Protein 3FY6 (pdb70)

Solvent-accessible surface area: 23192 Å² total

Organism: Vibrio cholerae (NCBI:txid666)

Structure (mmCIF, N/CA/C/O backbone):
data_3FY6
#
_entry.id   3FY6
#
_cell.length_a   50.332
_cell.length_b   97.398
_cell.length_c   115.391
_cell.angle_alpha   90.00
_cell.angle_beta   90.00
_cell.angle_gamma   90.00
#
_symmetry.space_group_name_H-M   'P 21 21 21'
#
loop_
_entity.id
_entity.type
_entity.pdbx_description
1 polymer 'Integron cassette protein'
2 water water
#
loop_
_atom_site.group_PDB
_atom_site.id
_atom_site.type_symbol
_atom_site.label_atom_id
_atom_site.label_alt_id
_atom_site.label_comp_id
_atom_site.label_asym_id
_atom_site.label_entity_id
_atom_site.label_seq_id
_atom_site.pdbx_PDB_ins_code
_atom_site.Cartn_x
_atom_site.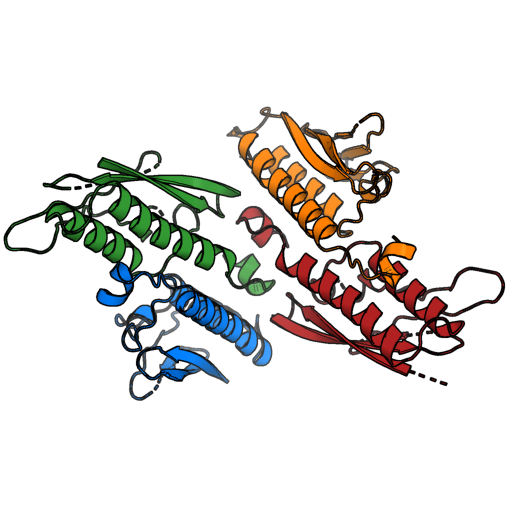Cartn_y
_atom_site.Cartn_z
_atom_site.occupancy
_atom_site.B_iso_or_equiv
_atom_site.auth_seq_id
_atom_site.auth_comp_id
_atom_site.auth_asym_id
_atom_site.auth_atom_id
_atom_site.pdbx_PDB_model_num
ATOM 9 N N . THR A 1 10 ? -7.198 47.697 76.971 1.00 32.16 2 THR A N 1
ATOM 10 C CA . THR A 1 10 ? -7.500 47.012 75.719 1.00 28.78 2 THR A CA 1
ATOM 11 C C . THR A 1 10 ? -6.562 45.857 75.427 1.00 25.59 2 THR A C 1
ATOM 12 O O . THR A 1 10 ? -5.484 45.739 76.012 1.00 31.89 2 THR A O 1
ATOM 16 N N . GLU A 1 11 ? -6.993 44.999 74.516 1.00 22.22 3 GLU A N 1
ATOM 17 C CA . GLU A 1 11 ? -6.281 43.768 74.233 1.00 27.76 3 GLU A CA 1
ATOM 18 C C . GLU A 1 11 ? -6.011 43.695 72.745 1.00 24.71 3 GLU A C 1
ATOM 19 O O . GLU A 1 11 ? -6.895 43.937 71.934 1.00 25.02 3 GLU A O 1
ATOM 25 N N . VAL A 1 12 ? -4.776 43.378 72.389 1.00 21.76 4 VAL A N 1
ATOM 26 C CA . VAL A 1 12 ? -4.409 43.230 70.996 1.00 19.74 4 VAL A CA 1
ATOM 27 C C . VAL A 1 12 ? -3.956 41.786 70.766 1.00 22.57 4 VAL A C 1
ATOM 28 O O . VAL A 1 12 ? -3.093 41.286 71.478 1.00 18.64 4 VAL A O 1
ATOM 32 N N . ASN A 1 13 ? -4.554 41.112 69.791 1.00 14.01 5 ASN A N 1
ATOM 33 C CA . ASN A 1 13 ? -4.131 39.765 69.447 1.00 21.72 5 ASN A CA 1
ATOM 34 C C . ASN A 1 13 ? -3.199 39.813 68.247 1.00 19.69 5 ASN A C 1
ATOM 35 O O . ASN A 1 13 ? -3.573 40.295 67.191 1.00 18.76 5 ASN A O 1
ATOM 40 N N . LEU A 1 14 ? -1.980 39.317 68.420 1.00 15.69 6 LEU A N 1
ATOM 41 C CA . LEU A 1 14 ? -0.980 39.372 67.359 1.00 19.81 6 LEU A CA 1
ATOM 42 C C . LEU A 1 14 ? -0.674 37.966 66.836 1.00 22.30 6 LEU A C 1
ATOM 43 O O . LEU A 1 14 ? -0.658 37.010 67.597 1.00 21.16 6 LEU A O 1
ATOM 48 N N . ASN A 1 15 ? -0.425 37.845 65.537 1.00 17.26 7 ASN A N 1
ATOM 49 C CA . ASN A 1 15 ? -0.242 36.532 64.933 1.00 15.51 7 ASN A CA 1
ATOM 50 C C . ASN A 1 15 ? 1.200 36.319 64.481 1.00 18.96 7 ASN A C 1
ATOM 51 O O . ASN A 1 15 ? 1.640 36.890 63.480 1.00 13.95 7 ASN A O 1
ATOM 56 N N . ILE A 1 16 ? 1.933 35.504 65.228 1.00 12.55 8 ILE A N 1
ATOM 57 C CA . ILE A 1 16 ? 3.358 35.316 64.963 1.00 18.41 8 ILE A CA 1
ATOM 58 C C . ILE A 1 16 ? 3.640 33.926 64.392 1.00 17.93 8 ILE A C 1
ATOM 59 O O . ILE A 1 16 ? 3.370 32.918 65.041 1.00 17.63 8 ILE A O 1
ATOM 64 N N . TYR A 1 17 ? 4.206 33.867 63.192 1.00 15.84 9 TYR A N 1
ATOM 65 C CA . TYR A 1 17 ? 4.451 32.571 62.565 1.00 18.95 9 TYR A CA 1
ATOM 66 C C . TYR A 1 17 ? 5.572 31.807 63.253 1.00 19.70 9 TYR A C 1
ATOM 67 O O . TYR A 1 17 ? 6.662 32.340 63.458 1.00 17.88 9 TYR A O 1
ATOM 76 N N . SER A 1 18 ? 5.298 30.552 63.595 1.00 16.86 10 SER A N 1
ATOM 77 C CA . SER A 1 18 ? 6.256 29.693 64.279 1.00 14.31 10 SER A CA 1
ATOM 78 C C . SER A 1 18 ? 6.585 28.456 63.454 1.00 21.65 10 SER A C 1
ATOM 79 O O . SER A 1 18 ? 5.724 27.605 63.238 1.00 21.84 10 SER A O 1
ATOM 82 N N . PRO A 1 19 ? 7.841 28.337 63.016 1.00 22.68 11 PRO A N 1
ATOM 83 C CA . PRO A 1 19 ? 8.286 27.158 62.267 1.00 19.63 11 PRO A CA 1
ATOM 84 C C . PRO A 1 19 ? 8.210 25.910 63.135 1.00 25.31 11 PRO A C 1
ATOM 85 O O . PRO A 1 19 ? 8.179 24.797 62.620 1.00 22.74 11 PRO A O 1
ATOM 89 N N . ARG A 1 20 ? 8.189 26.099 64.448 1.00 26.10 12 ARG A N 1
ATOM 90 C CA . ARG A 1 20 ? 8.148 24.973 65.364 1.00 27.06 12 ARG A CA 1
ATOM 91 C C . ARG A 1 20 ? 6.762 24.317 65.382 1.00 28.20 12 ARG A C 1
ATOM 92 O O . ARG A 1 20 ? 6.645 23.104 65.561 1.00 26.71 12 ARG A O 1
ATOM 100 N N . TRP A 1 21 ? 5.720 25.117 65.179 1.00 21.03 13 TRP A N 1
ATOM 101 C CA . TRP A 1 21 ? 4.353 24.601 65.171 1.00 22.21 13 TRP A CA 1
ATOM 102 C C . TRP A 1 21 ? 3.677 24.688 63.806 1.00 23.28 13 TRP A C 1
ATOM 103 O O . TRP A 1 21 ? 2.529 24.288 63.663 1.00 20.29 13 TRP A O 1
ATOM 114 N N . GLY A 1 22 ? 4.387 25.192 62.802 1.00 18.90 14 GLY A N 1
ATOM 115 C CA . GLY A 1 22 ? 3.818 25.308 61.469 1.00 14.16 14 GLY A CA 1
ATOM 116 C C . GLY A 1 22 ? 2.532 26.124 61.426 1.00 22.95 14 GLY A C 1
ATOM 117 O O . GLY A 1 22 ? 1.604 25.785 60.690 1.00 21.98 14 GLY A O 1
ATOM 118 N N . ARG A 1 23 ? 2.471 27.202 62.209 1.00 12.89 15 ARG A N 1
ATOM 119 C CA . ARG A 1 23 ? 1.270 28.034 62.275 1.00 13.01 15 ARG A CA 1
ATOM 120 C C . ARG A 1 23 ? 1.571 29.379 62.909 1.00 20.25 15 ARG A C 1
ATOM 121 O O . ARG A 1 23 ? 2.597 29.547 63.572 1.00 15.08 15 ARG A O 1
ATOM 129 N N . HIS A 1 24 ? 0.660 30.331 62.727 1.00 14.32 16 HIS A N 1
ATOM 130 C CA . HIS A 1 24 ? 0.751 31.596 63.448 1.00 18.85 16 HIS A CA 1
ATOM 131 C C . HIS A 1 24 ? 0.283 31.395 64.884 1.00 24.12 16 HIS A C 1
ATOM 132 O O . HIS A 1 24 ? -0.869 31.019 65.125 1.00 22.61 16 HIS A O 1
ATOM 139 N N . GLU A 1 25 ? 1.187 31.619 65.832 1.00 17.17 17 GLU A N 1
ATOM 140 C CA . GLU A 1 25 ? 0.841 31.571 67.248 1.00 15.63 17 GLU A CA 1
ATOM 141 C C . GLU A 1 25 ? 0.261 32.917 67.691 1.00 22.75 17 GLU A C 1
ATOM 142 O O . GLU A 1 25 ? 0.718 33.981 67.259 1.00 19.15 17 GLU A O 1
ATOM 148 N N . THR A 1 26 ? -0.751 32.869 68.548 1.00 18.80 18 THR A N 1
ATOM 149 C CA . THR A 1 26 ? -1.407 34.088 69.001 1.00 19.72 18 THR A CA 1
ATOM 150 C C . THR A 1 26 ? -0.691 34.630 70.230 1.00 19.75 18 THR A C 1
ATOM 151 O O . THR A 1 26 ? -0.608 33.963 71.256 1.00 21.67 18 THR A O 1
ATOM 155 N N . TYR A 1 27 ? -0.135 35.827 70.111 1.00 17.42 19 TYR A N 1
ATOM 156 C CA . TYR A 1 27 ? 0.420 36.508 71.273 1.00 19.31 19 TYR A CA 1
ATOM 157 C C . TYR A 1 27 ? -0.596 37.544 71.711 1.00 21.57 19 TYR A C 1
ATOM 158 O O . TYR A 1 27 ? -0.996 38.397 70.921 1.00 25.08 19 TYR A O 1
ATOM 167 N N . ILE A 1 28 ? -1.035 37.463 72.960 1.00 23.62 20 ILE A N 1
ATOM 168 C CA . ILE A 1 28 ? -2.062 38.382 73.438 1.00 24.11 20 ILE A CA 1
ATOM 169 C C . ILE A 1 28 ? -1.427 39.505 74.244 1.00 23.96 20 ILE A C 1
ATOM 170 O O . ILE A 1 28 ? -0.797 39.271 75.273 1.00 26.08 20 ILE A O 1
ATOM 175 N N . VAL A 1 29 ? -1.571 40.725 73.748 1.00 19.02 21 VAL A N 1
ATOM 176 C CA . VAL A 1 29 ? -1.057 41.892 74.442 1.00 15.29 21 VAL A CA 1
ATOM 177 C C . VAL A 1 29 ? -2.174 42.578 75.217 1.00 25.17 21 VAL A C 1
ATOM 178 O O . VAL A 1 29 ? -3.149 43.040 74.632 1.00 23.55 21 VAL A O 1
ATOM 182 N N . GLU A 1 30 ? -2.037 42.637 76.536 1.00 27.52 22 GLU A N 1
ATOM 183 C CA . GLU A 1 30 ? -3.004 43.351 77.358 1.00 28.31 22 GLU A CA 1
ATOM 184 C C . GLU A 1 30 ? -2.430 44.698 77.777 1.00 25.38 22 GLU A C 1
ATOM 185 O O . GLU A 1 30 ? -1.423 44.755 78.484 1.00 28.54 22 GLU A O 1
ATOM 191 N N . LEU A 1 31 ? -3.071 45.777 77.342 1.00 21.38 23 LEU A N 1
ATOM 192 C CA . LEU A 1 31 ? -2.626 47.122 77.693 1.00 22.98 23 LEU A CA 1
ATOM 193 C C . LEU A 1 31 ? -3.493 47.683 78.805 1.00 25.27 23 LEU A C 1
ATOM 194 O O . LEU A 1 31 ? -4.707 47.750 78.671 1.00 22.84 23 LEU A O 1
ATOM 199 N N . HIS A 1 32 ? -2.859 48.082 79.900 1.00 25.76 24 HIS A N 1
ATOM 200 C CA . HIS A 1 32 ? -3.533 48.777 80.982 1.00 23.69 24 HIS A CA 1
ATOM 201 C C . HIS A 1 32 ? -2.751 50.049 81.238 1.00 24.27 24 HIS A C 1
ATOM 202 O O . HIS A 1 32 ? -1.618 50.196 80.776 1.00 21.92 24 HIS A O 1
ATOM 209 N N . LYS A 1 33 ? -3.352 50.963 81.987 1.00 23.62 25 LYS A N 1
ATOM 210 C CA . LYS A 1 33 ? -2.706 52.216 82.339 1.00 27.98 25 LYS A CA 1
ATOM 211 C C . LYS A 1 33 ? -1.398 51.985 83.105 1.00 26.53 25 LYS A C 1
ATOM 212 O O . LYS A 1 33 ? -0.385 52.613 82.814 1.00 32.22 25 LYS A O 1
ATOM 218 N N . ASP A 1 34 ? -1.422 51.058 84.057 1.00 24.44 26 ASP A N 1
ATOM 219 C CA . ASP A 1 34 ? -0.296 50.846 84.956 1.00 32.93 26 ASP A CA 1
ATOM 220 C C . ASP A 1 34 ? 0.698 49.776 84.509 1.00 28.78 26 ASP A C 1
ATOM 221 O O . ASP A 1 34 ? 1.800 49.714 85.025 1.00 27.96 26 ASP A O 1
ATOM 226 N N . TYR A 1 35 ? 0.317 48.935 83.557 1.00 27.28 27 TYR A N 1
ATOM 227 C CA . TYR A 1 35 ? 1.203 47.858 83.141 1.00 23.84 27 TYR A CA 1
ATOM 228 C C . TYR A 1 35 ? 0.760 47.274 81.812 1.00 23.96 27 TYR A C 1
ATOM 229 O O . TYR A 1 35 ? -0.374 47.474 81.381 1.00 23.32 27 TYR A O 1
ATOM 246 N N . GLU A 1 37 ? 0.885 43.420 79.662 1.00 25.42 29 GLU A N 1
ATOM 247 C CA . GLU A 1 37 ? 1.238 42.007 79.675 1.00 27.46 29 GLU A CA 1
ATOM 248 C C . GLU A 1 37 ? 1.202 41.425 78.276 1.00 25.69 29 GLU A C 1
ATOM 249 O O . GLU A 1 37 ? 0.430 41.866 77.428 1.00 27.28 29 GLU A O 1
ATOM 255 N N . ILE A 1 38 ? 2.067 40.447 78.038 1.00 22.09 30 ILE A N 1
ATOM 256 C CA . ILE A 1 38 ? 2.110 39.742 76.766 1.00 25.08 30 ILE A CA 1
ATOM 257 C C . ILE A 1 38 ? 2.066 38.257 77.068 1.00 27.26 30 ILE A C 1
ATOM 258 O O . ILE A 1 38 ? 2.929 37.730 77.786 1.00 23.64 30 ILE A O 1
ATOM 263 N N . SER A 1 39 ? 1.047 37.592 76.534 1.00 21.30 31 SER A N 1
ATOM 264 C CA . SER A 1 39 ? 0.842 36.171 76.785 1.00 26.74 31 SER A CA 1
ATOM 265 C C . SER A 1 39 ? 0.962 35.346 75.516 1.00 25.88 31 SER A C 1
ATOM 266 O O . SER A 1 39 ? 0.499 35.743 74.449 1.00 22.35 31 SER A O 1
ATOM 277 N N . GLY A 1 41 ? 0.155 31.345 75.029 1.00 34.46 33 GLY A N 1
ATOM 278 C CA . GLY A 1 41 ? -0.269 30.145 75.726 1.00 34.81 33 GLY A CA 1
ATOM 279 C C . GLY A 1 41 ? -0.269 30.358 77.227 1.00 38.20 33 GLY A C 1
ATOM 280 O O . GLY A 1 41 ? -0.937 31.256 77.734 1.00 42.33 33 GLY A O 1
ATOM 281 N N . ALA A 1 42 ? 0.497 29.545 77.943 1.00 41.44 34 ALA A N 1
ATOM 282 C CA . ALA A 1 42 ? 0.505 29.605 79.403 1.00 44.80 34 ALA A CA 1
ATOM 283 C C . ALA A 1 42 ? 1.527 30.598 79.969 1.00 42.81 34 ALA A C 1
ATOM 284 O O . ALA A 1 42 ? 1.607 30.789 81.184 1.00 42.54 34 ALA A O 1
ATOM 286 N N . VAL A 1 43 ? 2.302 31.231 79.093 1.00 30.19 35 VAL A N 1
ATOM 287 C CA . VAL A 1 43 ? 3.391 32.090 79.537 1.00 28.74 35 VAL A CA 1
ATOM 288 C 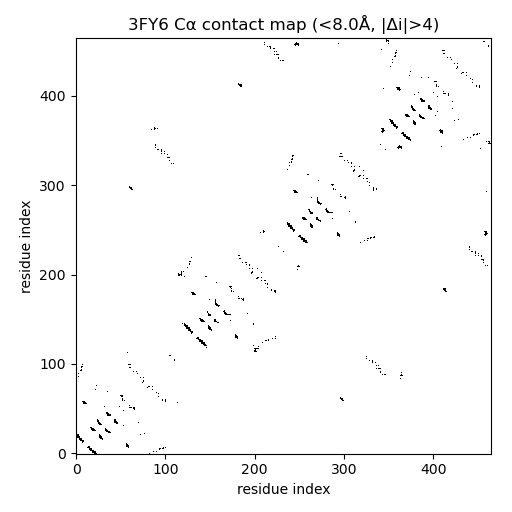C . VAL A 1 43 ? 3.033 33.565 79.437 1.00 29.02 35 VAL A C 1
ATOM 289 O O . VAL A 1 43 ? 2.582 34.027 78.396 1.00 32.01 35 VAL A O 1
ATOM 293 N N . THR A 1 44 ? 3.262 34.301 80.516 1.00 30.01 36 THR A N 1
ATOM 294 C CA . THR A 1 44 ? 2.979 35.728 80.544 1.00 28.49 36 THR A CA 1
ATOM 295 C C . THR A 1 44 ? 4.184 36.511 81.062 1.00 33.13 36 THR A C 1
ATOM 296 O O . THR A 1 44 ? 4.715 36.210 82.131 1.00 26.63 36 THR A O 1
ATOM 300 N N . ILE A 1 45 ? 4.619 37.509 80.297 1.00 26.44 37 ILE A N 1
ATOM 301 C CA . ILE A 1 45 ? 5.602 38.464 80.790 1.00 28.08 37 ILE A CA 1
ATOM 302 C C . ILE A 1 45 ? 4.923 39.812 81.006 1.00 27.96 37 ILE A C 1
ATOM 303 O O . ILE A 1 45 ? 3.860 40.083 80.433 1.00 19.80 37 ILE A O 1
ATOM 308 N N . LYS A 1 46 ? 5.525 40.646 81.847 1.00 20.48 38 LYS A N 1
ATOM 309 C CA . LYS A 1 46 ? 4.869 41.866 82.284 1.00 25.49 38 LYS A CA 1
ATOM 310 C C . LYS A 1 46 ? 5.814 43.047 82.365 1.00 24.44 38 LYS A C 1
ATOM 311 O O . LYS A 1 46 ? 6.936 42.916 82.862 1.00 26.07 38 LYS A O 1
ATOM 317 N N . ALA A 1 47 ? 5.348 44.198 81.885 1.00 18.71 39 ALA A N 1
ATOM 318 C CA . ALA A 1 47 ? 6.050 45.467 82.073 1.00 19.59 39 ALA A CA 1
ATOM 319 C C . ALA A 1 47 ? 5.194 46.375 82.949 1.00 24.19 39 ALA A C 1
ATOM 320 O O . ALA A 1 47 ? 4.021 46.600 82.658 1.00 24.77 39 ALA A O 1
ATOM 322 N N . THR A 1 48 ? 5.778 46.898 84.021 1.00 23.50 40 THR A N 1
ATOM 323 C CA . THR A 1 48 ? 5.036 47.754 84.937 1.00 27.91 40 THR A CA 1
ATOM 324 C C . THR A 1 48 ? 5.484 49.207 84.816 1.00 27.74 40 THR A C 1
ATOM 325 O O . THR A 1 48 ? 6.678 49.501 84.833 1.00 25.77 40 THR A O 1
ATOM 329 N N . TYR A 1 49 ? 4.521 50.112 84.687 1.00 23.35 41 TYR A N 1
ATOM 330 C CA . TYR A 1 49 ? 4.827 51.532 84.585 1.00 27.52 41 TYR A CA 1
ATOM 331 C C . TYR A 1 49 ? 5.275 52.096 85.926 1.00 34.50 41 TYR A C 1
ATOM 332 O O . TYR A 1 49 ? 4.710 51.760 86.965 1.00 28.82 41 TYR A O 1
ATOM 341 N N . SER A 1 50 ? 6.292 52.951 85.903 1.00 43.03 42 SER A N 1
ATOM 342 C CA . SER A 1 50 ? 6.697 53.685 87.101 1.00 53.29 42 SER A CA 1
ATOM 343 C C . SER A 1 50 ? 6.838 55.172 86.783 1.00 56.11 42 SER A C 1
ATOM 344 O O . SER A 1 50 ? 7.336 55.547 85.722 1.00 52.88 42 SER A O 1
ATOM 347 N N . GLU A 1 51 ? 6.392 56.014 87.709 1.00 61.61 43 GLU A N 1
ATOM 348 C CA . GLU A 1 51 ? 6.310 57.451 87.463 1.00 66.08 43 GLU A CA 1
ATOM 349 C C . GLU A 1 51 ? 7.622 58.107 87.048 1.00 61.63 43 GLU A C 1
ATOM 350 O O . GLU A 1 51 ? 7.642 58.965 86.165 1.00 58.65 43 GLU A O 1
ATOM 356 N N . ASN A 1 52 ? 8.718 57.706 87.674 1.00 61.18 44 ASN A N 1
ATOM 357 C CA . ASN A 1 52 ? 9.972 58.413 87.462 1.00 70.46 44 ASN A CA 1
ATOM 358 C C . ASN A 1 52 ? 11.067 57.578 86.817 1.00 69.87 44 ASN A C 1
ATOM 359 O O . ASN A 1 52 ? 12.216 58.011 86.736 1.00 72.57 44 ASN A O 1
ATOM 364 N N . GLN A 1 53 ? 10.712 56.387 86.350 1.00 63.60 45 GLN A N 1
ATOM 365 C CA . GLN A 1 53 ? 11.690 55.519 85.710 1.00 62.71 45 GLN A CA 1
ATOM 366 C C . GLN A 1 53 ? 11.103 54.789 84.513 1.00 48.42 45 GLN A C 1
ATOM 367 O O . GLN A 1 53 ? 9.885 54.719 84.350 1.00 44.74 45 GLN A O 1
ATOM 373 N N . ASP A 1 54 ? 11.982 54.251 83.676 1.00 40.79 46 ASP A N 1
ATOM 374 C CA . ASP A 1 54 ? 11.567 53.385 82.587 1.00 41.60 46 ASP A CA 1
ATOM 375 C C . ASP A 1 54 ? 10.755 52.230 83.152 1.00 39.65 46 ASP A C 1
ATOM 376 O O . ASP A 1 54 ? 10.943 51.842 84.304 1.00 38.37 46 ASP A O 1
ATOM 381 N N . PRO A 1 55 ? 9.847 51.676 82.340 1.00 34.65 47 PRO A N 1
ATOM 382 C CA . PRO A 1 55 ? 9.023 50.551 82.786 1.00 32.79 47 PRO A CA 1
ATOM 383 C C . PRO A 1 55 ? 9.891 49.414 83.307 1.00 32.26 47 PRO A C 1
ATOM 384 O O . PRO A 1 55 ? 10.989 49.197 82.796 1.00 29.81 47 PRO A O 1
ATOM 388 N N . GLU A 1 56 ? 9.404 48.717 84.329 1.00 32.79 48 GLU A N 1
ATOM 389 C CA . GLU A 1 56 ? 10.085 47.542 84.863 1.00 31.71 48 GLU A CA 1
ATOM 390 C C . GLU A 1 56 ? 9.635 46.288 84.109 1.00 24.17 48 GLU A C 1
ATOM 391 O O . GLU A 1 56 ? 8.477 45.886 84.199 1.00 30.24 48 GLU A O 1
ATOM 397 N N . TRP A 1 57 ? 10.543 45.670 83.363 1.00 24.53 49 TRP A N 1
ATOM 398 C CA . TRP A 1 57 ? 10.204 44.468 82.600 1.00 27.48 49 TRP A CA 1
ATOM 399 C C . TRP A 1 57 ? 10.592 43.175 83.304 1.00 26.71 49 TRP A C 1
ATOM 400 O O . TRP A 1 57 ? 11.539 43.148 84.088 1.00 26.01 49 TRP A O 1
ATOM 411 N N . SER A 1 58 ? 9.869 42.102 82.993 1.00 30.77 50 SER A N 1
ATOM 412 C CA . SER A 1 58 ? 10.293 40.748 83.336 1.00 26.33 50 SER A CA 1
ATOM 413 C C . SER A 1 58 ? 11.688 40.520 82.782 1.00 29.09 50 SER A C 1
ATOM 414 O O . SER A 1 58 ? 12.041 41.085 81.748 1.00 32.80 50 SER A O 1
ATOM 417 N N . GLU A 1 59 ? 12.478 39.692 83.456 1.00 25.11 51 GLU A N 1
ATOM 418 C CA . GLU A 1 59 ? 13.810 39.351 82.968 1.00 28.65 51 GLU A CA 1
ATOM 419 C C . GLU A 1 59 ? 13.744 38.353 81.810 1.00 30.11 51 GLU A C 1
ATOM 420 O O . GLU A 1 59 ? 14.635 38.314 80.968 1.00 33.39 51 GLU A O 1
ATOM 426 N N . GLU A 1 60 ? 12.696 37.535 81.786 1.00 27.06 52 GLU A N 1
ATOM 427 C CA . GLU A 1 60 ? 12.390 36.730 80.611 1.00 31.60 52 GLU A CA 1
ATOM 428 C C . GLU A 1 60 ? 11.851 37.690 79.550 1.00 31.67 52 GLU A C 1
ATOM 429 O O . GLU A 1 60 ? 10.782 38.271 79.731 1.00 28.62 52 GLU A O 1
ATOM 435 N N . THR A 1 61 ? 12.594 37.880 78.462 1.00 25.60 53 THR A N 1
ATOM 436 C CA . THR A 1 61 ? 12.216 38.877 77.461 1.00 26.01 53 THR A CA 1
ATOM 437 C C . THR A 1 61 ? 11.240 38.313 76.433 1.00 22.14 53 THR A C 1
ATOM 438 O O . THR A 1 61 ? 11.059 37.097 76.328 1.00 22.44 53 THR A O 1
ATOM 442 N N . LEU A 1 62 ? 10.627 39.210 75.669 1.00 17.90 54 LEU A N 1
ATOM 443 C CA . LEU A 1 62 ? 9.781 38.830 74.548 1.00 20.06 54 LEU A CA 1
ATOM 444 C C . LEU A 1 62 ? 10.561 37.948 73.590 1.00 18.72 54 LEU A C 1
ATOM 445 O O . LEU A 1 62 ? 10.046 36.976 73.043 1.00 22.95 54 LEU A O 1
ATOM 450 N N . GLN A 1 63 ? 11.824 38.301 73.394 1.00 21.13 55 GLN A N 1
ATOM 451 C CA . GLN A 1 63 ? 12.701 37.542 72.528 1.00 26.83 55 GLN A CA 1
ATOM 452 C C . GLN A 1 63 ? 12.841 36.102 73.034 1.00 27.24 55 GLN A C 1
ATOM 453 O O . GLN A 1 63 ? 12.768 35.152 72.251 1.00 26.08 55 GLN A O 1
ATOM 459 N N . ASP A 1 64 ? 13.026 35.943 74.343 1.00 22.17 56 ASP A N 1
ATOM 460 C CA . ASP A 1 64 ? 13.146 34.618 74.950 1.00 25.14 56 ASP A CA 1
ATOM 461 C C . ASP A 1 64 ? 11.937 33.735 74.656 1.00 24.02 56 ASP A C 1
ATOM 462 O O . ASP A 1 64 ? 12.090 32.588 74.244 1.00 27.23 56 ASP A O 1
ATOM 467 N N . ILE A 1 65 ? 10.733 34.255 74.880 1.00 21.93 57 ILE A N 1
ATOM 468 C CA . ILE A 1 65 ? 9.539 33.426 74.682 1.00 31.80 57 ILE A CA 1
ATOM 469 C C . ILE A 1 65 ? 9.321 33.113 73.204 1.00 28.99 57 ILE A C 1
ATOM 470 O O . ILE A 1 65 ? 8.903 32.014 72.852 1.00 31.61 57 ILE A O 1
ATOM 483 N N . ASN A 1 67 ? 11.806 32.778 71.074 1.00 14.15 59 ASN A N 1
ATOM 484 C CA . ASN A 1 67 ? 12.847 31.813 70.732 1.00 17.77 59 ASN A CA 1
ATOM 485 C C . ASN A 1 67 ? 12.292 30.415 70.953 1.00 23.23 59 ASN A C 1
ATOM 486 O O . ASN A 1 67 ? 12.641 29.477 70.256 1.00 22.83 59 ASN A O 1
ATOM 491 N N . ASN A 1 68 ? 11.414 30.293 71.938 1.00 31.65 60 ASN A N 1
ATOM 492 C CA . ASN A 1 68 ? 10.785 29.015 72.227 1.00 38.70 60 ASN A CA 1
ATOM 493 C C . ASN A 1 68 ? 9.871 28.542 71.098 1.00 36.39 60 ASN A C 1
ATOM 494 O O . ASN A 1 68 ? 9.632 27.346 70.949 1.00 31.00 60 ASN A O 1
ATOM 499 N N . ASP A 1 69 ? 9.366 29.482 70.305 1.00 25.53 61 ASP A N 1
ATOM 500 C CA . ASP A 1 69 ? 8.603 29.129 69.115 1.00 23.25 61 ASP A CA 1
ATOM 501 C C . ASP A 1 69 ? 9.511 29.020 67.881 1.00 25.40 61 ASP A C 1
ATOM 502 O O . ASP A 1 69 ? 9.027 28.978 66.749 1.00 25.73 61 ASP A O 1
ATOM 507 N N . SER A 1 70 ? 10.821 28.962 68.107 1.00 21.27 62 SER A N 1
ATOM 508 C CA . SER A 1 70 ? 11.797 29.020 67.012 1.00 21.27 62 SER A CA 1
ATOM 509 C C . SER A 1 70 ? 11.674 30.300 66.186 1.00 20.94 62 SER A C 1
ATOM 510 O O . SER A 1 70 ? 11.841 30.283 64.966 1.00 20.28 62 SER A O 1
ATOM 513 N N . VAL A 1 71 ? 11.369 31.403 66.859 1.00 24.19 63 VAL A N 1
ATOM 514 C CA . VAL A 1 71 ? 11.279 32.708 66.217 1.00 25.82 63 VAL A CA 1
ATOM 515 C C . VAL A 1 71 ? 12.405 33.592 66.769 1.00 22.82 63 VAL A C 1
ATOM 516 O O . VAL A 1 71 ? 12.610 33.649 67.980 1.00 17.06 63 VAL A O 1
ATOM 520 N N . TYR A 1 72 ? 13.131 34.261 65.876 1.00 16.30 64 TYR A N 1
ATOM 521 C CA . TYR A 1 72 ? 14.282 35.083 66.249 1.00 14.41 64 TYR A CA 1
ATOM 522 C C . TYR A 1 72 ? 14.045 36.510 65.790 1.00 17.82 64 TYR A C 1
ATOM 523 O O . TYR A 1 72 ? 14.456 36.898 64.699 1.00 28.24 64 TYR A O 1
ATOM 532 N N . PRO A 1 73 ? 13.363 37.297 66.633 1.00 18.76 65 PRO A N 1
ATOM 533 C CA . PRO A 1 73 ? 12.918 38.648 66.299 1.00 20.61 65 PRO A CA 1
ATOM 534 C C . PRO A 1 73 ? 14.066 39.618 66.489 1.00 20.97 65 PRO A C 1
ATOM 535 O O . PRO A 1 73 ? 14.998 39.312 67.226 1.00 15.60 65 PRO A O 1
ATOM 539 N N . PRO A 1 74 ? 14.008 40.780 65.836 1.00 26.54 66 PRO A N 1
ATOM 540 C CA . PRO A 1 74 ? 15.040 41.787 66.103 1.00 19.74 66 PRO A CA 1
ATOM 541 C C . PRO A 1 74 ? 15.075 42.085 67.604 1.00 18.54 66 PRO A C 1
ATOM 542 O O . PRO A 1 74 ? 14.044 42.008 68.276 1.00 21.70 66 PRO A O 1
ATOM 546 N N . GLU A 1 75 ? 16.250 42.395 68.135 1.00 23.66 67 GLU A N 1
ATOM 547 C CA . GLU A 1 75 ? 16.399 42.581 69.576 1.00 26.81 67 GLU A CA 1
ATOM 548 C C . GLU A 1 75 ? 15.577 43.769 70.107 1.00 29.38 67 GLU A C 1
ATOM 549 O O . GLU A 1 75 ? 15.152 43.768 71.258 1.00 28.51 67 GLU A O 1
ATOM 555 N N . ILE A 1 76 ? 15.345 44.769 69.260 1.00 23.17 68 ILE A N 1
ATOM 556 C CA . ILE A 1 76 ? 14.576 45.951 69.652 1.00 19.39 68 ILE A CA 1
ATOM 557 C C . ILE A 1 76 ? 13.052 45.725 69.737 1.00 17.26 68 ILE A C 1
ATOM 558 O O . ILE A 1 76 ? 12.307 46.624 70.131 1.00 17.21 68 ILE A O 1
ATOM 563 N N . THR A 1 77 ? 12.593 44.537 69.369 1.00 19.68 69 THR A N 1
ATOM 564 C CA . THR A 1 77 ? 11.153 44.252 69.331 1.00 16.90 69 THR A CA 1
ATOM 565 C C . THR A 1 77 ? 10.413 44.594 70.640 1.00 20.17 69 THR A C 1
ATOM 566 O O . THR A 1 77 ? 9.352 45.206 70.623 1.00 22.22 69 THR A O 1
ATOM 570 N N . GLN A 1 78 ? 10.973 44.196 71.772 1.00 19.77 70 GLN A N 1
ATOM 571 C CA . GLN A 1 78 ? 10.317 44.407 73.047 1.00 20.52 70 GLN A CA 1
ATOM 572 C C . GLN A 1 78 ? 10.176 45.895 73.316 1.00 18.03 70 GLN A C 1
ATOM 573 O O . GLN A 1 78 ? 9.160 46.354 73.833 1.00 14.96 70 GLN A O 1
ATOM 579 N N . ASN A 1 79 ? 11.213 46.636 72.947 1.00 15.52 71 ASN A N 1
ATOM 580 C CA . ASN A 1 79 ? 11.253 48.071 73.125 1.00 15.54 71 ASN A CA 1
ATOM 581 C C . ASN A 1 79 ? 10.167 48.733 72.269 1.00 13.34 71 ASN A C 1
ATOM 582 O O . ASN A 1 79 ? 9.514 49.682 72.707 1.00 17.54 71 ASN A O 1
ATOM 587 N N . LEU A 1 80 ? 9.952 48.216 71.065 1.00 13.45 72 LEU A N 1
ATOM 588 C CA . LEU A 1 80 ? 8.834 48.693 70.233 1.00 15.05 72 LEU A CA 1
ATOM 589 C C . LEU A 1 80 ? 7.487 48.487 70.922 1.00 18.81 72 LEU A C 1
ATOM 590 O O . LEU A 1 80 ? 6.654 49.392 70.941 1.00 18.11 72 LEU A O 1
ATOM 595 N N . PHE A 1 81 ? 7.259 47.302 71.488 1.00 15.28 73 PHE A N 1
ATOM 596 C CA . PHE A 1 81 ? 6.014 47.083 72.227 1.00 19.08 73 PHE A CA 1
ATOM 597 C C . PHE A 1 81 ? 5.878 48.121 73.333 1.00 20.16 73 PHE A C 1
ATOM 598 O O . PHE A 1 81 ? 4.804 48.686 73.541 1.00 19.05 73 PHE A O 1
ATOM 606 N N . GLN A 1 82 ? 6.969 48.348 74.059 1.00 16.15 74 GLN A N 1
ATOM 607 C CA . GLN A 1 82 ? 6.958 49.317 75.146 1.00 13.77 74 GLN A CA 1
ATOM 608 C C . GLN A 1 82 ? 6.541 50.689 74.627 1.00 18.00 74 GLN A C 1
ATOM 609 O O . GLN A 1 82 ? 5.756 51.390 75.260 1.00 17.80 74 GLN A O 1
ATOM 615 N N . HIS A 1 83 ? 7.066 51.063 73.468 1.00 12.71 75 HIS A N 1
ATOM 616 C CA . HIS A 1 83 ? 6.801 52.385 72.923 1.00 20.50 75 HIS A CA 1
ATOM 617 C C . HIS A 1 83 ? 5.327 52.540 72.592 1.00 19.09 75 HIS A C 1
ATOM 618 O O . HIS A 1 83 ? 4.703 53.509 72.992 1.00 16.43 75 HIS A O 1
ATOM 625 N N . ALA A 1 84 ? 4.773 51.584 71.859 1.00 15.80 76 ALA A N 1
ATOM 626 C CA . ALA A 1 84 ? 3.364 51.649 71.509 1.00 18.50 76 ALA A CA 1
ATOM 627 C C . ALA A 1 84 ? 2.499 51.768 72.765 1.00 19.06 76 ALA A C 1
ATOM 628 O O . ALA A 1 84 ? 1.542 52.556 72.811 1.00 13.76 76 ALA A O 1
ATOM 630 N N . TRP A 1 85 ? 2.854 50.997 73.788 1.00 17.90 77 TRP A N 1
ATOM 631 C CA . TRP A 1 85 ? 2.100 50.993 75.034 1.00 17.95 77 TRP A CA 1
ATOM 632 C C . TRP A 1 85 ? 2.168 52.355 75.713 1.00 26.32 77 TRP A C 1
ATOM 633 O O . TRP A 1 85 ? 1.137 52.906 76.110 1.00 21.72 77 TRP A O 1
ATOM 644 N N . LEU A 1 86 ? 3.377 52.903 75.833 1.00 20.70 78 LEU A N 1
ATOM 645 C CA . LEU A 1 86 ? 3.552 54.190 76.497 1.00 22.89 78 LEU A CA 1
ATOM 646 C C . LEU A 1 86 ? 2.812 55.301 75.750 1.00 22.67 78 LEU A C 1
ATOM 647 O O . LEU A 1 86 ? 2.210 56.177 76.364 1.00 24.54 78 LEU A O 1
ATOM 652 N N . GLU A 1 87 ? 2.845 55.257 74.425 1.00 18.21 79 GLU A N 1
ATOM 653 C CA . GLU A 1 87 ? 2.115 56.252 73.647 1.00 26.17 79 GLU A CA 1
ATOM 654 C C . GLU A 1 87 ? 0.595 56.103 73.803 1.00 26.84 79 GLU A C 1
ATOM 655 O O . GLU A 1 87 ? -0.123 57.088 73.932 1.00 27.89 79 GLU A O 1
ATOM 661 N N . TRP A 1 88 ? 0.117 54.866 73.824 1.00 16.70 80 TRP A N 1
ATOM 662 C CA . TRP A 1 88 ? -1.302 54.593 74.017 1.00 21.83 80 TRP A CA 1
ATOM 663 C C . TRP A 1 88 ? -1.724 55.027 75.409 1.00 25.77 80 TRP A C 1
ATOM 664 O O . TRP A 1 88 ? -2.821 55.548 75.616 1.00 23.42 80 TRP A O 1
ATOM 675 N N . ARG A 1 89 ? -0.830 54.802 76.359 1.00 22.52 81 ARG A N 1
ATOM 676 C CA . ARG A 1 89 ? -1.092 55.081 77.756 1.00 32.17 81 ARG A CA 1
ATOM 677 C C . ARG A 1 89 ? -1.487 56.540 77.980 1.00 35.96 81 ARG A C 1
ATOM 678 O O . ARG A 1 89 ? -2.444 56.832 78.703 1.00 28.57 81 ARG A O 1
ATOM 686 N N . LYS A 1 90 ? -0.741 57.456 77.367 1.00 37.21 82 LYS A N 1
ATOM 687 C CA . LYS A 1 90 ? -1.041 58.874 77.505 1.00 40.27 82 LYS A CA 1
ATOM 688 C C . LYS A 1 90 ? -1.995 59.383 76.428 1.00 36.88 82 LYS A C 1
ATOM 689 O O . LYS A 1 90 ? -2.151 60.589 76.246 1.00 36.66 82 LYS A O 1
ATOM 695 N N . GLY A 1 91 ? -2.641 58.462 75.721 1.00 29.66 83 GLY A N 1
ATOM 696 C CA . GLY A 1 91 ? -3.667 58.836 74.762 1.00 26.82 83 GLY A CA 1
ATOM 697 C C . GLY A 1 91 ? -3.152 59.414 73.454 1.00 30.61 83 GLY A C 1
ATOM 698 O O . GLY A 1 91 ? -3.897 60.074 72.728 1.00 32.96 83 GLY A O 1
ATOM 699 N N . ALA A 1 92 ? -1.881 59.172 73.143 1.00 28.72 84 ALA A N 1
ATOM 700 C CA . ALA A 1 92 ? -1.338 59.561 71.844 1.00 26.60 84 ALA A CA 1
ATOM 701 C C . ALA A 1 92 ? -1.826 58.598 70.752 1.00 25.07 84 ALA A C 1
ATOM 702 O O . ALA A 1 92 ? -1.800 58.922 69.567 1.00 27.03 84 ALA A O 1
ATOM 704 N N . LEU A 1 93 ? -2.281 57.419 71.163 1.00 20.41 85 LEU A N 1
ATOM 705 C CA . LEU A 1 93 ? -2.862 56.445 70.235 1.00 24.52 85 LEU A CA 1
ATOM 706 C C . LEU A 1 93 ? -4.175 55.947 70.803 1.00 18.65 85 LEU A C 1
ATOM 707 O O . LEU A 1 93 ? -4.265 55.646 71.986 1.00 28.16 85 LEU A O 1
ATOM 712 N N . ASP A 1 94 ? -5.192 55.825 69.968 1.00 20.98 86 ASP A N 1
ATOM 713 C CA . ASP A 1 94 ? -6.426 55.212 70.446 1.00 29.99 86 ASP A CA 1
ATOM 714 C C . ASP A 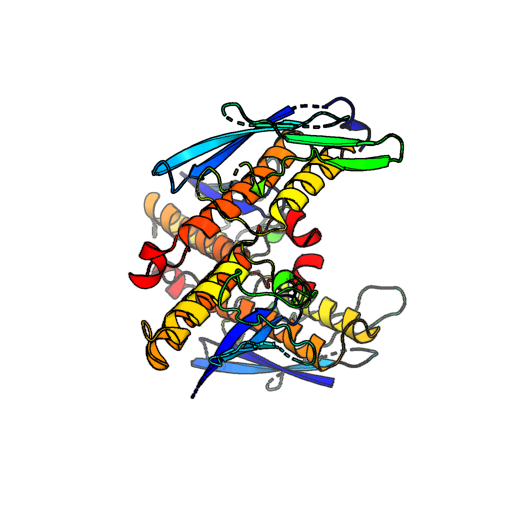1 94 ? -6.317 53.698 70.306 1.00 26.64 86 ASP A C 1
ATOM 715 O O . ASP A 1 94 ? -5.277 53.180 69.898 1.00 29.46 86 ASP A O 1
ATOM 720 N N . ASN A 1 95 ? -7.383 52.991 70.653 1.00 21.47 87 ASN A N 1
ATOM 721 C CA . ASN A 1 95 ? -7.377 51.534 70.611 1.00 24.52 87 ASN A CA 1
ATOM 722 C C . ASN A 1 95 ? -7.103 50.959 69.232 1.00 21.15 87 ASN A C 1
ATOM 723 O O . ASN A 1 95 ? -6.405 49.964 69.100 1.00 19.70 87 ASN A O 1
ATOM 728 N N . ASP A 1 96 ? -7.654 51.576 68.198 1.00 16.28 88 ASP A N 1
ATOM 729 C CA . ASP A 1 96 ? -7.468 51.021 66.866 1.00 28.72 88 ASP A CA 1
ATOM 730 C C . ASP A 1 96 ? -6.053 51.291 66.377 1.00 21.58 88 ASP A C 1
ATOM 731 O O . ASP A 1 96 ? -5.442 50.445 65.720 1.00 21.55 88 ASP A O 1
ATOM 736 N N . GLU A 1 97 ? -5.535 52.467 66.723 1.00 18.92 89 GLU A N 1
ATOM 737 C CA . GLU A 1 97 ? -4.178 52.847 66.365 1.00 15.37 89 GLU A CA 1
ATOM 738 C C . GLU A 1 97 ? -3.138 51.958 67.050 1.00 14.55 89 GLU A C 1
ATOM 739 O O . GLU A 1 97 ? -2.190 51.517 66.416 1.00 18.01 89 GLU A O 1
ATOM 745 N N . VAL A 1 98 ? -3.302 51.691 68.339 1.00 13.56 90 VAL A N 1
ATOM 746 C CA . VAL A 1 98 ? -2.308 50.873 69.012 1.00 18.82 90 VAL A CA 1
ATOM 747 C C . VAL A 1 98 ? -2.342 49.458 68.430 1.00 22.21 90 VAL A C 1
ATOM 748 O O . VAL A 1 98 ? -1.318 48.805 68.312 1.00 14.68 90 VAL A O 1
ATOM 752 N N . THR A 1 99 ? -3.529 49.015 68.028 1.00 18.28 91 THR A N 1
ATOM 753 C CA . THR A 1 99 ? -3.685 47.720 67.391 1.00 22.54 91 THR A CA 1
ATOM 754 C C . THR A 1 99 ? -2.902 47.614 66.094 1.00 22.12 91 THR A C 1
ATOM 755 O O . THR A 1 99 ? -2.131 46.670 65.916 1.00 22.20 91 THR A O 1
ATOM 759 N N . ARG A 1 100 ? -3.104 48.573 65.192 1.00 17.27 92 ARG A N 1
ATOM 760 C CA . ARG A 1 100 ? -2.396 48.561 63.910 1.00 21.39 92 ARG A CA 1
ATOM 761 C C . ARG A 1 100 ? -0.886 48.711 64.068 1.00 15.89 92 ARG A C 1
ATOM 762 O O . ARG A 1 100 ? -0.117 47.982 63.434 1.00 20.73 92 ARG A O 1
ATOM 770 N N . GLU A 1 101 ? -0.453 49.644 64.912 1.00 14.40 93 GLU A N 1
ATOM 771 C CA . GLU A 1 101 ? 0.978 49.835 65.109 1.00 13.02 93 GLU A CA 1
ATOM 772 C C . GLU A 1 101 ? 1.654 48.530 65.615 1.00 16.76 93 GLU A C 1
ATOM 773 O O . GLU A 1 101 ? 2.739 48.165 65.158 1.00 12.58 93 GLU A O 1
ATOM 779 N N . LEU A 1 102 ? 1.006 47.821 66.537 1.00 16.57 94 LEU A N 1
ATOM 780 C CA . LEU A 1 102 ? 1.552 46.562 67.043 1.00 15.51 94 LEU A CA 1
ATOM 781 C C . LEU A 1 102 ? 1.487 45.472 65.981 1.00 22.18 94 LEU A C 1
ATOM 782 O O . LEU A 1 102 ? 2.371 44.618 65.899 1.00 18.89 94 LEU A O 1
ATOM 787 N N . GLU A 1 103 ? 0.435 45.496 65.168 1.00 15.06 95 GLU A N 1
ATOM 788 C CA . GLU A 1 103 ? 0.345 44.554 64.060 1.00 18.10 95 GLU A CA 1
ATOM 789 C C . GLU A 1 103 ? 1.467 44.753 63.047 1.00 22.91 95 GLU A C 1
ATOM 790 O O . GLU A 1 103 ? 1.902 43.791 62.413 1.00 16.15 95 GLU A O 1
ATOM 796 N N . LEU A 1 104 ? 1.940 45.991 62.889 1.00 16.74 96 LEU A N 1
ATOM 797 C CA . LEU A 1 104 ? 3.053 46.219 61.979 1.00 16.06 96 LEU A CA 1
ATOM 798 C C . LEU A 1 104 ? 4.342 45.625 62.575 1.00 16.01 96 LEU A C 1
ATOM 799 O O . LEU A 1 104 ? 5.244 45.200 61.841 1.00 16.31 96 LEU A O 1
ATOM 804 N N . VAL A 1 105 ? 4.437 45.592 63.900 1.00 11.04 97 VAL A N 1
ATOM 805 C CA . VAL A 1 105 ? 5.604 44.967 64.509 1.00 15.23 97 VAL A CA 1
ATOM 806 C C . VAL A 1 105 ? 5.553 43.447 64.306 1.00 21.13 97 VAL A C 1
ATOM 807 O O . VAL A 1 105 ? 6.562 42.818 63.979 1.00 16.69 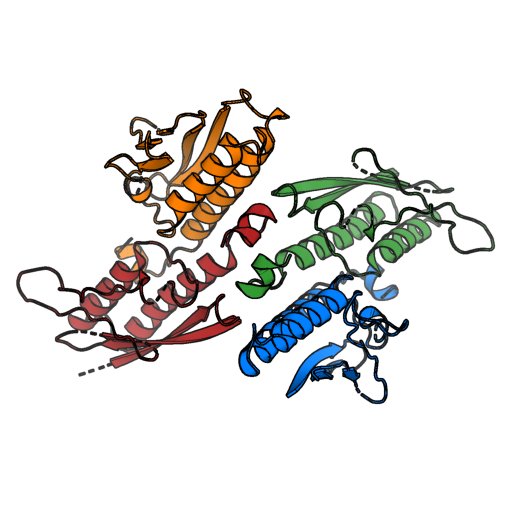97 VAL A O 1
ATOM 811 N N . ALA A 1 106 ? 4.370 42.859 64.483 1.00 16.90 98 ALA A N 1
ATOM 812 C CA . ALA A 1 106 ? 4.211 41.424 64.256 1.00 15.40 98 ALA A CA 1
ATOM 813 C C . ALA A 1 106 ? 4.542 41.092 62.813 1.00 17.15 98 ALA A C 1
ATOM 814 O O . ALA A 1 106 ? 5.220 40.103 62.534 1.00 14.88 98 ALA A O 1
ATOM 816 N N . GLN A 1 107 ? 4.066 41.933 61.898 1.00 14.11 99 GLN A N 1
ATOM 817 C CA . GLN A 1 107 ? 4.321 41.752 60.477 1.00 16.49 99 GLN A CA 1
ATOM 818 C C . GLN A 1 107 ? 5.821 41.757 60.177 1.00 20.33 99 GLN A C 1
ATOM 819 O O . GLN A 1 107 ? 6.311 40.962 59.361 1.00 14.12 99 GLN A O 1
ATOM 825 N N . TRP A 1 108 ? 6.545 42.659 60.836 1.00 13.53 100 TRP A N 1
ATOM 826 C CA . TRP A 1 108 ? 7.995 42.730 60.698 1.00 12.23 100 TRP A CA 1
ATOM 827 C C . TRP A 1 108 ? 8.650 41.428 61.180 1.00 14.48 100 TRP A C 1
ATOM 828 O O . TRP A 1 108 ? 9.490 40.838 60.496 1.00 13.77 100 TRP A O 1
ATOM 839 N N . VAL A 1 109 ? 8.273 40.992 62.373 1.00 14.76 101 VAL A N 1
ATOM 840 C CA . VAL A 1 109 ? 8.785 39.739 62.899 1.00 12.58 101 VAL A CA 1
ATOM 841 C C . VAL A 1 109 ? 8.528 38.610 61.896 1.00 15.53 101 VAL A C 1
ATOM 842 O O . VAL A 1 109 ? 9.419 37.804 61.630 1.00 15.74 101 VAL A O 1
ATOM 846 N N . ASN A 1 110 ? 7.328 38.556 61.322 1.00 11.84 102 ASN A N 1
ATOM 847 C CA . ASN A 1 110 ? 7.040 37.494 60.363 1.00 17.48 102 ASN A CA 1
ATOM 848 C C . ASN A 1 110 ? 7.959 37.570 59.138 1.00 15.95 102 ASN A C 1
ATOM 849 O O . ASN A 1 110 ? 8.425 36.553 58.637 1.00 15.83 102 ASN A O 1
ATOM 854 N N . LYS A 1 111 ? 8.254 38.778 58.674 1.00 16.43 103 LYS A N 1
ATOM 855 C CA . LYS A 1 111 ? 9.157 38.929 57.536 1.00 16.67 103 LYS A CA 1
ATOM 856 C C . LYS A 1 111 ? 10.581 38.451 57.865 1.00 13.43 103 LYS A C 1
ATOM 857 O O . LYS A 1 111 ? 11.261 37.866 57.027 1.00 19.44 103 LYS A O 1
ATOM 863 N N . VAL A 1 112 ? 11.020 38.725 59.085 1.00 14.04 104 VAL A N 1
ATOM 864 C CA . VAL A 1 112 ? 12.329 38.296 59.560 1.00 15.28 104 VAL A CA 1
ATOM 865 C C . VAL A 1 112 ? 12.426 36.770 59.520 1.00 20.48 104 VAL A C 1
ATOM 866 O O . VAL A 1 112 ? 13.375 36.203 58.973 1.00 17.09 104 VAL A O 1
ATOM 870 N N . THR A 1 113 ? 11.417 36.115 60.086 1.00 17.24 105 THR A N 1
ATOM 871 C CA . THR A 1 113 ? 11.349 34.660 60.125 1.00 12.62 105 THR A CA 1
ATOM 872 C C . THR A 1 113 ? 11.396 34.080 58.715 1.00 16.93 105 THR A C 1
ATOM 873 O O . THR A 1 113 ? 12.169 33.165 58.428 1.00 23.37 105 THR A O 1
ATOM 877 N N . GLU A 1 114 ? 10.570 34.638 57.836 1.00 20.53 106 GLU A N 1
ATOM 878 C CA . GLU A 1 114 ? 10.486 34.202 56.449 1.00 25.46 106 GLU A CA 1
ATOM 879 C C . GLU A 1 114 ? 11.833 34.350 55.730 1.00 23.38 106 GLU A C 1
ATOM 880 O O . GLU A 1 114 ? 12.181 33.536 54.876 1.00 18.46 106 GLU A O 1
ATOM 886 N N . ALA A 1 115 ? 12.591 35.380 56.088 1.00 18.03 107 ALA A N 1
ATOM 887 C CA . ALA A 1 115 ? 13.860 35.656 55.425 1.00 19.75 107 ALA A CA 1
ATOM 888 C C . ALA A 1 115 ? 15.068 34.990 56.091 1.00 20.01 107 ALA A C 1
ATOM 889 O O . ALA A 1 115 ? 16.192 35.178 55.657 1.00 16.14 107 ALA A O 1
ATOM 891 N N . LYS A 1 116 ? 14.844 34.231 57.154 1.00 23.53 108 LYS A N 1
ATOM 892 C CA . LYS A 1 116 ? 15.945 33.577 57.856 1.00 17.26 108 LYS A CA 1
ATOM 893 C C . LYS A 1 116 ? 16.810 32.746 56.897 1.00 21.19 108 LYS A C 1
ATOM 894 O O . LYS A 1 116 ? 16.289 32.070 56.026 1.00 19.37 108 LYS A O 1
ATOM 900 N N . PRO A 1 117 ? 18.147 32.794 57.060 1.00 16.25 109 PRO A N 1
ATOM 901 C CA . PRO A 1 117 ? 19.035 32.016 56.188 1.00 18.06 109 PRO A CA 1
ATOM 902 C C . PRO A 1 117 ? 18.603 30.547 56.101 1.00 20.68 109 PRO A C 1
ATOM 903 O O . PRO A 1 117 ? 18.354 29.910 57.124 1.00 21.03 109 PRO A O 1
ATOM 907 N N . ASN A 1 118 ? 18.533 30.019 54.888 1.00 17.48 110 ASN A N 1
ATOM 908 C CA . ASN A 1 118 ? 18.003 28.678 54.675 1.00 21.67 110 ASN A CA 1
ATOM 909 C C . ASN A 1 118 ? 18.975 27.740 53.959 1.00 25.06 110 ASN A C 1
ATOM 910 O O . ASN A 1 118 ? 18.559 26.744 53.373 1.00 21.68 110 ASN A O 1
ATOM 915 N N . SER A 1 119 ? 20.266 28.065 53.995 1.00 25.77 111 SER A N 1
ATOM 916 C CA . SER A 1 119 ? 21.281 27.137 53.503 1.00 21.50 111 SER A CA 1
ATOM 917 C C . SER A 1 119 ? 21.255 25.923 54.415 1.00 16.89 111 SER A C 1
ATOM 918 O O . SER A 1 119 ? 20.837 26.023 55.576 1.00 19.18 111 SER A O 1
ATOM 921 N N . ASP A 1 120 ? 21.686 24.780 53.893 1.00 25.87 112 ASP A N 1
ATOM 922 C CA . ASP A 1 120 ? 21.744 23.550 54.678 1.00 27.70 112 ASP A CA 1
ATOM 923 C C . ASP A 1 120 ? 22.590 23.741 55.927 1.00 23.64 112 ASP A C 1
ATOM 924 O O . ASP A 1 120 ? 22.287 23.205 56.985 1.00 26.49 112 ASP A O 1
ATOM 929 N N . PHE A 1 121 ? 23.651 24.521 55.806 1.00 21.57 113 PHE A N 1
ATOM 930 C CA . PHE A 1 121 ? 24.456 24.833 56.972 1.00 21.00 113 PHE A CA 1
ATOM 931 C C . PHE A 1 121 ? 23.620 25.499 58.061 1.00 15.45 113 PHE A C 1
ATOM 932 O O . PHE A 1 121 ? 23.592 25.039 59.202 1.00 18.50 113 PHE A O 1
ATOM 940 N N . TRP A 1 122 ? 22.935 26.585 57.721 1.00 15.50 114 TRP A N 1
ATOM 941 C CA . TRP A 1 122 ? 22.173 27.305 58.746 1.00 17.33 114 TRP A CA 1
ATOM 942 C C . TRP A 1 122 ? 20.965 26.515 59.294 1.00 21.98 114 TRP A C 1
ATOM 943 O O . TRP A 1 122 ? 20.656 26.590 60.488 1.00 18.01 114 TRP A O 1
ATOM 954 N N . ARG A 1 123 ? 20.315 25.731 58.435 1.00 18.48 115 ARG A N 1
ATOM 955 C CA . ARG A 1 123 ? 19.142 24.955 58.846 1.00 19.59 115 ARG A CA 1
ATOM 956 C C . ARG A 1 123 ? 19.495 23.940 59.931 1.00 24.23 115 ARG A C 1
ATOM 957 O O . ARG A 1 123 ? 18.687 23.639 60.806 1.00 29.71 115 ARG A O 1
ATOM 965 N N . LYS A 1 124 ? 20.705 23.406 59.860 1.00 24.28 116 LYS A N 1
ATOM 966 C CA . LYS A 1 124 ? 21.180 22.447 60.845 1.00 36.44 116 LYS A CA 1
ATOM 967 C C . LYS A 1 124 ? 21.326 23.113 62.206 1.00 33.75 116 LYS A C 1
ATOM 968 O O . LYS A 1 124 ? 21.261 22.461 63.247 1.00 33.65 116 LYS A O 1
ATOM 974 N N . TYR A 1 125 ? 21.514 24.424 62.195 1.00 28.63 117 TYR A N 1
ATOM 975 C CA . TYR A 1 125 ? 21.795 25.139 63.423 1.00 23.87 117 TYR A CA 1
ATOM 976 C C . TYR A 1 125 ? 20.543 25.723 64.073 1.00 23.50 117 TYR A C 1
ATOM 977 O O . TYR A 1 125 ? 20.366 25.647 65.287 1.00 26.15 117 TYR A O 1
ATOM 986 N N . PHE A 1 126 ? 19.680 26.321 63.267 1.00 21.84 118 PHE A N 1
ATOM 987 C CA . PHE A 1 126 ? 18.526 27.014 63.816 1.00 31.73 118 PHE A CA 1
ATOM 988 C C . PHE A 1 126 ? 17.502 27.285 62.729 1.00 42.35 118 PHE A C 1
ATOM 989 O O . PHE A 1 126 ? 16.396 27.750 63.010 1.00 39.84 118 PHE A O 1
ATOM 998 N N . ARG B 1 1 ? 26.913 71.954 67.197 1.00 72.10 -7 ARG B N 1
ATOM 999 C CA . ARG B 1 1 ? 26.642 72.212 65.787 1.00 75.12 -7 ARG B CA 1
ATOM 1000 C C . ARG B 1 1 ? 27.578 73.269 65.215 1.00 75.63 -7 ARG B C 1
ATOM 1001 O O . ARG B 1 1 ? 28.068 73.130 64.095 1.00 77.05 -7 ARG B O 1
ATOM 1009 N N . GLU B 1 2 ? 27.811 74.331 65.984 1.00 72.12 -6 GLU B N 1
ATOM 1010 C CA . GLU B 1 2 ? 28.642 75.444 65.529 1.00 67.99 -6 GLU B CA 1
ATOM 1011 C C . GLU B 1 2 ? 30.031 74.978 65.099 1.00 65.93 -6 GLU B C 1
ATOM 1012 O O . GLU B 1 2 ? 30.776 75.727 64.468 1.00 63.93 -6 GLU B O 1
ATOM 1018 N N . ASN B 1 3 ? 30.371 73.741 65.449 1.00 65.26 -5 ASN B N 1
ATOM 1019 C CA . ASN B 1 3 ? 31.642 73.144 65.057 1.00 67.25 -5 ASN B CA 1
ATOM 1020 C C . ASN B 1 3 ? 31.661 72.785 63.573 1.00 66.99 -5 ASN B C 1
ATOM 1021 O O . ASN B 1 3 ? 32.721 72.536 62.997 1.00 59.05 -5 ASN B O 1
ATOM 1026 N N . LEU B 1 4 ? 30.476 72.759 62.966 1.00 69.70 -4 LEU B N 1
ATOM 1027 C CA . LEU B 1 4 ? 30.338 72.477 61.540 1.00 67.83 -4 LEU B CA 1
ATOM 1028 C C . LEU B 1 4 ? 30.061 73.748 60.740 1.00 66.49 -4 LEU B C 1
ATOM 1029 O O . LEU B 1 4 ? 29.804 73.692 59.535 1.00 68.50 -4 LEU B O 1
ATOM 1034 N N . TYR B 1 5 ? 30.102 74.894 61.409 1.00 60.94 -3 TYR B N 1
ATOM 1035 C CA . TYR B 1 5 ? 29.896 76.157 60.715 1.00 57.35 -3 TYR B CA 1
ATOM 1036 C C . TYR B 1 5 ? 31.029 76.416 59.740 1.00 51.66 -3 TYR B C 1
ATOM 1037 O O . TYR B 1 5 ? 32.140 75.918 59.918 1.00 51.21 -3 TYR B O 1
ATOM 1046 N N . PHE B 1 6 ? 30.726 77.178 58.696 1.00 52.74 -2 PHE B N 1
ATOM 1047 C CA . PHE B 1 6 ? 31.720 77.584 57.714 1.00 48.56 -2 PHE B CA 1
ATOM 1048 C C . PHE B 1 6 ? 32.346 76.389 57.005 1.00 49.34 -2 PHE B C 1
ATOM 1049 O O . PHE B 1 6 ? 33.368 76.526 56.330 1.00 54.77 -2 PHE B O 1
ATOM 1057 N N . GLN B 1 7 ? 31.727 75.220 57.172 1.00 49.04 -1 GLN B N 1
ATOM 1058 C CA . GLN B 1 7 ? 31.977 74.083 56.296 1.00 56.87 -1 GLN B CA 1
ATOM 1059 C C . GLN B 1 7 ? 31.268 74.409 54.988 1.00 62.79 -1 GLN B C 1
ATOM 1060 O O . GLN B 1 7 ? 31.324 73.648 54.019 1.00 55.04 -1 GLN B O 1
ATOM 1066 N N . GLY B 1 8 ? 30.632 75.580 54.983 1.00 74.45 0 GLY B N 1
ATOM 1067 C CA . GLY B 1 8 ? 29.572 75.933 54.055 1.00 80.26 0 GLY B CA 1
ATOM 1068 C C . GLY B 1 8 ? 29.856 76.278 52.606 1.00 78.96 0 GLY B C 1
ATOM 1069 O O . GLY B 1 8 ? 29.514 77.374 52.144 1.00 84.93 0 GLY B O 1
ATOM 1078 N N . THR B 1 10 ? 29.587 73.165 49.655 1.00 35.06 2 THR B N 1
ATOM 1079 C CA . THR B 1 10 ? 29.746 71.804 49.190 1.00 34.28 2 THR B CA 1
ATOM 1080 C C . THR B 1 10 ? 28.880 71.541 47.970 1.00 32.91 2 THR B C 1
ATOM 1081 O O . THR B 1 10 ? 27.800 72.110 47.811 1.00 34.03 2 THR B O 1
ATOM 1085 N N . GLU B 1 11 ? 29.373 70.668 47.108 1.00 26.26 3 GLU B N 1
ATOM 1086 C CA . GLU B 1 11 ? 28.716 70.365 45.855 1.00 30.56 3 GLU B CA 1
ATOM 1087 C C . GLU B 1 11 ? 28.345 68.896 45.892 1.00 31.13 3 GLU B C 1
ATOM 1088 O O . GLU B 1 11 ? 29.154 68.056 46.296 1.00 33.24 3 GLU B O 1
ATOM 1094 N N . VAL B 1 12 ? 27.115 68.588 45.497 1.00 24.54 4 VAL B N 1
ATOM 1095 C CA . VAL B 1 12 ? 26.633 67.214 45.501 1.00 24.60 4 VAL B CA 1
ATOM 1096 C C . VAL B 1 12 ? 26.092 66.817 44.129 1.00 23.84 4 VAL B C 1
ATOM 1097 O O . VAL B 1 12 ? 25.167 67.441 43.617 1.00 25.55 4 VAL B O 1
ATOM 1101 N N . ASN B 1 13 ? 26.679 65.785 43.534 1.00 19.37 5 ASN B N 1
ATOM 1102 C CA . ASN B 1 13 ? 26.243 65.319 42.222 1.00 22.20 5 ASN B CA 1
ATOM 1103 C C . ASN B 1 13 ? 25.266 64.165 42.352 1.00 22.87 5 ASN B C 1
ATOM 1104 O O . ASN B 1 13 ? 25.591 63.126 42.909 1.00 23.51 5 ASN B O 1
ATOM 1109 N N . LEU B 1 14 ? 24.058 64.358 41.844 1.00 25.51 6 LEU B N 1
ATOM 1110 C CA . LEU B 1 14 ? 23.047 63.325 41.923 1.00 24.32 6 LEU B CA 1
ATOM 1111 C C . LEU B 1 14 ? 22.784 62.758 40.533 1.00 23.59 6 LEU B C 1
ATOM 1112 O O . LEU B 1 14 ? 22.794 63.483 39.547 1.00 25.79 6 LEU B O 1
ATOM 1117 N N . ASN B 1 15 ? 22.569 61.454 40.459 1.00 21.81 7 ASN B N 1
ATOM 1118 C CA . ASN B 1 15 ? 22.342 60.794 39.184 1.00 20.11 7 ASN B CA 1
ATOM 1119 C C . ASN B 1 15 ? 20.890 60.369 39.042 1.00 16.78 7 ASN B C 1
ATOM 1120 O O . ASN B 1 15 ? 20.425 59.418 39.680 1.00 20.50 7 ASN B O 1
ATOM 1125 N N . ILE B 1 16 ? 20.176 61.106 38.202 1.00 13.82 8 ILE B N 1
ATOM 1126 C CA . ILE B 1 16 ? 18.750 60.936 38.054 1.00 17.15 8 ILE B CA 1
ATOM 1127 C C . ILE B 1 16 ? 18.499 60.299 36.705 1.00 19.44 8 ILE B C 1
ATOM 1128 O O . ILE B 1 16 ? 18.832 60.872 35.662 1.00 17.24 8 ILE B O 1
ATOM 1133 N N . TYR B 1 17 ? 17.916 59.109 36.715 1.00 15.58 9 TYR B N 1
ATOM 1134 C CA . TYR B 1 17 ? 17.605 58.461 35.450 1.00 18.66 9 TYR B CA 1
ATOM 1135 C C . TYR B 1 17 ? 16.519 59.228 34.713 1.00 19.45 9 TYR B C 1
ATOM 1136 O O . TYR B 1 17 ? 15.436 59.455 35.249 1.00 18.60 9 TYR B O 1
ATOM 1145 N N . SER B 1 18 ? 16.812 59.634 33.484 1.00 22.28 10 SER B N 1
ATOM 1146 C CA . SER B 1 18 ? 15.835 60.342 32.664 1.00 19.63 10 SER B CA 1
ATOM 1147 C C . SER B 1 18 ? 15.254 59.416 31.597 1.00 24.38 10 SER B C 1
ATOM 1148 O O . SER B 1 18 ? 15.959 59.025 30.665 1.00 23.76 10 SER B O 1
ATOM 1151 N N . PRO B 1 19 ? 13.967 59.056 31.732 1.00 17.92 11 PRO B N 1
ATOM 1152 C CA . PRO B 1 19 ? 13.319 58.180 30.751 1.00 22.70 11 PRO B CA 1
ATOM 1153 C C . PRO B 1 19 ? 13.271 58.827 29.382 1.00 27.73 11 PRO B C 1
ATOM 1154 O O . PRO B 1 19 ? 13.178 58.141 28.358 1.00 30.72 11 PRO B O 1
ATOM 1158 N N . ARG B 1 20 ? 13.330 60.152 29.361 1.00 25.28 12 ARG B N 1
ATOM 1159 C CA . ARG B 1 20 ? 13.318 60.865 28.096 1.00 27.41 12 ARG B CA 1
ATOM 1160 C C . ARG B 1 20 ? 14.575 60.546 27.279 1.00 27.61 12 ARG B C 1
ATOM 1161 O O . ARG B 1 20 ? 14.489 60.276 26.079 1.00 28.42 12 ARG B O 1
ATOM 1169 N N . TRP B 1 21 ? 15.736 60.573 27.933 1.00 19.29 13 TRP B N 1
ATOM 1170 C CA . TRP B 1 21 ? 17.007 60.349 27.238 1.00 22.68 13 TRP B CA 1
ATOM 1171 C C . TRP B 1 21 ? 17.526 58.922 27.394 1.00 26.69 13 TRP B C 1
ATOM 1172 O O . TRP B 1 21 ? 18.501 58.542 26.754 1.00 28.08 13 TRP B O 1
ATOM 1183 N N . GLY B 1 22 ? 16.864 58.133 28.234 1.00 21.43 14 GLY B N 1
ATOM 1184 C CA . GLY B 1 22 ? 17.254 56.749 28.444 1.00 25.28 14 GLY B CA 1
ATOM 1185 C C . GLY B 1 22 ? 18.601 56.612 29.122 1.00 27.03 14 GLY B C 1
ATOM 1186 O O . GLY B 1 22 ? 19.338 55.663 28.874 1.00 22.22 14 GLY B O 1
ATOM 1187 N N . ARG B 1 23 ? 18.925 57.575 29.977 1.00 19.88 15 ARG B N 1
ATOM 1188 C CA . ARG B 1 23 ? 20.208 57.593 30.656 1.00 22.84 15 ARG B CA 1
ATOM 1189 C C . ARG B 1 23 ? 20.120 58.437 31.919 1.00 22.43 15 ARG B C 1
ATOM 1190 O O . ARG B 1 23 ? 19.219 59.270 32.064 1.00 22.41 15 ARG B O 1
ATOM 1198 N N . HIS B 1 24 ? 21.071 58.231 32.820 1.00 20.71 16 HIS B N 1
ATOM 1199 C CA . HIS B 1 24 ? 21.166 59.034 34.032 1.00 20.94 16 HIS B CA 1
ATOM 1200 C C . HIS B 1 24 ? 21.640 60.440 33.686 1.00 26.64 16 HIS B C 1
ATOM 1201 O O . HIS B 1 24 ? 22.575 60.612 32.909 1.00 25.78 16 HIS B O 1
ATOM 1208 N N . GLU B 1 25 ? 20.980 61.444 34.251 1.00 26.95 17 GLU B N 1
ATOM 1209 C CA . GLU B 1 25 ? 21.411 62.822 34.080 1.00 26.10 17 GLU B CA 1
ATOM 1210 C C . GLU B 1 25 ? 21.930 63.327 35.414 1.00 21.81 17 GLU B C 1
ATOM 1211 O O . GLU B 1 25 ? 21.396 62.991 36.467 1.00 23.29 17 GLU B O 1
ATOM 1217 N N . THR B 1 26 ? 22.984 64.124 35.360 1.00 16.36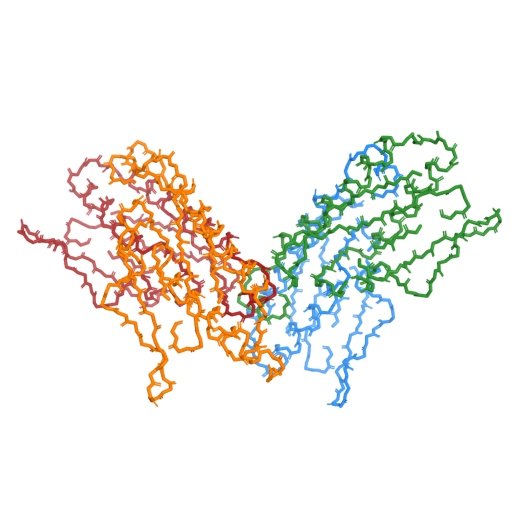 18 THR B N 1
ATOM 1218 C CA . THR B 1 26 ? 23.608 64.651 36.561 1.00 21.10 18 THR B CA 1
ATOM 1219 C C . THR B 1 26 ? 22.935 65.929 37.028 1.00 19.43 18 THR B C 1
ATOM 1220 O O . THR B 1 26 ? 22.910 66.925 36.313 1.00 28.27 18 THR B O 1
ATOM 1224 N N . TYR B 1 27 ? 22.366 65.887 38.226 1.00 23.61 19 TYR B N 1
ATOM 1225 C CA . TYR B 1 27 ? 21.810 67.080 38.848 1.00 22.73 19 TYR B CA 1
ATOM 1226 C C . TYR B 1 27 ? 22.809 67.559 39.876 1.00 29.18 19 TYR B C 1
ATOM 1227 O O . TYR B 1 27 ? 23.152 66.833 40.810 1.00 24.43 19 TYR B O 1
ATOM 1236 N N . ILE B 1 28 ? 23.272 68.785 39.705 1.00 24.48 20 ILE B N 1
ATOM 1237 C CA . ILE B 1 28 ? 24.255 69.344 40.612 1.00 23.58 20 ILE B CA 1
ATOM 1238 C C . ILE B 1 28 ? 23.568 70.182 41.685 1.00 23.47 20 ILE B C 1
ATOM 1239 O O . ILE B 1 28 ? 22.834 71.127 41.388 1.00 23.47 20 ILE B O 1
ATOM 1244 N N . VAL B 1 29 ? 23.786 69.800 42.934 1.00 17.73 21 VAL B N 1
ATOM 1245 C CA . VAL B 1 29 ? 23.282 70.548 44.075 1.00 21.89 21 VAL B CA 1
ATOM 1246 C C . VAL B 1 29 ? 24.414 71.362 44.709 1.00 25.92 21 VAL B C 1
ATOM 1247 O O . VAL B 1 29 ? 25.338 70.796 45.296 1.00 25.19 21 VAL B O 1
ATOM 1251 N N . GLU B 1 30 ? 24.359 72.683 44.587 1.00 20.91 22 GLU B N 1
ATOM 1252 C CA . GLU B 1 30 ? 25.358 73.514 45.249 1.00 22.35 22 GLU B CA 1
ATOM 1253 C C . GLU B 1 30 ? 24.789 74.008 46.566 1.00 27.51 22 GLU B C 1
ATOM 1254 O O . GLU B 1 30 ? 23.760 74.684 46.593 1.00 24.86 22 GLU B O 1
ATOM 1260 N N . LEU B 1 31 ? 25.451 73.643 47.655 1.00 22.13 23 LEU B N 1
ATOM 1261 C CA . LEU B 1 31 ? 25.001 74.003 48.988 1.00 20.46 23 LEU B CA 1
ATOM 1262 C C . LEU B 1 31 ? 25.861 75.128 49.538 1.00 25.31 23 LEU B C 1
ATOM 1263 O O . LEU B 1 31 ? 27.079 74.994 49.625 1.00 18.07 23 LEU B O 1
ATOM 1268 N N . HIS B 1 32 ? 25.220 76.239 49.894 1.00 20.84 24 HIS B N 1
ATOM 1269 C CA . HIS B 1 32 ? 25.890 77.323 50.596 1.00 22.34 24 HIS B CA 1
ATOM 1270 C C . HIS B 1 32 ? 25.045 77.606 51.810 1.00 24.80 24 HIS B C 1
ATOM 1271 O O . HIS B 1 32 ? 23.895 77.199 51.859 1.00 23.85 24 HIS B O 1
ATOM 1278 N N . LYS B 1 33 ? 25.596 78.308 52.788 1.00 25.27 25 LYS B N 1
ATOM 1279 C CA . LYS B 1 33 ? 24.819 78.659 53.965 1.00 24.81 25 LYS B CA 1
ATOM 1280 C C . LYS B 1 33 ? 23.659 79.575 53.585 1.00 26.70 25 LYS B C 1
ATOM 1281 O O . LYS B 1 33 ? 22.565 79.463 54.132 1.00 30.08 25 LYS B O 1
ATOM 1287 N N . ASP B 1 34 ? 23.896 80.474 52.637 1.00 19.98 26 ASP B N 1
ATOM 1288 C CA . ASP B 1 34 ? 22.878 81.449 52.258 1.00 22.14 26 ASP B CA 1
ATOM 1289 C C . ASP B 1 34 ? 21.871 80.879 51.279 1.00 24.45 26 ASP B C 1
ATOM 1290 O O . ASP B 1 34 ? 20.766 81.404 51.154 1.00 28.47 26 ASP B O 1
ATOM 1295 N N . TYR B 1 35 ? 22.247 79.816 50.576 1.00 21.36 27 TYR B N 1
ATOM 1296 C CA . TYR B 1 35 ? 21.384 79.301 49.518 1.00 20.17 27 TYR B CA 1
ATOM 1297 C C . TYR B 1 35 ? 21.794 77.932 49.005 1.00 23.64 27 TYR B C 1
ATOM 1298 O O . TYR B 1 35 ? 22.907 77.464 49.240 1.00 20.06 27 TYR B O 1
ATOM 1315 N N . GLU B 1 37 ? 21.580 75.878 45.218 1.00 14.59 29 GLU B N 1
ATOM 1316 C CA . GLU B 1 37 ? 21.235 75.929 43.807 1.00 18.26 29 GLU B CA 1
ATOM 1317 C C . GLU B 1 37 ? 21.194 74.502 43.286 1.00 22.69 29 GLU B C 1
ATOM 1318 O O . GLU B 1 37 ? 22.029 73.681 43.651 1.00 24.49 29 GLU B O 1
ATOM 1324 N N . ILE B 1 38 ? 20.216 74.206 42.442 1.00 25.37 30 ILE B N 1
ATOM 1325 C CA . ILE B 1 38 ? 20.113 72.882 41.835 1.00 24.48 30 ILE B CA 1
ATOM 1326 C C . ILE B 1 38 ? 20.112 73.063 40.332 1.00 25.15 30 ILE B C 1
ATOM 1327 O O . ILE B 1 38 ? 19.317 73.838 39.803 1.00 27.67 30 ILE B O 1
ATOM 1332 N N . SER B 1 39 ? 21.025 72.368 39.654 1.00 21.81 31 SER B N 1
ATOM 1333 C CA . SER B 1 39 ? 21.251 72.574 38.232 1.00 29.57 31 SER B CA 1
ATOM 1334 C C . SER B 1 39 ? 21.266 71.275 37.445 1.00 26.74 31 SER B C 1
ATOM 1335 O O . SER B 1 39 ? 21.935 70.309 37.815 1.00 27.87 31 SER B O 1
ATOM 1346 N N . GLY B 1 41 ? 22.180 70.482 33.600 1.00 37.90 33 GLY B N 1
ATOM 1347 C CA . GLY B 1 41 ? 22.675 71.117 32.400 1.00 43.95 33 GLY B CA 1
ATOM 1348 C C . GLY B 1 41 ? 22.670 72.624 32.565 1.00 51.69 33 GLY B C 1
ATOM 1349 O O . GLY B 1 41 ? 23.493 73.177 33.294 1.00 58.63 33 GLY B O 1
ATOM 1350 N N . ALA B 1 42 ? 21.727 73.292 31.910 1.00 52.16 34 ALA B N 1
ATOM 1351 C CA . ALA B 1 42 ? 21.749 74.748 31.851 1.00 57.38 34 ALA B CA 1
ATOM 1352 C C . ALA B 1 42 ? 20.688 75.431 32.711 1.00 60.09 34 ALA B C 1
ATOM 1353 O O . ALA B 1 42 ? 20.774 76.630 32.969 1.00 64.77 34 ALA B O 1
ATOM 1355 N N . VAL B 1 43 ? 19.687 74.681 33.153 1.00 55.45 35 VAL B N 1
ATOM 1356 C CA . VAL B 1 43 ? 18.656 75.266 33.999 1.00 53.90 35 VAL B CA 1
ATOM 1357 C C . VAL B 1 43 ? 19.083 75.226 35.464 1.00 47.47 35 VAL B C 1
ATOM 1358 O O . VAL B 1 43 ? 19.687 74.250 35.920 1.00 46.46 35 VAL B O 1
ATOM 1362 N N . THR B 1 44 ? 18.778 76.293 36.193 1.00 36.10 36 THR B N 1
ATOM 1363 C CA . THR B 1 44 ? 19.158 76.394 37.596 1.00 36.31 36 THR B CA 1
ATOM 1364 C C . THR B 1 44 ? 18.018 76.954 38.429 1.00 35.92 36 THR B C 1
ATOM 1365 O O . THR B 1 44 ? 17.421 77.972 38.076 1.00 36.69 36 THR B O 1
ATOM 1369 N N . ILE B 1 45 ? 17.721 76.293 39.540 1.00 23.31 37 ILE B N 1
ATOM 1370 C CA . ILE B 1 45 ? 16.752 76.823 40.481 1.00 26.60 37 ILE B CA 1
ATOM 1371 C C . ILE B 1 45 ? 17.471 77.047 41.798 1.00 27.18 37 ILE B C 1
ATOM 1372 O O . ILE B 1 45 ? 18.536 76.476 42.032 1.00 24.04 37 ILE B O 1
ATOM 1377 N N . LYS B 1 46 ? 16.888 77.867 42.660 1.00 23.63 38 LYS B N 1
ATOM 1378 C CA . LYS B 1 46 ? 17.582 78.292 43.863 1.00 21.06 38 LYS B CA 1
ATOM 1379 C C . LYS B 1 46 ? 16.633 78.454 45.026 1.00 19.20 38 LYS B C 1
ATOM 1380 O O . LYS B 1 46 ? 15.530 78.979 44.874 1.00 16.83 38 LYS B O 1
ATOM 1386 N N . ALA B 1 47 ? 17.065 77.986 46.191 1.00 17.43 39 ALA B N 1
ATOM 1387 C CA . ALA B 1 47 ? 16.387 78.300 47.436 1.00 19.20 39 ALA B CA 1
ATOM 1388 C C . ALA B 1 47 ? 17.318 79.210 48.217 1.00 25.39 39 ALA B C 1
ATOM 1389 O O . ALA B 1 47 ? 18.528 78.976 48.253 1.00 27.65 39 ALA B O 1
ATOM 1391 N N . THR B 1 48 ? 16.769 80.252 48.830 1.00 23.05 40 THR B N 1
ATOM 1392 C CA . THR B 1 48 ? 17.575 81.134 49.665 1.00 24.41 40 THR B CA 1
ATOM 1393 C C . THR B 1 48 ? 16.957 81.254 51.041 1.00 29.35 40 THR B C 1
ATOM 1394 O O . THR B 1 48 ? 15.737 81.162 51.190 1.00 33.10 40 THR B O 1
ATOM 1398 N N . TYR B 1 49 ? 17.797 81.465 52.048 1.00 27.12 41 TYR B N 1
ATOM 1399 C CA . TYR B 1 49 ? 17.291 81.706 53.384 1.00 26.13 41 TYR B CA 1
ATOM 1400 C C . TYR B 1 49 ? 17.068 83.207 53.529 1.00 24.47 41 TYR B C 1
ATOM 1401 O O . TYR B 1 49 ? 18.019 83.996 53.561 1.00 24.59 41 TYR B O 1
ATOM 1410 N N . SER B 1 50 ? 15.800 83.599 53.573 1.00 18.76 42 SER B N 1
ATOM 1411 C CA . SER B 1 50 ? 15.435 85.006 53.521 1.00 23.17 42 SER B CA 1
ATOM 1412 C C . SER B 1 50 ? 15.843 85.735 54.793 1.00 20.32 42 SER B C 1
ATOM 1413 O O . SER B 1 50 ? 16.141 85.106 55.810 1.00 18.82 42 SER B O 1
ATOM 1416 N N . GLU B 1 51 ? 15.827 87.064 54.733 1.00 17.29 43 GLU B N 1
ATOM 1417 C CA . GLU B 1 51 ? 16.114 87.891 55.895 1.00 17.65 43 GLU B CA 1
ATOM 1418 C C . GLU B 1 51 ? 15.086 87.624 56.985 1.00 25.03 43 GLU B C 1
ATOM 1419 O O . GLU B 1 51 ? 15.364 87.814 58.165 1.00 25.69 43 GLU B O 1
ATOM 1425 N N . ASN B 1 52 ? 13.893 87.184 56.596 1.00 29.76 44 ASN B N 1
ATOM 1426 C CA . ASN B 1 52 ? 12.860 86.882 57.587 1.00 32.29 44 ASN B CA 1
ATOM 1427 C C . ASN B 1 52 ? 13.028 85.469 58.138 1.00 28.60 44 ASN B C 1
ATOM 1428 O O . ASN B 1 52 ? 12.178 84.958 58.865 1.00 28.12 44 ASN B O 1
ATOM 1433 N N . GLN B 1 53 ? 14.142 84.845 57.776 1.00 23.65 45 GLN B N 1
ATOM 1434 C CA . GLN B 1 53 ? 14.499 83.523 58.279 1.00 25.38 45 GLN B CA 1
ATOM 1435 C C . GLN B 1 53 ? 13.497 82.468 57.817 1.00 30.49 45 GLN B C 1
ATOM 1436 O O . GLN B 1 53 ? 13.145 81.552 58.553 1.00 29.93 45 GLN B O 1
ATOM 1442 N N . ASP B 1 54 ? 13.071 82.632 56.568 1.00 35.63 46 ASP B N 1
ATOM 1443 C CA . ASP B 1 54 ? 12.230 81.695 55.837 1.00 36.39 46 ASP B CA 1
ATOM 1444 C C . ASP B 1 54 ? 12.981 81.182 54.617 1.00 31.81 46 ASP B C 1
ATOM 1445 O O . ASP B 1 54 ? 13.661 81.948 53.940 1.00 30.48 46 ASP B O 1
ATOM 1450 N N . PRO B 1 55 ? 12.840 79.890 54.303 1.00 32.30 47 PRO B N 1
ATOM 1451 C CA . PRO B 1 55 ? 13.355 79.450 53.006 1.00 28.31 47 PRO B CA 1
ATOM 1452 C C . PRO B 1 55 ? 12.486 80.059 51.911 1.00 25.43 47 PRO B C 1
ATOM 1453 O O . PRO B 1 55 ? 11.283 80.169 52.111 1.00 27.23 47 PRO B O 1
ATOM 1457 N N . GLU B 1 56 ? 13.074 80.450 50.788 1.00 22.26 48 GLU B N 1
ATOM 1458 C CA . GLU B 1 56 ? 12.310 81.044 49.698 1.00 30.73 48 GLU B CA 1
ATOM 1459 C C . GLU B 1 56 ? 12.856 80.522 48.381 1.00 35.03 48 GLU B C 1
ATOM 1460 O O . GLU B 1 56 ? 14.057 80.619 48.133 1.00 37.44 48 GLU B O 1
ATOM 1466 N N . TRP B 1 57 ? 11.988 79.982 47.530 1.00 28.89 49 TRP B N 1
ATOM 1467 C CA . TRP B 1 57 ? 12.441 79.374 46.279 1.00 26.42 49 TRP B CA 1
ATOM 1468 C C . TRP B 1 57 ? 12.235 80.248 45.056 1.00 27.71 49 TRP B C 1
ATOM 1469 O O . TRP B 1 57 ? 11.365 81.100 45.042 1.00 23.68 49 TRP B O 1
ATOM 1480 N N . SER B 1 58 ? 13.027 79.998 44.020 1.00 26.93 50 SER B N 1
ATOM 1481 C CA . SER B 1 58 ? 12.828 80.625 42.723 1.00 29.54 50 SER B CA 1
ATOM 1482 C C . SER B 1 58 ? 11.477 80.230 42.142 1.00 33.74 50 SER B C 1
ATOM 1483 O O . SER B 1 58 ? 10.813 79.321 42.641 1.00 30.35 50 SER B O 1
ATOM 1486 N N . GLU B 1 59 ? 11.076 80.926 41.085 1.00 35.94 51 GLU B N 1
ATOM 1487 C CA . GLU B 1 59 ? 9.805 80.674 40.428 1.00 37.99 51 GLU B CA 1
ATOM 1488 C C . GLU B 1 59 ? 9.836 79.286 39.799 1.00 35.43 51 GLU B C 1
ATOM 1489 O O . GLU B 1 59 ? 8.876 78.523 39.895 1.00 34.36 51 GLU B O 1
ATOM 1495 N N . GLU B 1 60 ? 10.956 78.970 39.158 1.00 26.94 52 GLU B N 1
ATOM 1496 C CA . GLU B 1 60 ? 11.178 77.659 38.574 1.00 31.56 52 GLU B CA 1
ATOM 1497 C C . GLU B 1 60 ? 11.383 76.634 39.694 1.00 29.92 52 GLU B C 1
ATOM 1498 O O . GLU B 1 60 ? 12.119 76.885 40.647 1.00 27.52 52 GLU B O 1
ATOM 1504 N N . THR B 1 61 ? 10.725 75.486 39.584 1.00 26.77 53 THR B N 1
ATOM 1505 C CA . THR B 1 61 ? 10.744 74.491 40.659 1.00 24.76 53 THR B CA 1
ATOM 1506 C C . THR B 1 61 ? 11.499 73.242 40.220 1.00 25.52 53 THR B C 1
ATOM 1507 O O . THR B 1 61 ? 11.834 73.099 39.046 1.00 23.53 53 THR B O 1
ATOM 1511 N N . LEU B 1 62 ? 11.759 72.336 41.162 1.00 20.82 54 LEU B N 1
ATOM 1512 C CA . LEU B 1 62 ? 12.426 71.087 40.835 1.00 25.07 54 LEU B CA 1
ATOM 1513 C C . LEU B 1 62 ? 11.584 70.266 39.852 1.00 25.03 54 LEU B C 1
ATOM 1514 O O . LEU B 1 62 ? 12.110 69.718 38.888 1.00 24.01 54 LEU B O 1
ATOM 1519 N N . GLN B 1 63 ? 10.276 70.201 40.095 1.00 20.32 55 GLN B N 1
ATOM 1520 C CA . GLN B 1 63 ? 9.350 69.533 39.180 1.00 25.71 55 GLN B CA 1
ATOM 1521 C C . GLN B 1 63 ? 9.560 69.997 37.757 1.00 27.68 55 GLN B C 1
ATOM 1522 O O . GLN B 1 63 ? 9.689 69.183 36.849 1.00 30.53 55 GLN B O 1
ATOM 1528 N N . ASP B 1 64 ? 9.574 71.314 37.567 1.00 29.07 56 ASP B N 1
ATOM 1529 C CA . ASP B 1 64 ? 9.817 71.895 36.258 1.00 24.97 56 ASP B CA 1
ATOM 1530 C C . ASP B 1 64 ? 11.053 71.285 35.596 1.00 30.48 56 ASP B C 1
ATOM 1531 O O . ASP B 1 64 ? 10.984 70.824 34.462 1.00 33.83 56 ASP B O 1
ATOM 1536 N N . ILE B 1 65 ? 12.181 71.278 36.303 1.00 26.71 57 ILE B N 1
ATOM 1537 C CA . ILE B 1 65 ? 13.403 70.704 35.743 1.00 28.80 57 ILE B CA 1
ATOM 1538 C C . ILE B 1 65 ? 13.195 69.231 35.410 1.00 28.43 57 ILE B C 1
ATOM 1539 O O . ILE B 1 65 ? 13.488 68.777 34.303 1.00 31.78 57 ILE B O 1
ATOM 1552 N N . ASN B 1 67 ? 10.348 67.301 35.171 1.00 20.84 59 ASN B N 1
ATOM 1553 C CA . ASN B 1 67 ? 9.335 67.005 34.170 1.00 27.00 59 ASN B CA 1
ATOM 1554 C C . ASN B 1 67 ? 9.942 67.098 32.773 1.00 29.55 59 ASN B C 1
ATOM 1555 O O . ASN B 1 67 ? 9.541 66.387 31.853 1.00 29.75 59 ASN B O 1
ATOM 1560 N N . ASN B 1 68 ? 10.928 67.969 32.623 1.00 29.20 60 ASN B N 1
ATOM 1561 C CA . ASN B 1 68 ? 11.608 68.108 31.345 1.00 37.01 60 ASN B CA 1
ATOM 1562 C C . ASN B 1 68 ? 12.471 66.893 30.973 1.00 41.31 60 ASN B C 1
ATOM 1563 O O . ASN B 1 68 ? 12.868 66.739 29.819 1.00 47.99 60 ASN B O 1
ATOM 1568 N N . ASP B 1 69 ? 12.769 66.044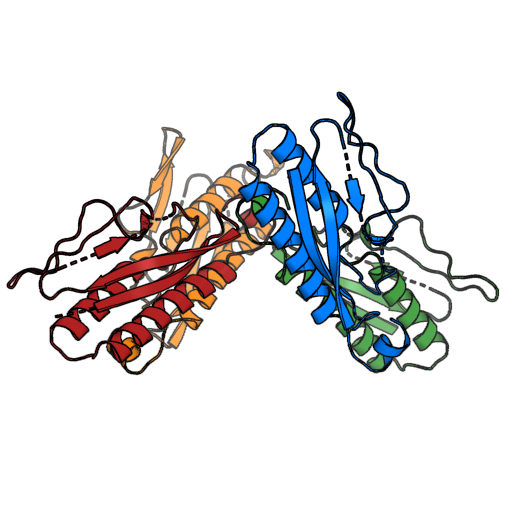 31.955 1.00 34.26 61 ASP B N 1
ATOM 1569 C CA . ASP B 1 69 ? 13.484 64.787 31.716 1.00 25.59 61 ASP B CA 1
ATOM 1570 C C . ASP B 1 69 ? 12.506 63.615 31.696 1.00 27.57 61 ASP B C 1
ATOM 1571 O O . ASP B 1 69 ? 12.914 62.452 31.676 1.00 26.52 61 ASP B O 1
ATOM 1576 N N . SER B 1 70 ? 11.213 63.927 31.715 1.00 23.61 62 SER B N 1
ATOM 1577 C CA . SER B 1 70 ? 10.174 62.906 31.856 1.00 25.22 62 SER B CA 1
ATOM 1578 C C . SER B 1 70 ? 10.301 62.166 33.179 1.00 22.78 62 SER B C 1
ATOM 1579 O O . SER B 1 70 ? 10.010 60.977 33.263 1.00 21.70 62 SER B O 1
ATOM 1582 N N . VAL B 1 71 ? 10.758 62.881 34.202 1.00 22.79 63 VAL B N 1
ATOM 1583 C CA . VAL B 1 71 ? 10.791 62.355 35.556 1.00 18.08 63 VAL B CA 1
ATOM 1584 C C . VAL B 1 71 ? 9.667 63.007 36.358 1.00 20.53 63 VAL B C 1
ATOM 1585 O O . VAL B 1 71 ? 9.537 64.240 36.396 1.00 20.60 63 VAL B O 1
ATOM 1589 N N . TYR B 1 72 ? 8.848 62.176 36.989 1.00 18.61 64 TYR B N 1
ATOM 1590 C CA . TYR B 1 72 ? 7.728 62.671 37.783 1.00 22.01 64 TYR B CA 1
ATOM 1591 C C . TYR B 1 72 ? 7.837 62.167 39.219 1.00 25.54 64 TYR B C 1
ATOM 1592 O O . TYR B 1 72 ? 7.194 61.195 39.591 1.00 39.38 64 TYR B O 1
ATOM 1601 N N . PRO B 1 73 ? 8.660 62.835 40.036 1.00 20.95 65 PRO B N 1
ATOM 1602 C CA . PRO B 1 73 ? 8.838 62.400 41.420 1.00 22.71 65 PRO B CA 1
ATOM 1603 C C . PRO B 1 73 ? 7.693 62.904 42.278 1.00 17.52 65 PRO B C 1
ATOM 1604 O O . PRO B 1 73 ? 6.958 63.796 41.853 1.00 22.08 65 PRO B O 1
ATOM 1608 N N . PRO B 1 74 ? 7.551 62.353 43.485 1.00 24.48 66 PRO B N 1
ATOM 1609 C CA . PRO B 1 74 ? 6.534 62.860 44.408 1.00 25.07 66 PRO B CA 1
ATOM 1610 C C . PRO B 1 74 ? 6.677 64.372 44.564 1.00 26.78 66 PRO B C 1
ATOM 1611 O O . PRO B 1 74 ? 7.779 64.935 44.477 1.00 18.11 66 PRO B O 1
ATOM 1615 N N . GLU B 1 75 ? 5.546 65.020 44.789 1.00 20.75 67 GLU B N 1
ATOM 1616 C CA . GLU B 1 75 ? 5.478 66.461 44.947 1.00 27.33 67 GLU B CA 1
ATOM 1617 C C . GLU B 1 75 ? 6.355 66.982 46.098 1.00 28.84 67 GLU B C 1
ATOM 1618 O O . GLU B 1 75 ? 6.815 68.119 46.063 1.00 21.33 67 GLU B O 1
ATOM 1624 N N . ILE B 1 76 ? 6.591 66.150 47.109 1.00 24.59 68 ILE B N 1
ATOM 1625 C CA . ILE B 1 76 ? 7.366 66.579 48.274 1.00 23.51 68 ILE B CA 1
ATOM 1626 C C . ILE B 1 76 ? 8.878 66.533 48.046 1.00 19.43 68 ILE B C 1
ATOM 1627 O O . ILE B 1 76 ? 9.656 66.876 48.935 1.00 18.10 68 ILE B O 1
ATOM 1632 N N . THR B 1 77 ? 9.293 66.111 46.858 1.00 17.52 69 THR B N 1
ATOM 1633 C CA . THR B 1 77 ? 10.716 65.919 46.587 1.00 14.93 69 THR B CA 1
ATOM 1634 C C . THR B 1 77 ? 11.535 67.202 46.817 1.00 14.34 69 THR B C 1
ATOM 1635 O O . THR B 1 77 ? 12.578 67.172 47.464 1.00 16.52 69 THR B O 1
ATOM 1639 N N . GLN B 1 78 ? 11.060 68.325 46.294 1.00 15.98 70 GLN B N 1
ATOM 1640 C CA . GLN B 1 78 ? 11.769 69.587 46.486 1.00 17.50 70 GLN B CA 1
ATOM 1641 C C . GLN B 1 78 ? 11.850 69.921 47.974 1.00 18.05 70 GLN B C 1
ATOM 1642 O O . GLN B 1 78 ? 12.839 70.462 48.454 1.00 16.59 70 GLN B O 1
ATOM 1648 N N . ASN B 1 79 ? 10.809 69.566 48.712 1.00 14.95 71 ASN B N 1
ATOM 1649 C CA . ASN B 1 79 ? 10.787 69.831 50.142 1.00 17.57 71 ASN B CA 1
ATOM 1650 C C . ASN B 1 79 ? 11.862 69.016 50.875 1.00 20.22 71 ASN B C 1
ATOM 1651 O O . ASN B 1 79 ? 12.470 69.493 51.831 1.00 16.39 71 ASN B O 1
ATOM 1656 N N . LEU B 1 80 ? 12.107 67.795 50.404 1.00 16.84 72 LEU B N 1
ATOM 1657 C CA . LEU B 1 80 ? 13.174 66.967 50.956 1.00 14.50 72 LEU B CA 1
ATOM 1658 C C . LEU B 1 80 ? 14.529 67.613 50.713 1.00 15.04 72 LEU B C 1
ATOM 1659 O O . LEU B 1 80 ? 15.395 67.618 51.589 1.00 18.10 72 LEU B O 1
ATOM 1664 N N . PHE B 1 81 ? 14.727 68.131 49.505 1.00 11.53 73 PHE B N 1
ATOM 1665 C CA . PHE B 1 81 ? 15.976 68.820 49.199 1.00 16.19 73 PHE B CA 1
ATOM 1666 C C . PHE B 1 81 ? 16.161 69.980 50.172 1.00 18.80 73 PHE B C 1
ATOM 1667 O O . PHE B 1 81 ? 17.264 70.226 50.688 1.00 19.04 73 PHE B O 1
ATOM 1675 N N . GLN B 1 82 ? 15.071 70.691 50.421 1.00 16.35 74 GLN B N 1
ATOM 1676 C CA . GLN B 1 82 ? 15.112 71.818 51.332 1.00 15.99 74 GLN B CA 1
ATOM 1677 C C . GLN B 1 82 ? 15.543 71.365 52.721 1.00 16.98 74 GLN B C 1
ATOM 1678 O O . GLN B 1 82 ? 16.446 71.945 53.319 1.00 17.10 74 GLN B O 1
ATOM 1684 N N . HIS B 1 83 ? 14.896 70.323 53.236 1.00 15.34 75 HIS B N 1
ATOM 1685 C CA . HIS B 1 83 ? 15.185 69.849 54.585 1.00 16.04 75 HIS B CA 1
ATOM 1686 C C . HIS B 1 83 ? 16.653 69.439 54.736 1.00 18.93 75 HIS B C 1
ATOM 1687 O O . HIS B 1 83 ? 17.315 69.832 55.692 1.00 19.09 75 HIS B O 1
ATOM 1694 N N . ALA B 1 84 ? 17.170 68.674 53.782 1.00 14.78 76 ALA B N 1
ATOM 1695 C CA . ALA B 1 84 ? 18.594 68.340 53.789 1.00 15.32 76 ALA B CA 1
ATOM 1696 C C . ALA B 1 84 ? 19.459 69.605 53.884 1.00 18.69 76 ALA B C 1
ATOM 1697 O O . ALA B 1 84 ? 20.373 69.678 54.691 1.00 16.55 76 ALA B O 1
ATOM 1699 N N . TRP B 1 85 ? 19.158 70.601 53.057 1.00 17.95 77 TRP B N 1
ATOM 1700 C CA . TRP B 1 85 ? 19.935 71.844 53.042 1.00 17.25 77 TRP B CA 1
ATOM 1701 C C . TRP B 1 85 ? 19.846 72.587 54.376 1.00 16.00 77 TRP B C 1
ATOM 1702 O O . TRP B 1 85 ? 20.866 73.007 54.939 1.00 15.60 77 TRP B O 1
ATOM 1713 N N . LEU B 1 86 ? 18.625 72.729 54.884 1.00 15.72 78 LEU B N 1
ATOM 1714 C CA . LEU B 1 86 ? 18.383 73.398 56.159 1.00 17.75 78 LEU B CA 1
ATOM 1715 C C . LEU B 1 86 ? 19.105 72.726 57.320 1.00 24.91 78 LEU B C 1
ATOM 1716 O O . LEU B 1 86 ? 19.597 73.395 58.225 1.00 24.14 78 LEU B O 1
ATOM 1721 N N . GLU B 1 87 ? 19.170 71.401 57.304 1.00 14.98 79 GLU B N 1
ATOM 1722 C CA . GLU B 1 87 ? 19.840 70.701 58.390 1.00 13.79 79 GLU B CA 1
ATOM 1723 C C . GLU B 1 87 ? 21.363 70.818 58.262 1.00 22.17 79 GLU B C 1
ATOM 1724 O O . GLU B 1 87 ? 22.070 71.000 59.254 1.00 23.58 79 GLU B O 1
ATOM 1730 N N . TRP B 1 88 ? 21.857 70.741 57.033 1.00 17.98 80 TRP B N 1
ATOM 1731 C CA . TRP B 1 88 ? 23.282 70.908 56.777 1.00 22.23 80 TRP B CA 1
ATOM 1732 C C . TRP B 1 88 ? 23.761 72.314 57.140 1.00 24.01 80 TRP B C 1
ATOM 1733 O O . TRP B 1 88 ? 24.779 72.470 57.815 1.00 28.97 80 TRP B O 1
ATOM 1744 N N . ARG B 1 89 ? 23.030 73.334 56.699 1.00 24.43 81 ARG B N 1
ATOM 1745 C CA . ARG B 1 89 ? 23.453 74.721 56.934 1.00 26.91 81 ARG B CA 1
ATOM 1746 C C . ARG B 1 89 ? 23.572 75.080 58.411 1.00 34.20 81 ARG B C 1
ATOM 1747 O O . ARG B 1 89 ? 24.356 75.949 58.772 1.00 31.82 81 ARG B O 1
ATOM 1755 N N . LYS B 1 90 ? 22.816 74.406 59.270 1.00 39.48 82 LYS B N 1
ATOM 1756 C CA . LYS B 1 90 ? 22.876 74.727 60.692 1.00 38.27 82 LYS B CA 1
ATOM 1757 C C . LYS B 1 90 ? 23.770 73.776 61.475 1.00 32.25 82 LYS B C 1
ATOM 1758 O O . LYS B 1 90 ? 23.747 73.756 62.700 1.00 35.18 82 LYS B O 1
ATOM 1764 N N . GLY B 1 91 ? 24.565 72.996 60.757 1.00 30.30 83 GLY B N 1
ATOM 1765 C CA . GLY B 1 91 ? 25.555 72.138 61.384 1.00 36.24 83 GLY B CA 1
ATOM 1766 C C . GLY B 1 91 ? 25.068 70.766 61.825 1.00 42.08 83 GLY B C 1
ATOM 1767 O O . GLY B 1 91 ? 25.828 70.007 62.423 1.00 47.92 83 GLY B O 1
ATOM 1768 N N . ALA B 1 92 ? 23.812 70.436 61.533 1.00 33.98 84 ALA B N 1
ATOM 1769 C CA . ALA B 1 92 ? 23.278 69.125 61.895 1.00 30.95 84 ALA B CA 1
ATOM 1770 C C . ALA B 1 92 ? 23.802 68.004 60.991 1.00 32.67 84 ALA B C 1
ATOM 1771 O O . ALA B 1 92 ? 23.763 66.831 61.359 1.00 38.84 84 ALA B O 1
ATOM 1773 N N . LEU B 1 93 ? 24.294 68.368 59.811 1.00 28.19 85 LEU B N 1
ATOM 1774 C CA . LEU B 1 93 ? 24.888 67.397 58.892 1.00 26.29 85 LEU B CA 1
ATOM 1775 C C . LEU B 1 93 ? 26.211 67.928 58.377 1.00 23.61 85 LEU B C 1
ATOM 1776 O O . LEU B 1 93 ? 26.319 69.102 58.038 1.00 27.83 85 LEU B O 1
ATOM 1781 N N . ASP B 1 94 ? 27.224 67.075 58.298 1.00 24.93 86 ASP B N 1
ATOM 1782 C CA . ASP B 1 94 ? 28.463 67.497 57.657 1.00 25.75 86 ASP B CA 1
ATOM 1783 C C . ASP B 1 94 ? 28.377 67.250 56.154 1.00 27.03 86 ASP B C 1
ATOM 1784 O O . ASP B 1 94 ? 27.358 66.766 55.651 1.00 22.31 86 ASP B O 1
ATOM 1789 N N . ASN B 1 95 ? 29.442 67.587 55.438 1.00 20.50 87 ASN B N 1
ATOM 1790 C CA . ASN B 1 95 ? 29.415 67.506 53.985 1.00 28.49 87 ASN B CA 1
ATOM 1791 C C . ASN B 1 95 ? 29.134 66.099 53.465 1.00 29.62 87 ASN B C 1
ATOM 1792 O O . ASN B 1 95 ? 28.358 65.918 52.522 1.00 28.62 87 ASN B O 1
ATOM 1797 N N . ASP B 1 96 ? 29.750 65.100 54.088 1.00 27.63 88 ASP B N 1
ATOM 1798 C CA . ASP B 1 96 ? 29.577 63.726 53.637 1.00 30.82 88 ASP B CA 1
ATOM 1799 C C . ASP B 1 96 ? 28.177 63.206 53.951 1.00 23.82 88 ASP B C 1
ATOM 1800 O O . ASP B 1 96 ? 27.603 62.443 53.177 1.00 29.49 88 ASP B O 1
ATOM 1805 N N . GLU B 1 97 ? 27.623 63.618 55.086 1.00 21.85 89 GLU B N 1
ATOM 1806 C CA . GLU B 1 97 ? 26.290 63.153 55.477 1.00 24.52 89 GLU B CA 1
ATOM 1807 C C . GLU B 1 97 ? 25.198 63.726 54.571 1.00 21.04 89 GLU B C 1
ATOM 1808 O O . GLU B 1 97 ? 24.307 63.000 54.130 1.00 22.01 89 GLU B O 1
ATOM 1814 N N . VAL B 1 98 ? 25.274 65.021 54.277 1.00 23.82 90 VAL B N 1
ATOM 1815 C CA . VAL B 1 98 ? 24.263 65.625 53.423 1.00 27.63 90 VAL B CA 1
ATOM 1816 C C . VAL B 1 98 ? 24.313 64.955 52.050 1.00 22.47 90 VAL B C 1
ATOM 1817 O O . VAL B 1 98 ? 23.283 64.751 51.411 1.00 21.88 90 VAL B O 1
ATOM 1821 N N . THR B 1 99 ? 25.512 64.575 51.623 1.00 18.77 91 THR B N 1
ATOM 1822 C CA . THR B 1 99 ? 25.686 63.868 50.357 1.00 13.45 91 THR B CA 1
ATOM 1823 C C . THR B 1 99 ? 24.942 62.543 50.390 1.00 18.71 91 THR B C 1
ATOM 1824 O O . THR B 1 99 ? 24.161 62.234 49.494 1.00 19.49 91 THR B O 1
ATOM 1828 N N . ARG B 1 100 ? 25.183 61.761 51.436 1.00 17.95 92 ARG B N 1
ATOM 1829 C CA . ARG B 1 100 ? 24.506 60.485 51.578 1.00 22.98 92 ARG B CA 1
ATOM 1830 C C . ARG B 1 100 ? 22.990 60.665 51.657 1.00 19.55 92 ARG B C 1
ATOM 1831 O O . ARG B 1 100 ? 22.249 59.928 51.021 1.00 19.68 92 ARG B O 1
ATOM 1839 N N . GLU B 1 101 ? 22.527 61.638 52.438 1.00 15.36 93 GLU B N 1
ATOM 1840 C CA . GLU B 1 101 ? 21.086 61.797 52.609 1.00 13.39 93 GLU B CA 1
ATOM 1841 C C . GLU B 1 101 ? 20.424 62.216 51.301 1.00 13.02 93 GLU B C 1
ATOM 1842 O O . GLU B 1 101 ? 19.362 61.698 50.946 1.00 16.53 93 GLU B O 1
ATOM 1848 N N . LEU B 1 102 ? 21.070 63.124 50.573 1.00 15.39 94 LEU B N 1
ATOM 1849 C CA . LEU B 1 102 ? 20.565 63.566 49.277 1.00 17.33 94 LEU B CA 1
ATOM 1850 C C . LEU B 1 102 ? 20.581 62.431 48.257 1.00 18.99 94 LEU B C 1
ATOM 1851 O O . LEU B 1 102 ? 19.656 62.305 47.448 1.00 19.33 94 LEU B O 1
ATOM 1856 N N . GLU B 1 103 ? 21.619 61.599 48.297 1.00 20.81 95 GLU B N 1
ATOM 1857 C CA . GLU B 1 103 ? 21.678 60.433 47.409 1.00 15.83 95 GLU B CA 1
ATOM 1858 C C . GLU B 1 103 ? 20.509 59.473 47.648 1.00 16.23 95 GLU B C 1
ATOM 1859 O O . GLU B 1 103 ? 20.004 58.842 46.713 1.00 18.95 95 GLU B O 1
ATOM 1865 N N . LEU B 1 104 ? 20.063 59.368 48.892 1.00 17.10 96 LEU B N 1
ATOM 1866 C CA . LEU B 1 104 ? 18.896 58.536 49.181 1.00 13.47 96 LEU B CA 1
ATOM 1867 C C . LEU B 1 104 ? 17.651 59.102 48.494 1.00 16.00 96 LEU B C 1
ATOM 1868 O O . LEU B 1 104 ? 16.800 58.356 48.019 1.00 15.84 96 LEU B O 1
ATOM 1873 N N . VAL B 1 105 ? 17.546 60.427 48.423 1.00 14.60 97 VAL B N 1
ATOM 1874 C CA . VAL B 1 105 ? 16.414 61.026 47.719 1.00 17.92 97 VAL B CA 1
ATOM 1875 C C . VAL B 1 105 ? 16.491 60.715 46.227 1.00 18.98 97 VAL B C 1
ATOM 1876 O O . VAL B 1 105 ? 15.498 60.322 45.621 1.00 16.94 97 VAL B O 1
ATOM 1880 N N . ALA B 1 106 ? 17.676 60.858 45.639 1.00 20.59 98 ALA B N 1
ATOM 1881 C CA . ALA B 1 106 ? 17.825 60.542 44.226 1.00 18.22 98 ALA B CA 1
ATOM 1882 C C . ALA B 1 106 ? 17.465 59.081 43.984 1.00 16.42 98 ALA B C 1
ATOM 1883 O O . ALA B 1 106 ? 16.800 58.751 43.005 1.00 20.15 98 ALA B O 1
ATOM 1885 N N . GLN B 1 107 ? 17.916 58.203 44.876 1.00 13.50 99 GLN B N 1
ATOM 1886 C CA . GLN B 1 107 ? 17.593 56.786 44.753 1.00 13.08 99 GLN B CA 1
ATOM 1887 C C . GLN B 1 107 ? 16.072 56.591 44.770 1.00 12.35 99 GLN B C 1
ATOM 1888 O O . GLN B 1 107 ? 15.527 55.837 43.973 1.00 14.81 99 GLN B O 1
ATOM 1894 N N . TRP B 1 108 ? 15.391 57.307 45.657 1.00 14.31 100 TRP B N 1
ATOM 1895 C CA . TRP B 1 108 ? 13.937 57.236 45.719 1.00 16.13 100 TRP B CA 1
ATOM 1896 C C . TRP B 1 108 ? 13.325 57.643 44.388 1.00 14.60 100 TRP B C 1
ATOM 1897 O O . TRP B 1 108 ? 12.506 56.921 43.817 1.00 14.67 100 TRP B O 1
ATOM 1908 N N . VAL B 1 109 ? 13.739 58.799 43.884 1.00 15.63 101 VAL B N 1
ATOM 1909 C CA . VAL B 1 109 ? 13.196 59.298 42.632 1.00 14.60 101 VAL B CA 1
ATOM 1910 C C . VAL B 1 109 ? 13.396 58.270 41.515 1.00 15.63 101 VAL B C 1
ATOM 1911 O O . VAL B 1 109 ? 12.516 58.096 40.665 1.00 15.72 101 VAL B O 1
ATOM 1915 N N . ASN B 1 110 ? 14.550 57.597 41.515 1.00 13.90 102 ASN B N 1
ATOM 1916 C CA . ASN B 1 110 ? 14.850 56.589 40.483 1.00 14.56 102 ASN B CA 1
ATOM 1917 C C . ASN B 1 110 ? 13.990 55.327 40.598 1.00 13.74 102 ASN B C 1
ATOM 1918 O O . ASN B 1 110 ? 13.573 54.742 39.587 1.00 17.51 102 ASN B O 1
ATOM 1923 N N . LYS B 1 111 ? 13.741 54.891 41.825 1.00 14.76 103 LYS B N 1
ATOM 1924 C CA . LYS B 1 111 ? 12.806 53.784 42.039 1.00 25.27 103 LYS B CA 1
ATOM 1925 C C . LYS B 1 111 ? 11.401 54.170 41.567 1.00 19.92 103 LYS B C 1
ATOM 1926 O O . LYS B 1 111 ? 10.706 53.377 40.925 1.00 19.14 103 LYS B O 1
ATOM 1932 N N . VAL B 1 112 ? 10.987 55.392 41.887 1.00 16.17 104 VAL B N 1
ATOM 1933 C CA . VAL B 1 112 ? 9.685 55.881 41.455 1.00 15.88 104 VAL B CA 1
ATOM 1934 C C . VAL B 1 112 ? 9.563 55.769 39.944 1.00 20.06 104 VAL B C 1
ATOM 1935 O O . VAL B 1 112 ? 8.586 55.248 39.417 1.00 23.72 104 VAL B O 1
ATOM 1939 N N . THR B 1 113 ? 10.579 56.262 39.255 1.00 18.33 105 THR B N 1
ATOM 1940 C CA . THR B 1 113 ? 10.604 56.243 37.808 1.00 18.57 105 THR B CA 1
ATOM 1941 C C . THR B 1 113 ? 10.578 54.810 37.271 1.00 20.63 105 THR B C 1
ATOM 1942 O O . THR B 1 113 ? 9.810 54.479 36.372 1.00 22.37 105 THR B O 1
ATOM 1946 N N . GLU B 1 114 ? 11.418 53.962 37.849 1.00 13.52 106 GLU B N 1
ATOM 1947 C CA . GLU B 1 114 ? 11.523 52.569 37.453 1.00 18.60 106 GLU B CA 1
ATOM 1948 C C . GLU B 1 114 ? 10.164 51.876 37.565 1.00 24.45 106 GLU B C 1
ATOM 1949 O O . GLU B 1 114 ? 9.856 50.945 36.819 1.00 24.60 106 GLU B O 1
ATOM 1955 N N . ALA B 1 115 ? 9.343 52.336 38.500 1.00 21.62 107 ALA B N 1
ATOM 1956 C CA . ALA B 1 115 ? 8.108 51.640 38.794 1.00 23.75 107 ALA B CA 1
ATOM 1957 C C . ALA B 1 115 ? 6.919 52.194 38.005 1.00 20.87 107 ALA B C 1
ATOM 1958 O O . ALA B 1 115 ? 5.797 51.742 38.191 1.00 24.58 107 ALA B O 1
ATOM 1960 N N . LYS B 1 116 ? 7.168 53.165 37.127 1.00 24.78 108 LYS B N 1
ATOM 1961 C CA . LYS B 1 116 ? 6.097 53.750 36.318 1.00 31.77 108 LYS B CA 1
ATOM 1962 C C . LYS B 1 116 ? 5.250 52.678 35.650 1.00 34.15 108 LYS B C 1
ATOM 1963 O O . LYS B 1 116 ? 5.784 51.724 35.082 1.00 28.36 108 LYS B O 1
ATOM 1969 N N . PRO B 1 117 ? 3.921 52.841 35.699 1.00 33.73 109 PRO B N 1
ATOM 1970 C CA . PRO B 1 117 ? 3.052 51.894 34.995 1.00 30.91 109 PRO B CA 1
ATOM 1971 C C . PRO B 1 117 ? 3.450 51.819 33.519 1.00 35.15 109 PRO B C 1
ATOM 1972 O O . PRO B 1 117 ? 3.673 52.848 32.866 1.00 26.13 109 PRO B O 1
ATOM 1976 N N . ASN B 1 118 ? 3.564 50.605 33.000 1.00 41.59 110 ASN B N 1
ATOM 1977 C CA . ASN B 1 118 ? 3.997 50.434 31.619 1.00 50.06 110 ASN B CA 1
ATOM 1978 C C . ASN B 1 118 ? 3.108 49.500 30.806 1.00 47.55 110 ASN B C 1
ATOM 1979 O O . ASN B 1 118 ? 3.592 48.781 29.936 1.00 45.33 110 ASN B O 1
ATOM 1984 N N . SER B 1 119 ? 1.810 49.507 31.088 1.00 39.30 111 SER B N 1
ATOM 1985 C CA . SER B 1 119 ? 0.874 48.803 30.227 1.00 37.87 111 SER B CA 1
ATOM 1986 C C . SER B 1 119 ? 0.849 49.527 28.890 1.00 34.99 111 SER B C 1
ATOM 1987 O O . SER B 1 119 ? 1.249 50.693 28.806 1.00 34.26 111 SER B O 1
ATOM 1990 N N . ASP B 1 120 ? 0.390 48.842 27.845 1.00 30.44 112 ASP B N 1
ATOM 1991 C CA . ASP B 1 120 ? 0.276 49.470 26.536 1.00 38.80 112 ASP B CA 1
ATOM 1992 C C . ASP B 1 120 ? -0.462 50.796 26.680 1.00 40.77 112 ASP B C 1
ATOM 1993 O O . ASP B 1 120 ? -0.070 51.807 26.097 1.00 41.47 112 ASP B O 1
ATOM 1998 N N . PHE B 1 121 ? -1.529 50.787 27.474 1.00 39.63 113 PHE B N 1
ATOM 1999 C CA . PHE B 1 121 ? -2.310 51.994 27.692 1.00 32.28 113 PHE B CA 1
ATOM 2000 C C . PHE B 1 121 ? -1.454 53.111 28.271 1.00 29.40 113 PHE B C 1
ATOM 2001 O O . PHE B 1 121 ? -1.411 54.212 27.730 1.00 35.25 113 PHE B O 1
ATOM 2009 N N . TRP B 1 122 ? -0.768 52.842 29.371 1.00 25.07 114 TRP B N 1
ATOM 2010 C CA . TRP B 1 122 ? -0.028 53.917 30.022 1.00 33.67 114 TRP B CA 1
ATOM 2011 C C . TRP B 1 122 ? 1.181 54.366 29.196 1.00 40.29 114 TRP B C 1
ATOM 2012 O O . TRP B 1 122 ? 1.505 55.556 29.159 1.00 43.48 114 TRP B O 1
ATOM 2023 N N . ARG B 1 123 ? 1.822 53.423 28.509 1.00 34.33 115 ARG B N 1
ATOM 2024 C CA . ARG B 1 123 ? 2.936 53.756 27.628 1.00 40.14 115 ARG B CA 1
ATOM 2025 C C . ARG B 1 123 ? 2.534 54.760 26.545 1.00 46.49 115 ARG B C 1
ATOM 2026 O O . ARG B 1 123 ? 3.333 55.609 26.150 1.00 46.52 115 ARG B O 1
ATOM 2034 N N . LYS B 1 124 ? 1.295 54.672 26.071 1.00 46.72 116 LYS B N 1
ATOM 2035 C CA . LYS B 1 124 ? 0.806 55.643 25.100 1.00 45.93 116 LYS B CA 1
ATOM 2036 C C . LYS B 1 124 ? 0.725 57.041 25.710 1.00 47.16 116 LYS B C 1
ATOM 2037 O O . LYS B 1 124 ? 0.810 58.037 24.996 1.00 48.14 116 LYS B O 1
ATOM 2043 N N . TYR B 1 125 ? 0.560 57.115 27.029 1.00 44.26 117 TYR B N 1
ATOM 2044 C CA . TYR B 1 125 ? 0.321 58.401 27.682 1.00 43.02 117 TYR B CA 1
ATOM 2045 C C . TYR B 1 125 ? 1.575 59.084 28.210 1.00 41.57 117 TYR B C 1
ATOM 2046 O O . TYR B 1 125 ? 1.727 60.297 28.074 1.00 40.47 117 TYR B O 1
ATOM 2055 N N . PHE B 1 126 ? 2.452 58.314 28.844 1.00 43.49 118 PHE B N 1
ATOM 2056 C CA . PHE B 1 126 ? 3.600 58.902 29.522 1.00 52.85 118 PHE B CA 1
ATOM 2057 C C . PHE B 1 126 ? 4.631 57.846 29.889 1.00 57.19 118 PHE B C 1
ATOM 2058 O O . PHE B 1 126 ? 5.684 58.162 30.441 1.00 54.84 118 PHE B O 1
ATOM 2075 N N . THR C 1 10 ? 41.760 34.027 57.971 1.00 28.21 2 THR C N 1
ATOM 2076 C CA . THR C 1 10 ? 40.947 34.356 56.823 1.00 30.45 2 THR C CA 1
ATOM 2077 C C . THR C 1 10 ? 40.040 35.524 57.183 1.00 27.14 2 THR C C 1
ATOM 2078 O O . THR C 1 10 ? 39.473 35.588 58.274 1.00 27.19 2 THR C O 1
ATOM 2082 N N . GLU C 1 11 ? 39.926 36.462 56.258 1.00 25.31 3 GLU C N 1
ATOM 2083 C CA . GLU C 1 11 ? 39.176 37.676 56.499 1.00 29.30 3 GLU C CA 1
ATOM 2084 C C . GLU C 1 11 ? 37.901 37.650 55.676 1.00 29.58 3 GLU C C 1
ATOM 2085 O O . GLU C 1 11 ? 37.920 37.295 54.494 1.00 28.94 3 GLU C O 1
ATOM 2091 N N . VAL C 1 12 ? 36.792 38.004 56.313 1.00 21.63 4 VAL C N 1
ATOM 2092 C CA . VAL C 1 12 ? 35.506 38.063 55.646 1.00 15.97 4 VAL C CA 1
ATOM 2093 C C . VAL C 1 12 ? 34.956 39.483 55.763 1.00 22.31 4 VAL C C 1
ATOM 2094 O O . VAL C 1 12 ? 34.757 39.981 56.868 1.00 28.09 4 VAL C O 1
ATOM 2098 N N . ASN C 1 13 ? 34.731 40.138 54.629 1.00 22.94 5 ASN C N 1
ATOM 2099 C CA . ASN C 1 13 ? 34.167 41.489 54.627 1.00 24.40 5 ASN C CA 1
ATOM 2100 C C . ASN C 1 13 ? 32.663 41.504 54.369 1.00 24.72 5 ASN C C 1
ATOM 2101 O O . ASN C 1 13 ? 32.207 41.101 53.307 1.00 26.77 5 ASN C O 1
ATOM 2106 N N . LEU C 1 14 ? 31.904 41.972 55.355 1.00 22.29 6 LEU C N 1
ATOM 2107 C CA . LEU C 1 14 ? 30.439 41.950 55.296 1.00 24.98 6 LEU C CA 1
ATOM 2108 C C . LEU C 1 14 ? 29.873 43.350 55.115 1.00 24.91 6 LEU C C 1
ATOM 2109 O O . LEU C 1 14 ? 30.242 44.272 55.844 1.00 28.35 6 LEU C O 1
ATOM 2114 N N . ASN C 1 15 ? 28.969 43.504 54.156 1.00 19.09 7 ASN C N 1
ATOM 2115 C CA . ASN C 1 15 ? 28.326 44.792 53.937 1.00 22.68 7 ASN C CA 1
ATOM 2116 C C . ASN C 1 15 ? 27.003 44.909 54.676 1.00 22.39 7 ASN C C 1
ATOM 2117 O O . ASN C 1 15 ? 26.035 44.235 54.344 1.00 18.43 7 ASN C O 1
ATOM 2122 N N . ILE C 1 16 ? 26.975 45.766 55.688 1.00 19.42 8 ILE C N 1
ATOM 2123 C CA . ILE C 1 16 ? 25.780 45.948 56.487 1.00 18.29 8 ILE C CA 1
ATOM 2124 C C . ILE C 1 16 ? 25.243 47.353 56.239 1.00 23.91 8 ILE C C 1
ATOM 2125 O O . ILE C 1 16 ? 25.961 48.346 56.419 1.00 18.98 8 ILE C O 1
ATOM 2130 N N . TYR C 1 17 ? 23.994 47.441 55.801 1.00 20.39 9 TYR C N 1
ATOM 2131 C CA . TYR C 1 17 ? 23.392 48.755 55.588 1.00 19.95 9 TYR C CA 1
ATOM 2132 C C . TYR C 1 17 ? 23.104 49.431 56.919 1.00 15.31 9 TYR C C 1
ATOM 2133 O O . TYR C 1 17 ? 22.418 48.872 57.783 1.00 15.21 9 TYR C O 1
ATOM 2142 N N . SER C 1 18 ? 23.618 50.645 57.079 1.00 14.07 10 SER C N 1
ATOM 2143 C CA . SER C 1 18 ? 23.401 51.396 58.308 1.00 15.57 10 SER C CA 1
ATOM 2144 C C . SER C 1 18 ? 22.427 52.550 58.120 1.00 16.54 10 SER C C 1
ATOM 2145 O O . SER C 1 18 ? 22.758 53.537 57.469 1.00 18.63 10 SER C O 1
ATOM 2148 N N . PRO C 1 19 ? 21.230 52.452 58.717 1.00 19.07 11 PRO C N 1
ATOM 2149 C CA . PRO C 1 19 ? 20.295 53.578 58.585 1.00 14.40 11 PRO C CA 1
ATOM 2150 C C . PRO C 1 19 ? 20.858 54.860 59.199 1.00 13.47 11 PRO C C 1
ATOM 2151 O O . PRO C 1 19 ? 20.428 55.952 58.848 1.00 15.01 11 PRO C O 1
ATOM 2155 N N . ARG C 1 20 ? 21.812 54.736 60.110 1.00 17.78 12 ARG C N 1
ATOM 2156 C CA . ARG C 1 20 ? 22.379 55.926 60.726 1.00 24.93 12 ARG C CA 1
ATOM 2157 C C . ARG C 1 20 ? 23.178 56.754 59.723 1.00 26.39 12 ARG C C 1
ATOM 2158 O O . ARG C 1 20 ? 23.086 57.978 59.704 1.00 28.32 12 ARG C O 1
ATOM 2166 N N . TRP C 1 21 ? 23.947 56.080 58.879 1.00 25.52 13 TRP C N 1
ATOM 2167 C CA . TRP C 1 21 ? 24.833 56.769 57.946 1.00 26.54 13 TRP C CA 1
ATOM 2168 C C . TRP C 1 21 ? 24.267 56.801 56.527 1.00 29.31 13 TRP C C 1
ATOM 2169 O O . TRP C 1 21 ? 24.825 57.443 55.637 1.00 31.40 13 TRP C O 1
ATOM 2180 N N . GLY C 1 22 ? 23.150 56.114 56.326 1.00 24.30 14 GLY C N 1
ATOM 2181 C CA . GLY C 1 22 ? 22.525 56.052 55.019 1.00 26.57 14 GLY C CA 1
ATOM 2182 C C . GLY C 1 22 ? 23.374 55.366 53.968 1.00 30.39 14 GLY C C 1
ATOM 2183 O O . GLY C 1 22 ? 23.247 55.658 52.781 1.00 35.03 14 GLY C O 1
ATOM 2184 N N . ARG C 1 23 ? 24.235 54.448 54.397 1.00 27.02 15 ARG C N 1
ATOM 2185 C CA . ARG C 1 23 ? 25.068 53.689 53.467 1.00 31.13 15 ARG C CA 1
ATOM 2186 C C . ARG C 1 23 ? 25.434 52.323 54.031 1.00 29.34 15 ARG C C 1
ATOM 2187 O O . ARG C 1 23 ? 25.211 52.045 55.208 1.00 25.23 15 ARG C O 1
ATOM 2195 N N . HIS C 1 24 ? 26.007 51.474 53.186 1.00 25.96 16 HIS C N 1
ATOM 2196 C CA . HIS C 1 24 ? 26.550 50.208 53.647 1.00 29.47 16 HIS C CA 1
ATOM 2197 C C . HIS C 1 24 ? 27.876 50.416 54.357 1.00 35.04 16 HIS C C 1
ATOM 2198 O O . HIS C 1 24 ? 28.739 51.145 53.880 1.00 35.77 16 HIS C O 1
ATOM 2205 N N . GLU C 1 25 ? 28.022 49.777 55.512 1.00 28.36 17 GLU C N 1
ATOM 2206 C CA . GLU C 1 25 ? 29.268 49.813 56.251 1.00 21.98 17 GLU C CA 1
ATOM 2207 C C . GLU C 1 25 ? 29.893 48.424 56.202 1.00 28.04 17 GLU C C 1
ATOM 2208 O O . GLU C 1 25 ? 29.184 47.410 56.143 1.00 19.24 17 GLU C O 1
ATOM 2214 N N . THR C 1 26 ? 31.220 48.380 56.228 1.00 22.48 18 THR C N 1
ATOM 2215 C CA . THR C 1 26 ? 31.937 47.118 56.191 1.00 23.23 18 THR C CA 1
ATOM 2216 C C . THR C 1 26 ? 32.220 46.599 57.591 1.00 22.08 18 THR C C 1
ATOM 2217 O O . THR C 1 26 ? 32.943 47.226 58.354 1.00 28.89 18 THR C O 1
ATOM 2221 N N . TYR C 1 27 ? 31.631 45.461 57.931 1.00 19.34 19 TYR C N 1
ATOM 2222 C CA . TYR C 1 27 ? 32.009 44.746 59.143 1.00 22.77 19 TYR C CA 1
ATOM 2223 C C . TYR C 1 27 ? 33.046 43.707 58.767 1.00 20.80 19 TYR C C 1
ATOM 2224 O O . TYR C 1 27 ? 32.809 42.868 57.900 1.00 27.18 19 TYR C O 1
ATOM 2233 N N . ILE C 1 28 ? 34.205 43.782 59.406 1.00 23.38 20 ILE C N 1
ATOM 2234 C CA . ILE C 1 28 ? 35.312 42.892 59.075 1.00 23.75 20 ILE C CA 1
ATOM 2235 C C . ILE C 1 28 ? 35.426 41.776 60.100 1.00 24.27 20 ILE C C 1
ATOM 2236 O O . ILE C 1 28 ? 35.579 42.033 61.296 1.00 25.96 20 ILE C O 1
ATOM 2241 N N . VAL C 1 29 ? 35.331 40.537 59.625 1.00 21.96 21 VAL C N 1
ATOM 2242 C CA . VAL C 1 29 ? 35.462 39.373 60.490 1.00 18.04 21 VAL C CA 1
ATOM 2243 C C . VAL C 1 29 ? 36.831 38.745 60.265 1.00 22.56 21 VAL C C 1
ATOM 2244 O O . VAL C 1 29 ? 37.152 38.336 59.148 1.00 22.07 21 VAL C O 1
ATOM 2248 N N . GLU C 1 30 ? 37.644 38.686 61.317 1.00 20.11 22 GLU C N 1
ATOM 2249 C CA . GLU C 1 30 ? 38.930 37.991 61.244 1.00 26.03 22 GLU C CA 1
ATOM 2250 C C . GLU C 1 30 ? 38.842 36.626 61.916 1.00 24.58 22 GLU C C 1
ATOM 2251 O O . GLU C 1 30 ? 38.640 36.536 63.127 1.00 25.70 22 GLU C O 1
ATOM 2257 N N . LEU C 1 31 ? 39.005 35.569 61.127 1.00 22.41 23 LEU C N 1
ATOM 2258 C CA . LEU C 1 31 ? 38.915 34.206 61.638 1.00 24.51 23 LEU C CA 1
ATOM 2259 C C . LEU C 1 31 ? 40.296 33.597 61.887 1.00 26.69 23 LEU C C 1
ATOM 2260 O O . LEU C 1 31 ? 41.158 33.615 61.009 1.00 22.47 23 LEU C O 1
ATOM 2265 N N . HIS C 1 32 ? 40.491 33.069 63.092 1.00 23.65 24 HIS C N 1
ATOM 2266 C CA . HIS C 1 32 ? 41.715 32.368 63.459 1.00 23.26 24 HIS C CA 1
ATOM 2267 C C . HIS C 1 32 ? 41.320 31.107 64.194 1.00 23.34 24 HIS C C 1
ATOM 2268 O O . HIS C 1 32 ? 40.205 30.995 64.697 1.00 20.37 24 HIS C O 1
ATOM 2275 N N . LYS C 1 33 ? 42.242 30.164 64.280 1.00 24.56 25 LYS C N 1
ATOM 2276 C CA . LYS C 1 33 ? 41.971 28.939 65.007 1.00 30.47 25 LYS C CA 1
ATOM 2277 C C . LYS C 1 33 ? 41.688 29.293 66.456 1.00 24.77 25 LYS C C 1
ATOM 2278 O O . LYS C 1 33 ? 40.789 28.735 67.069 1.00 27.09 25 LYS C O 1
ATOM 2284 N N . ASP C 1 34 ? 42.451 30.240 66.995 1.00 19.99 26 ASP C N 1
ATOM 2285 C CA . ASP C 1 34 ? 42.400 30.533 68.423 1.00 22.83 26 ASP C CA 1
ATOM 2286 C C . ASP C 1 34 ? 41.346 31.579 68.794 1.00 27.86 26 ASP C C 1
ATOM 2287 O O . ASP C 1 34 ? 40.889 31.624 69.930 1.00 28.06 26 ASP C O 1
ATOM 2292 N N . TYR C 1 35 ? 40.964 32.426 67.849 1.00 24.01 27 TYR C N 1
ATOM 2293 C CA . TYR C 1 35 ? 40.027 33.495 68.168 1.00 24.57 27 TYR C CA 1
ATOM 2294 C C . TYR C 1 35 ? 39.400 34.084 66.917 1.00 24.83 27 TYR C C 1
ATOM 2295 O O . TYR C 1 35 ? 39.903 33.901 65.811 1.00 19.19 27 TYR C O 1
ATOM 2312 N N . GLU C 1 37 ? 37.721 37.917 65.595 1.00 15.46 29 GLU C N 1
ATOM 2313 C CA . GLU C 1 37 ? 37.484 39.324 65.871 1.00 22.36 29 GLU C CA 1
ATOM 2314 C C . GLU C 1 37 ? 36.497 39.897 64.869 1.00 25.50 29 GLU C C 1
ATOM 2315 O O . GLU C 1 37 ? 36.511 39.550 63.686 1.00 25.02 29 GLU C O 1
ATOM 2321 N N . ILE C 1 38 ? 35.630 40.773 65.354 1.00 19.79 30 ILE C N 1
ATOM 2322 C CA . ILE C 1 38 ? 34.703 41.473 64.481 1.00 25.63 30 ILE C CA 1
ATOM 2323 C C . ILE C 1 38 ? 34.875 42.960 64.728 1.00 25.03 30 ILE C C 1
ATOM 2324 O O . ILE C 1 38 ? 34.762 43.418 65.860 1.00 27.85 30 ILE C O 1
ATOM 2329 N N . SER C 1 39 ? 35.183 43.704 63.673 1.00 28.36 31 SER C N 1
ATOM 2330 C CA . SER C 1 39 ? 35.379 45.142 63.787 1.00 27.23 31 SER C CA 1
ATOM 2331 C C . SER C 1 39 ? 34.466 45.885 62.834 1.00 27.04 31 SER C C 1
ATOM 2332 O O . SER C 1 39 ? 34.214 45.453 61.718 1.00 31.86 31 SER C O 1
ATOM 2343 N N . GLY C 1 41 ? 34.636 50.036 62.056 1.00 41.71 33 GLY C N 1
ATOM 2344 C CA . GLY C 1 41 ? 35.340 51.229 62.490 1.00 46.37 33 GLY C CA 1
ATOM 2345 C C . GLY C 1 41 ? 36.357 50.909 63.574 1.00 49.14 33 GLY C C 1
ATOM 2346 O O . GLY C 1 41 ? 37.012 49.868 63.534 1.00 47.32 33 GLY C O 1
ATOM 2347 N N . ALA C 1 42 ? 36.473 51.792 64.558 1.00 54.06 34 ALA C N 1
ATOM 2348 C CA . ALA C 1 42 ? 37.529 51.677 65.559 1.00 61.40 34 ALA C CA 1
ATOM 2349 C C . ALA C 1 42 ? 37.222 50.651 66.644 1.00 59.95 34 ALA C C 1
ATOM 2350 O O . ALA C 1 42 ? 38.082 50.336 67.465 1.00 68.72 34 ALA C O 1
ATOM 2352 N N . VAL C 1 43 ? 36.002 50.130 66.654 1.00 46.72 35 VAL C N 1
ATOM 2353 C CA . VAL C 1 43 ? 35.629 49.150 67.665 1.00 48.13 35 VAL C CA 1
ATOM 2354 C C . VAL C 1 43 ? 35.848 47.721 67.177 1.00 44.99 35 VAL C C 1
ATOM 2355 O O . VAL C 1 43 ? 35.613 47.402 66.012 1.00 47.62 35 VAL C O 1
ATOM 2359 N N . THR C 1 44 ? 36.296 46.869 68.089 1.00 40.92 36 THR C N 1
ATOM 2360 C CA . THR C 1 44 ? 36.611 45.487 67.785 1.00 32.29 36 THR C CA 1
ATOM 2361 C C . THR C 1 44 ? 36.139 44.631 68.943 1.00 36.45 36 THR C C 1
ATOM 2362 O O . THR C 1 44 ? 36.500 44.880 70.089 1.00 39.54 36 THR C O 1
ATOM 2366 N N . ILE C 1 45 ? 35.327 43.625 68.652 1.00 34.70 37 ILE C N 1
ATOM 2367 C CA . ILE C 1 45 ? 34.951 42.651 69.667 1.00 30.61 37 ILE C CA 1
ATOM 2368 C C . ILE C 1 45 ? 35.635 41.326 69.359 1.00 28.52 37 ILE C C 1
ATOM 2369 O O . ILE C 1 45 ? 36.042 41.080 68.227 1.00 24.21 37 ILE C O 1
ATOM 2374 N N . LYS C 1 46 ? 35.772 40.473 70.364 1.00 27.95 38 LYS C N 1
ATOM 2375 C CA . LYS C 1 46 ? 36.562 39.265 70.185 1.00 26.93 38 LYS C CA 1
ATOM 2376 C C . LYS C 1 46 ? 35.975 38.060 70.898 1.00 31.13 38 LYS C C 1
ATOM 2377 O O . LYS C 1 46 ? 35.482 38.170 72.022 1.00 29.86 38 LYS C O 1
ATOM 2383 N N . ALA C 1 47 ? 36.030 36.908 70.235 1.00 21.77 39 ALA C N 1
ATOM 2384 C CA . ALA C 1 47 ? 35.778 35.639 70.904 1.00 28.83 39 ALA C CA 1
ATOM 2385 C C . ALA C 1 47 ? 37.046 34.775 70.870 1.00 32.68 39 ALA C C 1
ATOM 2386 O O . ALA C 1 47 ? 37.664 34.601 69.816 1.00 30.71 39 ALA C O 1
ATOM 2388 N N . THR C 1 48 ? 37.431 34.239 72.022 1.00 30.74 40 THR C N 1
ATOM 2389 C CA . THR C 1 48 ? 38.584 33.350 72.087 1.00 33.93 40 THR C CA 1
ATOM 2390 C C . THR C 1 48 ? 38.183 31.922 72.465 1.00 34.83 40 THR C C 1
ATOM 2391 O O . THR C 1 48 ? 37.427 31.700 73.410 1.00 32.03 40 THR C O 1
ATOM 2395 N N . TYR C 1 49 ? 38.693 30.962 71.705 1.00 29.56 41 TYR C N 1
ATOM 2396 C CA . TYR C 1 49 ? 38.347 29.564 71.883 1.00 31.46 41 TYR C CA 1
ATOM 2397 C C . TYR C 1 49 ? 38.988 28.983 73.134 1.00 40.26 41 TYR C C 1
ATOM 2398 O O . TYR C 1 49 ? 40.012 29.477 73.604 1.00 35.76 41 TYR C O 1
ATOM 2407 N N . SER C 1 50 ? 38.377 27.929 73.667 1.00 50.95 42 SER C N 1
ATOM 2408 C CA . SER C 1 50 ? 38.958 27.164 74.768 1.00 57.42 42 SER C CA 1
ATOM 2409 C C . SER C 1 50 ? 38.463 25.723 74.731 1.00 56.81 42 SER C C 1
ATOM 2410 O O . SER C 1 50 ? 37.271 25.477 74.569 1.00 46.85 42 SER C O 1
ATOM 2413 N N . GLU C 1 51 ? 39.390 24.780 74.887 1.00 67.70 43 GLU C N 1
ATOM 2414 C CA . GLU C 1 51 ? 39.080 23.353 74.893 1.00 74.86 43 GLU C CA 1
ATOM 2415 C C . GLU C 1 51 ? 37.748 23.006 75.552 1.00 72.11 43 GLU C C 1
ATOM 2416 O O . GLU C 1 51 ? 36.845 22.469 74.909 1.00 69.17 43 GLU C O 1
ATOM 2422 N N . ASN C 1 52 ? 37.637 23.306 76.842 1.00 73.04 44 ASN C N 1
ATOM 2423 C CA . ASN C 1 52 ? 36.538 22.786 77.648 1.00 77.42 44 ASN C CA 1
ATOM 2424 C C . ASN C 1 52 ? 35.516 23.816 78.092 1.00 75.35 44 ASN C C 1
ATOM 2425 O O . ASN C 1 52 ? 34.876 23.650 79.128 1.00 81.84 44 ASN C O 1
ATOM 2430 N N . GLN C 1 53 ? 35.357 24.878 77.315 1.00 65.17 45 GLN C N 1
ATOM 2431 C CA . GLN C 1 53 ? 34.351 25.882 77.628 1.00 59.79 45 GLN C CA 1
ATOM 2432 C C . GLN C 1 53 ? 33.859 26.525 76.346 1.00 50.84 45 GLN C C 1
ATOM 2433 O O . GLN C 1 53 ? 34.529 26.461 75.319 1.00 47.25 45 GLN C O 1
ATOM 2439 N N . ASP C 1 54 ? 32.687 27.145 76.406 1.00 50.34 46 ASP C N 1
ATOM 2440 C CA . ASP C 1 54 ? 32.225 27.974 75.303 1.00 48.59 46 ASP C CA 1
ATOM 2441 C C . ASP C 1 54 ? 33.215 29.111 75.093 1.00 42.48 46 ASP C C 1
ATOM 2442 O O . ASP C 1 54 ? 34.016 29.410 75.980 1.00 39.56 46 ASP C O 1
ATOM 2447 N N . PRO C 1 55 ? 33.172 29.749 73.914 1.00 36.98 47 PRO C N 1
ATOM 2448 C CA . PRO C 1 55 ? 34.131 30.830 73.662 1.00 30.72 47 PRO C CA 1
ATOM 2449 C C . PRO C 1 55 ? 33.978 31.988 74.643 1.00 27.12 47 PRO C C 1
ATOM 2450 O O . PRO C 1 55 ? 32.868 32.300 75.067 1.00 27.06 47 PRO C O 1
ATOM 2454 N N . GLU C 1 56 ? 35.092 32.619 74.994 1.00 30.82 48 GLU C N 1
ATOM 2455 C CA . GLU C 1 56 ? 35.063 33.788 75.864 1.00 39.39 48 GLU C CA 1
ATOM 2456 C C . GLU C 1 56 ? 34.962 35.047 75.023 1.00 36.33 48 GLU C C 1
ATOM 2457 O O . GLU C 1 56 ? 35.863 35.351 74.232 1.00 33.24 48 GLU C O 1
ATOM 2463 N N . TRP C 1 57 ? 33.869 35.782 75.190 1.00 29.62 49 TRP C N 1
ATOM 2464 C CA . TRP C 1 57 ? 33.680 37.015 74.444 1.00 31.73 49 TRP C CA 1
ATOM 2465 C C . TRP C 1 57 ? 34.143 38.247 75.210 1.00 32.67 49 TRP C C 1
ATOM 2466 O O . TRP C 1 57 ? 34.048 38.305 76.434 1.00 31.87 49 TRP C O 1
ATOM 2477 N N . SER C 1 58 ? 34.650 39.231 74.477 1.00 25.73 50 SER C N 1
ATOM 2478 C CA . SER C 1 58 ? 34.907 40.536 75.053 1.00 26.17 50 SER C CA 1
ATOM 2479 C C . SER C 1 58 ? 33.602 41.069 75.641 1.00 32.57 50 SER C C 1
ATOM 2480 O O . SER C 1 58 ? 32.519 40.592 75.305 1.00 31.41 50 SER C O 1
ATOM 2483 N N . GLU C 1 59 ? 33.711 42.052 76.522 1.00 36.63 51 GLU C N 1
ATOM 2484 C CA . GLU C 1 59 ? 32.546 42.642 77.167 1.00 40.01 51 GLU C CA 1
ATOM 2485 C C . GLU C 1 59 ? 31.606 43.297 76.155 1.00 37.16 51 GLU C C 1
ATOM 2486 O O . GLU C 1 59 ? 30.389 43.164 76.248 1.00 27.80 51 GLU C O 1
ATOM 2492 N N . GLU C 1 60 ? 32.181 44.006 75.193 1.00 36.79 52 GLU C N 1
ATOM 2493 C CA . GLU C 1 60 ? 31.409 44.640 74.134 1.00 36.37 52 GLU C CA 1
ATOM 2494 C C . GLU C 1 60 ? 30.784 43.566 73.238 1.00 34.68 52 GLU C C 1
ATOM 2495 O O . GLU C 1 60 ? 31.434 42.575 72.901 1.00 28.93 52 GLU C O 1
ATOM 2501 N N . THR C 1 61 ? 29.527 43.756 72.851 1.00 27.16 53 THR C N 1
ATOM 2502 C CA . THR C 1 61 ? 28.829 42.748 72.051 1.00 29.16 53 THR C CA 1
ATOM 2503 C C . THR C 1 61 ? 28.632 43.198 70.604 1.00 23.55 53 THR C C 1
ATOM 2504 O O . THR C 1 61 ? 28.799 44.373 70.289 1.00 25.49 53 THR C O 1
ATOM 2508 N N . LEU C 1 62 ? 28.253 42.266 69.732 1.00 20.29 54 LEU C N 1
ATOM 2509 C CA . LEU C 1 62 ? 27.879 42.620 68.364 1.00 23.38 54 LEU C CA 1
ATOM 2510 C C . LEU C 1 62 ? 26.681 43.595 68.319 1.00 26.92 54 LEU C C 1
ATOM 2511 O O . LEU C 1 62 ? 26.672 44.542 67.532 1.00 24.72 54 LEU C O 1
ATOM 2516 N N . GLN C 1 63 ? 25.674 43.359 69.155 1.00 25.45 55 GLN C N 1
ATOM 2517 C CA . GLN C 1 63 ? 24.513 44.251 69.214 1.00 28.89 55 GLN C CA 1
ATOM 2518 C C . GLN C 1 63 ? 24.966 45.659 69.576 1.00 28.11 55 GLN C C 1
ATOM 2519 O O . GLN C 1 63 ? 24.376 46.645 69.124 1.00 23.63 55 GLN C O 1
ATOM 2525 N N . ASP C 1 64 ? 26.018 45.748 70.387 1.00 25.42 56 ASP C N 1
ATOM 2526 C CA . ASP C 1 64 ? 26.543 47.047 70.793 1.00 33.03 56 ASP C CA 1
ATOM 2527 C C . ASP C 1 64 ? 26.996 47.831 69.575 1.00 34.10 56 ASP C C 1
ATOM 2528 O O . ASP C 1 64 ? 26.558 48.960 69.360 1.00 37.94 56 ASP C O 1
ATOM 2533 N N . ILE C 1 65 ? 27.870 47.231 68.773 1.00 22.87 57 ILE C N 1
ATOM 2534 C CA . ILE C 1 65 ? 28.406 47.937 67.625 1.00 26.92 57 ILE C CA 1
ATOM 2535 C C . ILE C 1 65 ? 27.343 48.153 66.546 1.00 29.87 57 ILE C C 1
ATOM 2536 O O . ILE C 1 65 ? 27.316 49.195 65.888 1.00 27.72 57 ILE C O 1
ATOM 2549 N N . ASN C 1 67 ? 23.861 48.304 66.989 1.00 22.16 59 ASN C N 1
ATOM 2550 C CA . ASN C 1 67 ? 22.842 49.245 67.435 1.00 30.07 59 ASN C CA 1
ATOM 2551 C C . ASN C 1 67 ? 23.386 50.664 67.287 1.00 32.02 59 ASN C C 1
ATOM 2552 O O . ASN C 1 67 ? 22.650 51.596 66.979 1.00 33.81 59 ASN C O 1
ATOM 2557 N N . ASN C 1 68 ? 24.688 50.809 67.502 1.00 33.77 60 ASN C N 1
ATOM 2558 C CA . ASN C 1 68 ? 25.368 52.080 67.303 1.00 38.68 60 ASN C CA 1
ATOM 2559 C C . ASN C 1 68 ? 25.159 52.640 65.894 1.00 36.92 60 ASN C C 1
ATOM 2560 O O . ASN C 1 68 ? 25.141 53.855 65.699 1.00 38.05 60 ASN C O 1
ATOM 2565 N N . ASP C 1 69 ? 25.002 51.748 64.919 1.00 26.92 61 ASP C N 1
ATOM 2566 C CA . ASP C 1 69 ? 24.741 52.143 63.535 1.00 22.53 61 ASP C CA 1
ATOM 2567 C C . ASP C 1 69 ? 23.243 52.098 63.191 1.00 17.67 61 ASP C C 1
ATOM 2568 O O . ASP C 1 69 ? 22.868 52.132 62.021 1.00 17.14 61 ASP C O 1
ATOM 2573 N N . SER C 1 70 ? 22.400 52.027 64.215 1.00 21.40 62 SER C N 1
ATOM 2574 C CA . SER C 1 70 ? 20.952 51.903 64.038 1.00 21.01 62 SER C CA 1
ATOM 2575 C C . SER C 1 70 ? 20.577 50.627 63.291 1.00 26.13 62 SER C C 1
ATOM 2576 O O . SER C 1 70 ? 19.604 50.593 62.553 1.00 17.14 62 SER C O 1
ATOM 2579 N N . VAL C 1 71 ? 21.360 49.577 63.489 1.00 19.03 63 VAL C N 1
ATOM 2580 C CA . VAL C 1 71 ? 21.023 48.271 62.949 1.00 16.72 63 VAL C CA 1
ATOM 2581 C C . VAL C 1 71 ? 20.585 47.385 64.107 1.00 18.98 63 VAL C C 1
ATOM 2582 O O . VAL C 1 71 ? 21.318 47.217 65.088 1.00 20.10 63 VAL C O 1
ATOM 2586 N N . TYR C 1 72 ? 19.393 46.810 63.990 1.00 12.61 64 TYR C N 1
ATOM 2587 C CA . TYR C 1 72 ? 18.811 46.040 65.091 1.00 17.05 64 TYR C CA 1
ATOM 2588 C C . TYR C 1 72 ? 18.509 44.588 64.698 1.00 24.36 64 TYR C C 1
ATOM 2589 O O . TYR C 1 72 ? 17.364 44.228 64.446 1.00 32.06 64 TYR C O 1
ATOM 2598 N N . PRO C 1 73 ? 19.545 43.740 64.666 1.00 21.48 65 PRO C N 1
ATOM 2599 C CA . PRO C 1 73 ? 19.364 42.364 64.202 1.00 20.27 65 PRO C CA 1
ATOM 2600 C C . PRO C 1 73 ? 18.840 41.471 65.316 1.00 17.05 65 PRO C C 1
ATOM 2601 O O . PRO C 1 73 ? 18.845 41.855 66.489 1.00 14.78 65 PRO C O 1
ATOM 2605 N N . PRO C 1 74 ? 18.411 40.259 64.959 1.00 19.44 66 PRO C N 1
ATOM 2606 C CA . PRO C 1 74 ? 17.957 39.334 65.998 1.00 17.50 66 PRO C CA 1
ATOM 2607 C C . PRO C 1 74 ? 19.071 39.093 67.010 1.00 18.02 66 PRO C C 1
ATOM 2608 O O . PRO C 1 74 ? 20.242 39.147 66.651 1.00 20.40 66 PRO C O 1
ATOM 2612 N N . GLU C 1 75 ? 18.705 38.853 68.263 1.00 18.48 67 GLU C N 1
ATOM 2613 C CA . GLU C 1 75 ? 19.683 38.643 69.323 1.00 24.76 67 GLU C CA 1
ATOM 2614 C C . GLU C 1 75 ? 20.622 37.464 69.028 1.00 24.65 67 GLU C C 1
ATOM 2615 O O . GLU C 1 75 ? 21.762 37.447 69.483 1.00 25.15 67 GLU C O 1
ATOM 2621 N N . ILE C 1 76 ? 20.143 36.480 68.272 1.00 19.76 68 ILE C N 1
ATOM 2622 C CA . ILE C 1 76 ? 20.956 35.310 67.962 1.00 15.33 68 ILE C CA 1
ATOM 2623 C C . ILE C 1 76 ? 22.116 35.611 66.993 1.00 19.58 68 ILE C C 1
ATOM 2624 O O . ILE C 1 76 ? 23.010 34.788 66.815 1.00 21.03 68 ILE C O 1
ATOM 2629 N N . THR C 1 77 ? 22.107 36.796 66.387 1.00 16.18 69 THR C N 1
ATOM 2630 C CA . THR C 1 77 ? 23.069 37.125 65.335 1.00 14.99 69 THR C CA 1
ATOM 2631 C C . THR C 1 77 ? 24.530 36.851 65.742 1.00 21.78 69 THR C C 1
ATOM 2632 O O . THR C 1 77 ? 25.273 36.201 65.004 1.00 21.99 69 THR C O 1
ATOM 2636 N N . GLN C 1 78 ? 24.929 37.317 66.922 1.00 15.60 70 GLN C N 1
ATOM 2637 C CA . GLN C 1 78 ? 26.297 37.121 67.375 1.00 20.60 70 GLN C CA 1
ATOM 2638 C C . GLN C 1 78 ? 26.622 35.637 67.493 1.00 21.17 70 GLN C C 1
ATOM 2639 O O . GLN C 1 78 ? 27.712 35.193 67.136 1.00 23.91 70 GLN C O 1
ATOM 2645 N N . ASN C 1 79 ? 25.664 34.882 68.002 1.00 20.41 71 ASN C N 1
ATOM 2646 C CA . ASN C 1 79 ? 25.791 33.443 68.111 1.00 22.54 71 ASN C CA 1
ATOM 2647 C C . ASN C 1 79 ? 25.933 32.749 66.748 1.00 23.49 71 ASN C C 1
ATOM 2648 O O . ASN C 1 79 ? 26.606 31.720 66.634 1.00 19.03 71 ASN C O 1
ATOM 2653 N N . LEU C 1 80 ? 25.308 33.306 65.712 1.00 15.41 72 LEU C N 1
ATOM 2654 C CA . LEU C 1 80 ? 25.493 32.779 64.360 1.00 13.42 72 LEU C CA 1
ATOM 2655 C C . LEU C 1 80 ? 26.955 32.945 63.904 1.00 18.06 72 LEU C C 1
ATOM 2656 O O . LEU C 1 80 ? 27.548 32.030 63.339 1.00 23.93 72 LEU C O 1
ATOM 2661 N N . PHE C 1 81 ? 27.529 34.116 64.148 1.00 19.45 73 PHE C N 1
ATOM 2662 C CA . PHE C 1 81 ? 28.932 34.357 63.812 1.00 17.64 73 PHE C CA 1
ATOM 2663 C C . PHE C 1 81 ? 29.807 33.333 64.529 1.00 19.52 73 PHE C C 1
ATOM 2664 O O . PHE C 1 81 ? 30.754 32.785 63.958 1.00 16.56 73 PHE C O 1
ATOM 2672 N N . GLN C 1 82 ? 29.488 33.084 65.792 1.00 22.82 74 GLN C N 1
ATOM 2673 C CA . GLN C 1 82 ? 30.269 32.150 66.583 1.00 25.26 74 GLN C CA 1
ATOM 2674 C C . GLN C 1 82 ? 30.184 30.750 65.973 1.00 30.42 74 GLN C C 1
ATOM 2675 O O . GLN C 1 82 ? 31.191 30.057 65.848 1.00 21.61 74 GLN C O 1
ATOM 2681 N N . HIS C 1 83 ? 28.979 30.344 65.580 1.00 23.39 75 HIS C N 1
ATOM 2682 C CA . HIS C 1 83 ? 28.789 29.025 65.000 1.00 22.73 75 HIS C CA 1
ATOM 2683 C C . HIS C 1 83 ? 29.545 28.847 63.687 1.00 18.53 75 HIS C C 1
ATOM 2684 O O . HIS C 1 83 ? 30.114 27.788 63.430 1.00 16.26 75 HIS C O 1
ATOM 2691 N N . ALA C 1 84 ? 29.522 29.875 62.848 1.00 16.32 76 ALA C N 1
ATOM 2692 C CA . ALA C 1 84 ? 30.224 29.835 61.571 1.00 14.85 76 ALA C CA 1
ATOM 2693 C C . ALA C 1 84 ? 31.724 29.653 61.811 1.00 16.04 76 ALA C C 1
ATOM 2694 O O . ALA C 1 84 ? 32.379 28.821 61.164 1.00 14.34 76 ALA C O 1
ATOM 2696 N N . TRP C 1 85 ? 32.251 30.420 62.765 1.00 17.17 77 TRP C N 1
ATOM 2697 C CA . TRP C 1 85 ? 33.666 30.347 63.138 1.00 18.02 77 TRP C CA 1
ATOM 2698 C C . TRP C 1 85 ? 34.083 28.985 63.699 1.00 21.33 77 TRP C C 1
ATOM 2699 O O . TRP C 1 85 ? 35.107 28.424 63.303 1.00 23.60 77 TRP C O 1
ATOM 2710 N N . LEU C 1 86 ? 33.306 28.471 64.643 1.00 20.22 78 LEU C N 1
ATOM 2711 C CA . LEU C 1 86 ? 33.618 27.189 65.262 1.00 21.87 78 LEU C CA 1
ATOM 2712 C C . LEU C 1 86 ? 33.576 26.028 64.264 1.00 22.26 78 LEU C C 1
ATOM 2713 O O . LEU C 1 86 ? 34.326 25.065 64.407 1.00 21.71 78 LEU C O 1
ATOM 2718 N N . GLU C 1 87 ? 32.702 26.115 63.262 1.00 18.89 79 GLU C N 1
ATOM 2719 C CA . GLU C 1 87 ? 32.620 25.076 62.235 1.00 21.34 79 GLU C CA 1
ATOM 2720 C C . GLU C 1 87 ? 33.757 25.206 61.218 1.00 26.16 79 GLU C C 1
ATOM 2721 O O . GLU C 1 87 ? 34.296 24.209 60.749 1.00 24.50 79 GLU C O 1
ATOM 2727 N N . TRP C 1 88 ? 34.128 26.439 60.894 1.00 19.07 80 TRP C N 1
ATOM 2728 C CA . TRP C 1 88 ? 35.255 26.680 60.003 1.00 18.18 80 TRP C CA 1
ATOM 2729 C C . TRP C 1 88 ? 36.530 26.181 60.677 1.00 23.98 80 TRP C C 1
ATOM 2730 O O . TRP C 1 88 ? 37.411 25.602 60.047 1.00 25.22 80 TRP C O 1
ATOM 2741 N N . ARG C 1 89 ? 36.582 26.390 61.983 1.00 19.73 81 ARG C N 1
ATOM 2742 C CA . ARG C 1 89 ? 37.741 26.082 62.804 1.00 21.33 81 ARG C CA 1
ATOM 2743 C C . ARG C 1 89 ? 38.056 24.583 62.839 1.00 29.21 81 ARG C C 1
ATOM 2744 O O . ARG C 1 89 ? 39.213 24.181 62.939 1.00 25.01 81 ARG C O 1
ATOM 2752 N N . LYS C 1 90 ? 37.029 23.746 62.761 1.00 31.51 82 LYS C N 1
ATOM 2753 C CA . LYS C 1 90 ? 37.289 22.317 62.734 1.00 35.35 82 LYS C CA 1
ATOM 2754 C C . LYS C 1 90 ? 37.358 21.779 61.316 1.00 30.13 82 LYS C C 1
ATOM 2755 O O . LYS C 1 90 ? 37.440 20.577 61.103 1.00 26.15 82 LYS C O 1
ATOM 2761 N N . GLY C 1 91 ? 37.351 22.687 60.349 1.00 28.04 83 GLY C N 1
ATOM 2762 C CA . GLY C 1 91 ? 37.503 22.309 58.957 1.00 30.31 83 GLY C CA 1
ATOM 2763 C C . GLY C 1 91 ? 36.240 21.837 58.255 1.00 23.18 83 GLY C C 1
ATOM 2764 O O . GLY C 1 91 ? 36.321 21.238 57.191 1.00 28.76 83 GLY C O 1
ATOM 2765 N N . ALA C 1 92 ? 35.075 22.116 58.831 1.00 20.47 84 ALA C N 1
ATOM 2766 C CA . ALA C 1 92 ? 33.810 21.717 58.213 1.00 22.06 84 ALA C CA 1
ATOM 2767 C C . ALA C 1 92 ? 33.440 22.661 57.079 1.00 24.98 84 ALA C C 1
ATOM 2768 O O . ALA C 1 92 ? 32.661 22.315 56.193 1.00 25.76 84 ALA C O 1
ATOM 2770 N N . LEU C 1 93 ? 33.991 23.867 57.133 1.00 25.71 85 LEU C N 1
ATOM 2771 C CA . LEU C 1 93 ? 33.792 24.872 56.099 1.00 22.92 85 LEU C CA 1
ATOM 2772 C C . LEU C 1 93 ? 35.146 25.368 55.651 1.00 23.21 85 LEU C C 1
ATOM 2773 O O . LEU C 1 93 ? 36.000 25.691 56.478 1.00 26.68 85 LEU C O 1
ATOM 2778 N N . ASP C 1 94 ? 35.352 25.457 54.348 1.00 21.30 86 ASP C N 1
ATOM 2779 C CA . ASP C 1 94 ? 36.572 26.091 53.884 1.00 28.81 86 ASP C CA 1
ATOM 2780 C C . ASP C 1 94 ? 36.381 27.603 53.788 1.00 24.65 86 ASP C C 1
ATOM 2781 O O . ASP C 1 94 ? 35.294 28.126 54.072 1.00 20.87 86 ASP C O 1
ATOM 2786 N N . ASN C 1 95 ? 37.440 28.305 53.408 1.00 21.65 87 ASN C N 1
ATOM 2787 C CA . ASN C 1 95 ? 37.430 29.759 53.455 1.00 23.62 87 ASN C CA 1
ATOM 2788 C C . ASN C 1 95 ? 36.295 30.400 52.653 1.00 25.20 87 ASN C C 1
ATOM 2789 O O . ASN C 1 95 ? 35.634 31.316 53.135 1.00 18.97 87 ASN C O 1
ATOM 2794 N N . ASP C 1 96 ? 36.060 29.911 51.441 1.00 23.99 88 ASP C N 1
ATOM 2795 C CA . ASP C 1 96 ? 35.023 30.491 50.594 1.00 26.48 88 ASP C CA 1
ATOM 2796 C C . ASP C 1 96 ? 33.631 30.186 51.129 1.00 24.29 88 ASP C C 1
ATOM 2797 O O . ASP C 1 96 ? 32.687 30.947 50.908 1.00 24.51 88 ASP C O 1
ATOM 2802 N N . GLU C 1 97 ? 33.507 29.074 51.842 1.00 18.60 89 GLU C N 1
ATOM 2803 C CA . GLU C 1 97 ? 32.204 28.655 52.357 1.00 21.28 89 GLU C CA 1
ATOM 2804 C C . GLU C 1 97 ? 31.802 29.439 53.611 1.00 17.33 89 GLU C C 1
ATOM 2805 O O . GLU C 1 97 ? 30.642 29.832 53.763 1.00 22.03 89 GLU C O 1
ATOM 2811 N N . VAL C 1 98 ? 32.753 29.655 54.513 1.00 22.67 90 VAL C N 1
ATOM 2812 C CA . VAL C 1 98 ? 32.461 30.417 55.715 1.00 25.05 90 VAL C CA 1
ATOM 2813 C C . VAL C 1 98 ? 32.143 31.843 55.304 1.00 23.09 90 VAL C C 1
ATOM 2814 O O . VAL C 1 98 ? 31.299 32.507 55.901 1.00 19.77 90 VAL C O 1
ATOM 2818 N N . THR C 1 99 ? 32.802 32.293 54.248 1.00 18.92 91 THR C N 1
ATOM 2819 C CA . THR C 1 99 ? 32.478 33.576 53.655 1.00 16.72 91 THR C CA 1
ATOM 2820 C C . THR C 1 99 ? 31.021 33.597 53.156 1.00 25.59 91 THR C C 1
ATOM 2821 O O . THR C 1 99 ? 30.266 34.519 53.474 1.00 22.33 91 THR C O 1
ATOM 2825 N N . ARG C 1 100 ? 30.624 32.582 52.387 1.00 18.42 92 ARG C N 1
ATOM 2826 C CA . ARG C 1 100 ? 29.258 32.534 51.865 1.00 24.12 92 ARG C CA 1
ATOM 2827 C C . ARG C 1 100 ? 28.243 32.492 52.993 1.00 17.61 92 ARG C C 1
ATOM 2828 O O . ARG C 1 100 ? 27.223 33.170 52.937 1.00 22.76 92 ARG C O 1
ATOM 2836 N N . GLU C 1 101 ? 28.515 31.691 54.014 1.00 13.73 93 GLU C N 1
ATOM 2837 C CA . GLU C 1 101 ? 27.522 31.486 55.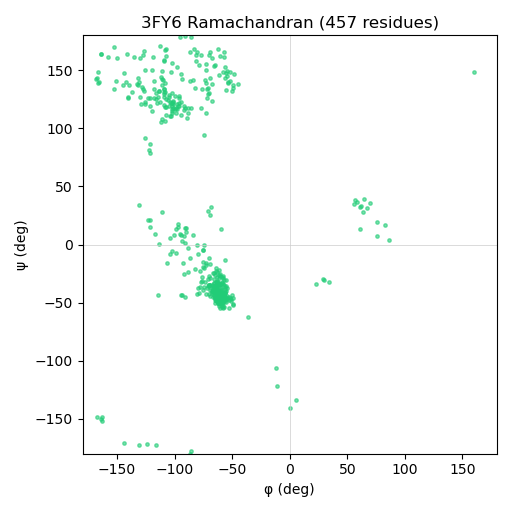062 1.00 18.10 93 GLU C CA 1
ATOM 2838 C C . GLU C 1 101 ? 27.350 32.760 55.892 1.00 21.70 93 GLU C C 1
ATOM 2839 O O . GLU C 1 101 ? 26.237 33.104 56.308 1.00 15.17 93 GLU C O 1
ATOM 2845 N N . LEU C 1 102 ? 28.449 33.474 56.110 1.00 21.08 94 LEU C N 1
ATOM 2846 C CA . LEU C 1 102 ? 28.390 34.723 56.851 1.00 19.78 94 LEU C CA 1
ATOM 2847 C C . LEU C 1 102 ? 27.722 35.804 56.022 1.00 18.21 94 LEU C C 1
ATOM 2848 O O . LEU C 1 102 ? 26.978 36.629 56.553 1.00 19.17 94 LEU C O 1
ATOM 2853 N N . GLU C 1 103 ? 27.982 35.800 54.719 1.00 16.19 95 GLU C N 1
ATOM 2854 C CA . GLU C 1 103 ? 27.272 36.713 53.832 1.00 22.61 95 GLU C CA 1
ATOM 2855 C C . GLU C 1 103 ? 25.759 36.481 53.899 1.00 19.82 95 GLU C C 1
ATOM 2856 O O . GLU C 1 103 ? 24.988 37.420 53.764 1.00 19.14 95 GLU C O 1
ATOM 2862 N N . LEU C 1 104 ? 25.331 35.241 54.126 1.00 22.04 96 LEU C N 1
ATOM 2863 C CA . LEU C 1 104 ? 23.893 34.973 54.279 1.00 21.50 96 LEU C CA 1
ATOM 2864 C C . LEU C 1 104 ? 23.341 35.629 55.537 1.00 15.96 96 LEU C C 1
ATOM 2865 O O . LEU C 1 104 ? 22.213 36.119 55.547 1.00 18.08 96 LEU C O 1
ATOM 2870 N N . VAL C 1 105 ? 24.148 35.648 56.594 1.00 15.02 97 VAL C N 1
ATOM 2871 C CA . VAL C 1 105 ? 23.751 36.306 57.825 1.00 19.85 97 VAL C CA 1
ATOM 2872 C C . VAL C 1 105 ? 23.624 37.815 57.584 1.00 19.65 97 VAL C C 1
ATOM 2873 O O . VAL C 1 105 ? 22.655 38.443 58.020 1.00 20.53 97 VAL C O 1
ATOM 2877 N N . ALA C 1 106 ? 24.589 38.390 56.872 1.00 19.18 98 ALA C N 1
ATOM 2878 C CA . ALA C 1 106 ? 24.562 39.824 56.591 1.00 21.65 98 ALA C CA 1
ATOM 2879 C C . ALA C 1 106 ? 23.357 40.174 55.730 1.00 17.94 98 ALA C C 1
ATOM 2880 O O . ALA C 1 106 ? 22.710 41.204 55.933 1.00 16.15 98 ALA C O 1
ATOM 2882 N N . GLN C 1 107 ? 23.067 39.311 54.761 1.00 14.94 99 GLN C N 1
ATOM 2883 C CA . GLN C 1 107 ? 21.903 39.492 53.899 1.00 19.00 99 GLN C CA 1
ATOM 2884 C C . GLN C 1 107 ? 20.620 39.498 54.733 1.00 16.30 99 GLN C C 1
ATOM 2885 O O . GLN C 1 107 ? 19.729 40.313 54.517 1.00 17.88 99 GLN C O 1
ATOM 2891 N N . TRP C 1 108 ? 20.535 38.571 55.681 1.00 12.22 100 TRP C N 1
ATOM 2892 C CA . TRP C 1 108 ? 19.407 38.524 56.596 1.00 15.83 100 TRP C CA 1
ATOM 2893 C C . TRP C 1 108 ? 19.292 39.830 57.381 1.00 19.11 100 TRP C C 1
ATOM 2894 O O . TRP C 1 108 ? 18.230 40.428 57.438 1.00 15.85 100 TRP C O 1
ATOM 2905 N N . VAL C 1 109 ? 20.394 40.268 57.980 1.00 17.71 101 VAL C N 1
ATOM 2906 C CA . VAL C 1 109 ? 20.386 41.508 58.749 1.00 16.38 101 VAL C CA 1
ATOM 2907 C C . VAL C 1 109 ? 19.900 42.679 57.894 1.00 17.30 101 VAL C C 1
ATOM 2908 O O . VAL C 1 109 ? 19.066 43.474 58.333 1.00 17.70 101 VAL C O 1
ATOM 2912 N N . ASN C 1 110 ? 20.406 42.775 56.668 1.00 12.85 102 ASN C N 1
ATOM 2913 C CA . ASN C 1 110 ? 19.972 43.831 55.754 1.00 17.35 102 ASN C CA 1
ATOM 2914 C C . ASN C 1 110 ? 18.487 43.731 55.400 1.00 22.20 102 ASN C C 1
ATOM 2915 O O . ASN C 1 110 ? 17.813 44.749 55.243 1.00 20.31 102 ASN C O 1
ATOM 2920 N N . LYS C 1 111 ? 17.984 42.504 55.264 1.00 14.66 103 LYS C N 1
ATOM 2921 C CA . LYS C 1 111 ? 16.560 42.288 54.980 1.00 20.74 103 LYS C CA 1
ATOM 2922 C C . LYS C 1 111 ? 15.698 42.726 56.155 1.00 20.42 103 LYS C C 1
ATOM 2923 O O . LYS C 1 111 ? 14.636 43.314 55.973 1.00 20.58 103 LYS C O 1
ATOM 2929 N N . VAL C 1 112 ? 16.161 42.415 57.360 1.00 13.95 104 VAL C N 1
ATOM 2930 C CA . VAL C 1 112 ? 15.495 42.844 58.578 1.00 16.16 104 VAL C CA 1
ATOM 2931 C C . VAL C 1 112 ? 15.403 44.372 58.591 1.00 15.84 104 VAL C C 1
ATOM 2932 O O . VAL C 1 112 ? 14.347 44.945 58.846 1.00 18.36 104 VAL C O 1
ATOM 2936 N N . THR C 1 113 ? 16.517 45.029 58.298 1.00 16.56 105 THR C N 1
ATOM 2937 C CA . THR C 1 113 ? 16.546 46.476 58.269 1.00 19.13 105 THR C CA 1
ATOM 2938 C C . THR C 1 113 ? 15.577 46.997 57.203 1.00 21.71 105 THR C C 1
ATOM 2939 O O . THR C 1 113 ? 14.750 47.869 57.477 1.00 16.19 105 THR C O 1
ATOM 2943 N N . GLU C 1 114 ? 15.667 46.427 56.005 1.00 23.10 106 GLU C N 1
ATOM 2944 C CA . GLU C 1 114 ? 14.797 46.792 54.889 1.00 25.00 106 GLU C CA 1
ATOM 2945 C C . GLU C 1 114 ? 13.308 46.661 55.222 1.00 26.25 106 GLU C C 1
ATOM 2946 O O . GLU C 1 114 ? 12.491 47.454 54.753 1.00 22.53 106 GLU C O 1
ATOM 2952 N N . ALA C 1 115 ? 12.956 45.662 56.025 1.00 16.14 107 ALA C N 1
ATOM 2953 C CA . ALA C 1 115 ? 11.545 45.390 56.300 1.00 17.83 107 ALA C CA 1
ATOM 2954 C C . ALA C 1 115 ? 10.997 46.098 57.540 1.00 16.34 107 ALA C C 1
ATOM 2955 O O . ALA C 1 115 ? 9.859 45.832 57.946 1.00 18.53 107 ALA C O 1
ATOM 2957 N N . LYS C 1 116 ? 11.786 46.981 58.151 1.00 14.45 108 LYS C N 1
ATOM 2958 C CA . LYS C 1 116 ? 11.331 47.686 59.352 1.00 20.97 108 LYS C CA 1
ATOM 2959 C C . LYS C 1 116 ? 9.936 48.283 59.151 1.00 23.76 108 LYS C C 1
ATOM 2960 O O . LYS C 1 116 ? 9.583 48.691 58.040 1.00 20.09 108 LYS C O 1
ATOM 2966 N N . PRO C 1 117 ? 9.134 48.335 60.225 1.00 16.94 109 PRO C N 1
ATOM 2967 C CA . PRO C 1 117 ? 7.810 48.958 60.086 1.00 21.13 109 PRO C CA 1
ATOM 2968 C C . PRO C 1 117 ? 7.929 50.372 59.507 1.00 20.31 109 PRO C C 1
ATOM 2969 O O . PRO C 1 117 ? 8.847 51.111 59.87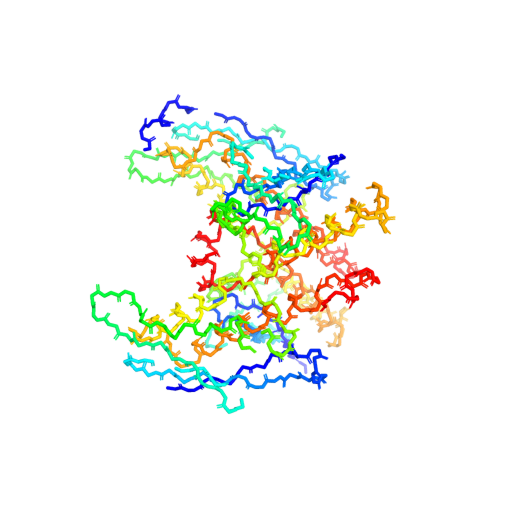2 1.00 15.86 109 PRO C O 1
ATOM 2973 N N . ASN C 1 118 ? 7.014 50.727 58.606 1.00 18.11 110 ASN C N 1
ATOM 2974 C CA . ASN C 1 118 ? 7.129 51.954 57.819 1.00 19.06 110 ASN C CA 1
ATOM 2975 C C . ASN C 1 118 ? 5.967 52.944 57.977 1.00 16.30 110 ASN C C 1
ATOM 2976 O O . ASN C 1 118 ? 5.750 53.782 57.105 1.00 22.02 110 ASN C O 1
ATOM 2981 N N . SER C 1 119 ? 5.217 52.843 59.068 1.00 15.02 111 SER C N 1
ATOM 2982 C CA . SER C 1 119 ? 4.171 53.822 59.353 1.00 17.03 111 SER C CA 1
ATOM 2983 C C . SER C 1 119 ? 4.787 55.118 59.885 1.00 17.71 111 SER C C 1
ATOM 2984 O O . SER C 1 119 ? 5.941 55.118 60.311 1.00 18.50 111 SER C O 1
ATOM 2987 N N . ASP C 1 120 ? 4.020 56.212 59.868 1.00 15.75 112 ASP C N 1
ATOM 2988 C CA . ASP C 1 120 ? 4.484 57.474 60.450 1.00 16.77 112 ASP C CA 1
ATOM 2989 C C . ASP C 1 120 ? 4.982 57.222 61.867 1.00 17.04 112 ASP C C 1
ATOM 2990 O O . ASP C 1 120 ? 6.044 57.711 62.276 1.00 17.26 112 ASP C O 1
ATOM 2995 N N . PHE C 1 121 ? 4.180 56.482 62.626 1.00 14.94 113 PHE C N 1
ATOM 2996 C CA . PHE C 1 121 ? 4.477 56.226 64.037 1.00 14.78 113 PHE C CA 1
ATOM 2997 C C . PHE C 1 121 ? 5.839 55.568 64.222 1.00 13.88 113 PHE C C 1
ATOM 2998 O O . PHE C 1 121 ? 6.646 56.002 65.054 1.00 17.22 113 PHE C O 1
ATOM 3006 N N . TRP C 1 122 ? 6.110 54.527 63.438 1.00 11.30 114 TRP C N 1
ATOM 3007 C CA . TRP C 1 122 ? 7.359 53.796 63.610 1.00 13.01 114 TRP C CA 1
ATOM 3008 C C . TRP C 1 122 ? 8.557 54.530 63.013 1.00 16.84 114 TRP C C 1
ATOM 3009 O O . TRP C 1 122 ? 9.668 54.449 63.539 1.00 15.84 114 TRP C O 1
ATOM 3020 N N . ARG C 1 123 ? 8.327 55.265 61.934 1.00 12.99 115 ARG C N 1
ATOM 3021 C CA . ARG C 1 123 ? 9.397 56.036 61.326 1.00 14.52 115 ARG C CA 1
ATOM 3022 C C . ARG C 1 123 ? 9.875 57.122 62.286 1.00 21.86 115 ARG C C 1
ATOM 3023 O O . ARG C 1 123 ? 11.077 57.345 62.420 1.00 21.00 115 ARG C O 1
ATOM 3031 N N . LYS C 1 124 ? 8.939 57.772 62.976 1.00 20.06 116 LYS C N 1
ATOM 3032 C CA . LYS C 1 124 ? 9.296 58.784 63.968 1.00 24.43 116 LYS C CA 1
ATOM 3033 C C . LYS C 1 124 ? 10.137 58.216 65.112 1.00 24.18 116 LYS C C 1
ATOM 3034 O O . LYS C 1 124 ? 10.946 58.930 65.702 1.00 20.19 116 LYS C O 1
ATOM 3040 N N . TYR C 1 125 ? 9.958 56.932 65.416 1.00 20.05 117 TYR C N 1
ATOM 3041 C CA . TYR C 1 125 ? 10.565 56.341 66.608 1.00 17.16 117 TYR C CA 1
ATOM 3042 C C . TYR C 1 125 ? 11.946 55.739 66.381 1.00 21.52 117 TYR C C 1
ATOM 3043 O O . TYR C 1 125 ? 12.856 55.939 67.184 1.00 25.21 117 TYR C O 1
ATOM 3052 N N . PHE C 1 126 ? 12.104 54.981 65.304 1.00 20.23 118 PHE C N 1
ATOM 3053 C CA . PHE C 1 126 ? 13.392 54.364 65.022 1.00 20.48 118 PHE C CA 1
ATOM 3054 C C . PHE C 1 126 ? 13.571 54.133 63.529 1.00 26.45 118 PHE C C 1
ATOM 3055 O O . PHE C 1 126 ? 12.673 54.427 62.742 1.00 29.55 118 PHE C O 1
ATOM 3064 N N . GLY D 1 8 ? -24.760 53.529 33.072 1.00 52.03 0 GLY D N 1
ATOM 3065 C CA . GLY D 1 8 ? -23.753 54.447 32.568 1.00 63.72 0 GLY D CA 1
ATOM 3066 C C . GLY D 1 8 ? -22.920 55.047 33.685 1.00 69.90 0 GLY D C 1
ATOM 3067 O O . GLY D 1 8 ? -22.790 56.266 33.800 1.00 73.64 0 GLY D O 1
ATOM 3076 N N . THR D 1 10 ? -19.503 53.716 36.503 1.00 43.52 2 THR D N 1
ATOM 3077 C CA . THR D 1 10 ? -18.681 52.647 37.057 1.00 37.80 2 THR D CA 1
ATOM 3078 C C . THR D 1 10 ? -17.883 53.079 38.278 1.00 35.92 2 THR D C 1
ATOM 3079 O O . THR D 1 10 ? -17.349 54.185 38.334 1.00 28.77 2 THR D O 1
ATOM 3083 N N . GLU D 1 11 ? -17.825 52.198 39.267 1.00 34.41 3 GLU D N 1
ATOM 3084 C CA . GLU D 1 11 ? -17.080 52.485 40.479 1.00 32.34 3 GLU D CA 1
ATOM 3085 C C . GLU D 1 11 ? -15.811 51.633 40.565 1.00 32.18 3 GLU D C 1
ATOM 3086 O O . GLU D 1 11 ? -15.833 50.428 40.320 1.00 29.89 3 GLU D O 1
ATOM 3092 N N . VAL D 1 12 ? -14.698 52.266 40.909 1.00 27.95 4 VAL D N 1
ATOM 3093 C CA . VAL D 1 12 ? -13.451 51.542 41.048 1.00 19.72 4 VAL D CA 1
ATOM 3094 C C . VAL D 1 12 ? -12.920 51.737 42.463 1.00 25.26 4 VAL D C 1
ATOM 3095 O O . VAL D 1 12 ? -12.790 52.865 42.946 1.00 26.83 4 VAL D O 1
ATOM 3099 N N . ASN D 1 13 ? -12.643 50.627 43.135 1.00 19.08 5 ASN D N 1
ATOM 3100 C CA . ASN D 1 13 ? -12.109 50.664 44.484 1.00 23.08 5 ASN D CA 1
ATOM 3101 C C . ASN D 1 13 ? -10.611 50.412 44.455 1.00 24.69 5 ASN D C 1
ATOM 3102 O O . ASN D 1 13 ? -10.164 49.354 44.028 1.00 30.89 5 ASN D O 1
ATOM 3107 N N . LEU D 1 14 ? -9.840 51.394 44.896 1.00 21.27 6 LEU D N 1
ATOM 3108 C CA . LEU D 1 14 ? -8.389 51.286 44.870 1.00 20.22 6 LEU D CA 1
ATOM 3109 C C . LEU D 1 14 ? -7.864 51.118 46.277 1.00 22.94 6 LEU D C 1
ATOM 3110 O O . LEU D 1 14 ? -8.344 51.769 47.208 1.00 25.08 6 LEU D O 1
ATOM 3115 N N . ASN D 1 15 ? -6.882 50.239 46.432 1.00 19.28 7 ASN D N 1
ATOM 3116 C CA . ASN D 1 15 ? -6.273 50.010 47.729 1.00 22.05 7 ASN D CA 1
ATOM 3117 C C . ASN D 1 15 ? -4.977 50.793 47.802 1.00 22.21 7 ASN D C 1
ATOM 3118 O O . ASN D 1 15 ? -4.025 50.513 47.077 1.00 19.83 7 ASN D O 1
ATOM 3123 N N . ILE D 1 16 ? -4.953 51.789 48.671 1.00 17.87 8 ILE D N 1
ATOM 3124 C CA . ILE D 1 16 ? -3.792 52.644 48.810 1.00 15.66 8 ILE D CA 1
ATOM 3125 C C . ILE D 1 16 ? -3.243 52.435 50.206 1.00 20.37 8 ILE D C 1
ATOM 3126 O O . ILE D 1 16 ? -3.959 52.624 51.190 1.00 20.44 8 ILE D O 1
ATOM 3131 N N . TYR D 1 17 ? -1.984 52.021 50.305 1.00 20.36 9 TYR D N 1
ATOM 3132 C CA . TYR D 1 17 ? -1.382 51.864 51.620 1.00 17.72 9 TYR D CA 1
ATOM 3133 C C . TYR D 1 17 ? -1.152 53.222 52.288 1.00 17.80 9 TYR D C 1
ATOM 3134 O O . TYR D 1 17 ? -0.572 54.118 51.690 1.00 20.38 9 TYR D O 1
ATOM 3143 N N . SER D 1 18 ? -1.596 53.349 53.535 1.00 14.75 10 SER D N 1
ATOM 3144 C CA . SER D 1 18 ? -1.460 54.587 54.295 1.00 12.96 10 SER D CA 1
ATOM 3145 C C . SER D 1 18 ? -0.467 54.457 55.456 1.00 15.25 10 SER D C 1
ATOM 3146 O O . SER D 1 18 ? -0.752 53.796 56.459 1.00 17.21 10 SER D O 1
ATOM 3149 N N . PRO D 1 19 ? 0.712 55.083 55.328 1.00 17.30 11 PRO D N 1
ATOM 3150 C CA . PRO D 1 19 ? 1.629 55.131 56.473 1.00 17.12 11 PRO D CA 1
ATOM 3151 C C . PRO D 1 19 ? 1.017 55.841 57.692 1.00 17.88 11 PRO D C 1
ATOM 3152 O O . PRO D 1 19 ? 1.424 55.580 58.821 1.00 16.15 11 PRO D O 1
ATOM 3156 N N . ARG D 1 20 ? 0.058 56.736 57.479 1.00 13.28 12 ARG D N 1
ATOM 3157 C CA . ARG D 1 20 ? -0.558 57.407 58.618 1.00 14.74 12 ARG D CA 1
ATOM 3158 C C . ARG D 1 20 ? -1.260 56.392 59.522 1.00 19.33 12 ARG D C 1
ATOM 3159 O O . ARG D 1 20 ? -1.082 56.406 60.745 1.00 17.87 12 ARG D O 1
ATOM 3167 N N . TRP D 1 21 ? -2.037 55.498 58.912 1.00 15.48 13 TRP D N 1
ATOM 3168 C CA . TRP D 1 21 ? -2.897 54.586 59.661 1.00 14.18 13 TRP D CA 1
ATOM 3169 C C . TRP D 1 21 ? -2.330 53.161 59.727 1.00 19.66 13 TRP D C 1
ATOM 3170 O O . TRP D 1 21 ? -2.847 52.309 60.452 1.00 22.71 13 TRP D O 1
ATOM 3181 N N . GLY D 1 22 ? -1.261 52.918 58.980 1.00 20.44 14 GLY D N 1
ATOM 3182 C CA . GLY D 1 22 ? -0.601 51.625 58.984 1.00 21.51 14 GLY D CA 1
ATOM 3183 C C . GLY D 1 22 ? -1.418 50.524 58.336 1.00 20.67 14 GLY D C 1
ATOM 3184 O O . GLY D 1 22 ? -1.372 49.379 58.775 1.00 27.02 14 GLY D O 1
ATOM 3185 N N . ARG D 1 23 ? -2.164 50.862 57.288 1.00 18.04 15 ARG D N 1
ATOM 3186 C CA . ARG D 1 23 ? -3.036 49.885 56.633 1.00 20.32 15 ARG D CA 1
ATOM 3187 C C . ARG D 1 23 ? -3.457 50.383 55.266 1.00 18.02 15 ARG D C 1
ATOM 3188 O O . ARG D 1 23 ? -3.329 51.562 54.958 1.00 20.38 15 ARG D O 1
ATOM 3196 N N . HIS D 1 24 ? -3.969 49.482 54.442 1.00 16.48 16 HIS D N 1
ATOM 3197 C CA . HIS D 1 24 ? -4.515 49.889 53.161 1.00 23.77 16 HIS D CA 1
ATOM 3198 C C . HIS D 1 24 ? -5.837 50.588 53.398 1.00 25.38 16 HIS D C 1
ATOM 3199 O O . HIS D 1 24 ? -6.596 50.209 54.285 1.00 24.27 16 HIS D O 1
ATOM 3206 N N . GLU D 1 25 ? -6.082 51.639 52.628 1.00 27.47 17 GLU D N 1
ATOM 3207 C CA . GLU D 1 25 ? -7.339 52.369 52.687 1.00 22.80 17 GLU D CA 1
ATOM 3208 C C . GLU D 1 25 ? -7.972 52.283 51.316 1.00 25.24 17 GLU D C 1
ATOM 3209 O O . GLU D 1 25 ? -7.273 52.199 50.309 1.00 27.51 17 GLU D O 1
ATOM 3215 N N . THR D 1 26 ? -9.293 52.317 51.266 1.00 19.47 18 THR D N 1
ATOM 3216 C CA . THR D 1 26 ? -9.973 52.251 49.987 1.00 21.03 18 THR D CA 1
ATOM 3217 C C . THR D 1 26 ? -10.234 53.649 49.442 1.00 19.91 18 THR D C 1
ATOM 3218 O O . THR D 1 26 ? -10.909 54.456 50.072 1.00 18.12 18 THR D O 1
ATOM 3222 N N . TYR D 1 27 ? -9.668 53.939 48.279 1.00 18.55 19 TYR D N 1
ATOM 3223 C CA . TYR D 1 27 ? -10.022 55.143 47.563 1.00 21.00 19 TYR D CA 1
ATOM 3224 C C . TYR D 1 27 ? -11.072 54.754 46.542 1.00 22.96 19 TYR D C 1
ATOM 3225 O O . TYR D 1 27 ? -10.880 53.837 45.743 1.00 23.02 19 TYR D O 1
ATOM 3234 N N . ILE D 1 28 ? -12.193 55.449 46.581 1.00 16.49 20 ILE D N 1
ATOM 3235 C CA . ILE D 1 28 ? -13.288 55.130 45.688 1.00 23.46 20 ILE D CA 1
ATOM 3236 C C . ILE D 1 28 ? -13.339 56.125 44.549 1.00 28.62 20 ILE D C 1
ATOM 3237 O O . ILE D 1 28 ? -13.494 57.331 44.763 1.00 28.96 20 ILE D O 1
ATOM 3242 N N . VAL D 1 29 ? -13.187 55.609 43.335 1.00 26.78 21 VAL D N 1
ATOM 3243 C CA . VAL D 1 29 ? -13.298 56.421 42.139 1.00 25.93 21 VAL D CA 1
ATOM 3244 C C . VAL D 1 29 ? -14.643 56.160 41.479 1.00 27.54 21 VAL D C 1
ATOM 3245 O O . VAL D 1 29 ? -14.964 55.021 41.127 1.00 30.49 21 VAL D O 1
ATOM 3249 N N . GLU D 1 30 ? -15.430 57.218 41.326 1.00 21.11 22 GLU D N 1
ATOM 3250 C CA . GLU D 1 30 ? -16.719 57.112 40.666 1.00 27.20 22 GLU D CA 1
ATOM 3251 C C . GLU D 1 30 ? -16.639 57.765 39.308 1.00 27.98 22 GLU D C 1
ATOM 3252 O O . GLU D 1 30 ? -16.366 58.960 39.197 1.00 31.56 22 GLU D O 1
ATOM 3258 N N . LEU D 1 31 ? -16.867 56.977 38.268 1.00 26.86 23 LEU D N 1
ATOM 3259 C CA . LEU D 1 31 ? -16.739 57.486 36.914 1.00 30.61 23 LEU D CA 1
ATOM 3260 C C . LEU D 1 31 ? -18.120 57.688 36.303 1.00 30.75 23 LEU D C 1
ATOM 3261 O O . LEU D 1 31 ? -18.927 56.768 36.277 1.00 29.95 23 LEU D O 1
ATOM 3266 N N . HIS D 1 32 ? -18.389 58.905 35.840 1.00 29.27 24 HIS D N 1
ATOM 3267 C CA . HIS D 1 32 ? -19.630 59.213 35.138 1.00 30.25 24 HIS D CA 1
ATOM 3268 C C . HIS D 1 32 ? -19.279 59.938 33.853 1.00 33.04 24 HIS D C 1
ATOM 3269 O O . HIS D 1 32 ? -18.186 60.484 33.721 1.00 28.26 24 HIS D O 1
ATOM 3276 N N . LYS D 1 33 ? -20.209 59.955 32.908 1.00 31.44 25 LYS D N 1
ATOM 3277 C CA . LYS D 1 33 ? -19.989 60.676 31.668 1.00 40.73 25 LYS D CA 1
ATOM 3278 C C . LYS D 1 33 ? -19.629 62.134 31.954 1.00 36.12 25 LYS D C 1
ATOM 3279 O O . LYS D 1 33 ? -18.779 62.716 31.287 1.00 39.02 25 LYS D O 1
ATOM 3285 N N . ASP D 1 34 ? -20.267 62.709 32.968 1.00 30.10 26 ASP D N 1
ATOM 3286 C CA . ASP D 1 34 ? -20.185 64.148 33.220 1.00 28.97 26 ASP D CA 1
ATOM 3287 C C . ASP D 1 34 ? -19.071 64.552 34.163 1.00 26.56 26 ASP D C 1
ATOM 3288 O O . ASP D 1 34 ? -18.605 65.686 34.135 1.00 32.06 26 ASP D O 1
ATOM 3293 N N . TYR D 1 35 ? -18.668 63.636 35.028 1.00 24.15 27 TYR D N 1
ATOM 3294 C CA . TYR D 1 35 ? -17.715 63.977 36.063 1.00 24.19 27 TYR D CA 1
ATOM 3295 C C . TYR D 1 35 ? -17.103 62.718 36.639 1.00 24.18 27 TYR D C 1
ATOM 3296 O O . TYR D 1 35 ? -17.610 61.615 36.443 1.00 25.19 27 TYR D O 1
ATOM 3313 N N . GLU D 1 37 ? -15.568 61.420 40.521 1.00 23.93 29 GLU D N 1
ATOM 3314 C CA . GLU D 1 37 ? -15.374 61.746 41.923 1.00 21.38 29 GLU D CA 1
ATOM 3315 C C . GLU D 1 37 ? -14.415 60.750 42.526 1.00 24.08 29 GLU D C 1
ATOM 3316 O O . GLU D 1 37 ? -14.429 59.572 42.162 1.00 24.33 29 GLU D O 1
ATOM 3322 N N . ILE D 1 38 ? -13.571 61.234 43.431 1.00 24.49 30 ILE D N 1
ATOM 3323 C CA . ILE D 1 38 ? -12.662 60.376 44.181 1.00 22.59 30 ILE D CA 1
ATOM 3324 C C . ILE D 1 38 ? -12.823 60.686 45.656 1.00 24.82 30 ILE D C 1
ATOM 3325 O O . ILE D 1 38 ? -12.878 61.854 46.049 1.00 24.00 30 ILE D O 1
ATOM 3330 N N . SER D 1 39 ? -12.895 59.637 46.468 1.00 17.65 31 SER D N 1
ATOM 3331 C CA . SER D 1 39 ? -13.188 59.787 47.884 1.00 27.73 31 SER D CA 1
ATOM 3332 C C . SER D 1 39 ? -12.403 58.781 48.688 1.00 29.08 31 SER D C 1
ATOM 3333 O O . SER D 1 39 ? -12.200 57.645 48.260 1.00 22.08 31 SER D O 1
ATOM 3344 N N . GLY D 1 41 ? -13.179 58.265 52.728 1.00 30.14 33 GLY D N 1
ATOM 3345 C CA . GLY D 1 41 ? -13.890 58.821 53.862 1.00 30.83 33 GLY D CA 1
ATOM 3346 C C . GLY D 1 41 ? -14.771 60.000 53.482 1.00 40.79 33 GLY D C 1
ATOM 3347 O O . GLY D 1 41 ? -15.498 59.959 52.486 1.00 43.94 33 GLY D O 1
ATOM 3348 N N . ALA D 1 42 ? -14.689 61.068 54.267 1.00 36.44 34 ALA D N 1
ATOM 3349 C CA . ALA D 1 42 ? -15.645 62.163 54.161 1.00 35.82 34 ALA D CA 1
ATOM 3350 C C . ALA D 1 42 ? -15.295 63.235 53.128 1.00 38.58 34 ALA D C 1
ATOM 3351 O O . ALA D 1 42 ? -16.132 64.077 52.812 1.00 44.03 34 ALA D O 1
ATOM 3353 N N . VAL D 1 43 ? -14.072 63.216 52.606 1.00 27.35 35 VAL D N 1
ATOM 3354 C CA . VAL D 1 43 ? -13.647 64.259 51.672 1.00 31.85 35 VAL D CA 1
ATOM 3355 C C . VAL D 1 43 ? -13.661 63.795 50.218 1.00 40.57 35 VAL D C 1
ATOM 3356 O O . VAL D 1 43 ? -12.876 62.940 49.817 1.00 42.30 35 VAL D O 1
ATOM 3360 N N . THR D 1 44 ? -14.561 64.376 49.431 1.00 37.55 36 THR D N 1
ATOM 3361 C CA . THR D 1 44 ? -14.714 63.988 48.035 1.00 30.24 36 THR D CA 1
ATOM 3362 C C . THR D 1 44 ? -14.203 65.074 47.101 1.00 31.81 36 THR D C 1
ATOM 3363 O O . THR D 1 44 ? -14.606 66.228 47.213 1.00 36.67 36 THR D O 1
ATOM 3367 N N . ILE D 1 45 ? -13.312 64.710 46.183 1.00 28.61 37 ILE D N 1
ATOM 3368 C CA . ILE D 1 45 ? -12.851 65.655 45.176 1.00 27.51 37 ILE D CA 1
ATOM 3369 C C . ILE D 1 45 ? -13.465 65.285 43.827 1.00 31.18 37 ILE D C 1
ATOM 3370 O O . ILE D 1 45 ? -13.947 64.167 43.645 1.00 27.14 37 ILE D O 1
ATOM 3375 N N . LYS D 1 46 ? -13.450 66.217 42.882 1.00 30.52 38 LYS D N 1
ATOM 3376 C CA . LYS D 1 46 ? -14.229 66.035 41.661 1.00 30.23 38 LYS D CA 1
ATOM 3377 C C . LYS D 1 46 ? -13.652 66.734 40.427 1.00 31.92 38 LYS D C 1
ATOM 3378 O O . LYS D 1 46 ? -13.164 67.866 40.494 1.00 23.90 38 LYS D O 1
ATOM 3384 N N . ALA D 1 47 ? -13.733 66.044 39.296 1.00 28.03 39 ALA D N 1
ATOM 3385 C CA . ALA D 1 47 ? -13.375 66.620 38.012 1.00 32.33 39 ALA D CA 1
ATOM 3386 C C . ALA D 1 47 ? -14.639 66.658 37.177 1.00 28.45 39 ALA D C 1
ATOM 3387 O O . ALA D 1 47 ? -15.307 65.633 37.002 1.00 29.19 39 ALA D O 1
ATOM 3389 N N . THR D 1 48 ? -14.977 67.836 36.671 1.00 29.44 40 THR D N 1
ATOM 3390 C CA . THR D 1 48 ? -16.184 67.976 35.862 1.00 33.46 40 THR D CA 1
ATOM 3391 C C . THR D 1 48 ? -15.836 68.206 34.401 1.00 31.50 40 THR D C 1
ATOM 3392 O O . THR D 1 48 ? -15.026 69.077 34.064 1.00 29.22 40 THR D O 1
ATOM 3396 N N . TYR D 1 49 ? -16.445 67.412 33.530 1.00 24.87 41 TYR D N 1
ATOM 3397 C CA . TYR D 1 49 ? -16.131 67.484 32.113 1.00 32.59 41 TYR D CA 1
ATOM 3398 C C . TYR D 1 49 ? -16.719 68.749 31.494 1.00 34.99 41 TYR D C 1
ATOM 3399 O O . TYR D 1 49 ? -17.744 69.250 31.951 1.00 31.69 41 TYR D O 1
ATOM 3408 N N . SER D 1 50 ? -16.057 69.270 30.468 1.00 34.56 42 SER D N 1
ATOM 3409 C CA . SER D 1 50 ? -16.637 70.327 29.643 1.00 46.49 42 SER D CA 1
ATOM 3410 C C . SER D 1 50 ? -16.210 70.113 28.190 1.00 48.91 42 SER D C 1
ATOM 3411 O O . SER D 1 50 ? -15.119 69.607 27.927 1.00 46.26 42 SER D O 1
ATOM 3414 N N . GLU D 1 51 ? -17.071 70.492 27.252 1.00 58.18 43 GLU D N 1
ATOM 3415 C CA . GLU D 1 51 ? -16.848 70.188 25.836 1.00 65.03 43 GLU D CA 1
ATOM 3416 C C . GLU D 1 51 ? -15.740 71.013 25.172 1.00 58.27 43 GLU D C 1
ATOM 3417 O O . GLU D 1 51 ? -15.239 70.641 24.109 1.00 51.69 43 GLU D O 1
ATOM 3423 N N . ASN D 1 52 ? -15.353 72.120 25.799 1.00 59.90 44 ASN D N 1
ATOM 3424 C CA . ASN D 1 52 ? -14.362 73.016 25.207 1.00 66.32 44 ASN D CA 1
ATOM 3425 C C . ASN D 1 52 ? -13.051 73.108 25.978 1.00 73.00 44 ASN D C 1
ATOM 3426 O O . ASN D 1 52 ? -11.974 73.092 25.383 1.00 78.90 44 ASN D O 1
ATOM 3431 N N . GLN D 1 53 ? -13.142 73.216 27.299 1.00 69.86 45 GLN D N 1
ATOM 3432 C CA . GLN D 1 53 ? -11.950 73.322 28.130 1.00 65.62 45 GLN D CA 1
ATOM 3433 C C . GLN D 1 53 ? -11.530 71.963 28.664 1.00 61.05 45 GLN D C 1
ATOM 3434 O O . GLN D 1 53 ? -12.180 70.950 28.403 1.00 56.79 45 GLN D O 1
ATOM 3440 N N . ASP D 1 54 ? -10.430 71.949 29.408 1.00 57.60 46 ASP D N 1
ATOM 3441 C CA . ASP D 1 54 ? -10.004 70.750 30.111 1.00 56.00 46 ASP D CA 1
ATOM 3442 C C . ASP D 1 54 ? -10.841 70.588 31.372 1.00 45.73 46 ASP D C 1
ATOM 3443 O O . ASP D 1 54 ? -11.354 71.568 31.910 1.00 42.90 46 ASP D O 1
ATOM 3448 N N . PRO D 1 55 ? -10.976 69.347 31.848 1.00 38.21 47 PRO D N 1
ATOM 3449 C CA . PRO D 1 55 ? -11.793 69.078 33.034 1.00 36.09 47 PRO D CA 1
ATOM 3450 C C . PRO D 1 55 ? -11.511 70.084 34.137 1.00 37.44 47 PRO D C 1
ATOM 3451 O O . PRO D 1 55 ? -10.359 70.451 34.361 1.00 41.64 47 PRO D O 1
ATOM 3455 N N . GLU D 1 56 ? -12.568 70.537 34.803 1.00 36.18 48 GLU D N 1
ATOM 3456 C CA . GLU D 1 56 ? -12.442 71.442 35.934 1.00 37.22 48 GLU D CA 1
ATOM 3457 C C . GLU D 1 56 ? -12.466 70.643 37.234 1.00 33.82 48 GLU D C 1
ATOM 3458 O O . GLU D 1 56 ? -13.368 69.835 37.461 1.00 36.12 48 GLU D O 1
ATOM 3464 N N . TRP D 1 57 ? -11.469 70.876 38.078 1.00 34.31 49 TRP D N 1
ATOM 3465 C CA . TRP D 1 57 ? -11.321 70.158 39.334 1.00 31.70 49 TRP D CA 1
ATOM 3466 C C . TRP D 1 57 ? -11.754 70.991 40.531 1.00 39.70 49 TRP D C 1
ATOM 3467 O O . TRP D 1 57 ? -11.608 72.212 40.530 1.00 38.10 49 TRP D O 1
ATOM 3478 N N . SER D 1 58 ? -12.269 70.318 41.557 1.00 33.20 50 SER D N 1
ATOM 3479 C CA . SER D 1 58 ? -12.592 70.968 42.819 1.00 31.34 50 SER D CA 1
ATOM 3480 C C . SER D 1 58 ? -11.335 71.626 43.360 1.00 27.13 50 SER D C 1
ATOM 3481 O O . SER D 1 58 ? -10.236 71.331 42.899 1.00 31.99 50 SER D O 1
ATOM 3484 N N . GLU D 1 59 ? -11.479 72.506 44.344 1.00 31.36 51 GLU D N 1
ATOM 3485 C CA . GLU D 1 59 ? -10.301 73.160 44.905 1.00 39.26 51 GLU D CA 1
ATOM 3486 C C . GLU D 1 59 ? -9.392 72.179 45.651 1.00 35.00 51 GLU D C 1
ATOM 3487 O O . GLU D 1 59 ? -8.169 72.312 45.621 1.00 36.71 51 GLU D O 1
ATOM 3493 N N . GLU D 1 60 ? -9.986 71.195 46.316 1.00 27.30 52 GLU D N 1
ATOM 3494 C CA . GLU D 1 60 ? -9.194 70.210 47.038 1.00 30.50 52 GLU D CA 1
ATOM 3495 C C . GLU D 1 60 ? -8.718 69.150 46.050 1.00 30.54 52 GLU D C 1
ATOM 3496 O O . GLU D 1 60 ? -9.486 68.684 45.213 1.00 34.49 52 GLU D O 1
ATOM 3502 N N . THR D 1 61 ? -7.445 68.788 46.140 1.00 29.11 53 THR D N 1
ATOM 3503 C CA . THR D 1 61 ? -6.827 67.920 45.142 1.00 32.19 53 THR D CA 1
ATOM 3504 C C . THR D 1 61 ? -6.581 66.525 45.676 1.00 25.71 53 THR D C 1
ATOM 3505 O O . THR D 1 61 ? -6.658 66.283 46.876 1.00 22.58 53 THR D O 1
ATOM 3509 N N . LEU D 1 62 ? -6.257 65.613 44.770 1.00 29.95 54 LEU D N 1
ATOM 3510 C CA . LEU D 1 62 ? -5.916 64.258 45.150 1.00 22.94 54 LEU D CA 1
ATOM 3511 C C . LEU D 1 62 ? -4.755 64.289 46.145 1.00 21.11 54 LEU D C 1
ATOM 3512 O O . LEU D 1 62 ? -4.738 63.546 47.128 1.00 17.91 54 LEU D O 1
ATOM 3517 N N . GLN D 1 63 ? -3.784 65.156 45.878 1.00 20.40 55 GLN D N 1
ATOM 3518 C CA . GLN D 1 63 ? -2.658 65.351 46.788 1.00 28.55 55 GLN D CA 1
ATOM 3519 C C . GLN D 1 63 ? -3.150 65.681 48.185 1.00 24.89 55 GLN D C 1
ATOM 3520 O O . GLN D 1 63 ? -2.674 65.129 49.177 1.00 25.13 55 GLN D O 1
ATOM 3526 N N . ASP D 1 64 ? -4.105 66.598 48.259 1.00 23.82 56 ASP D N 1
ATOM 3527 C CA . ASP D 1 64 ? -4.671 66.985 49.536 1.00 28.17 56 ASP D CA 1
ATOM 3528 C C . ASP D 1 64 ? -5.157 65.763 50.320 1.00 29.08 56 ASP D C 1
ATOM 3529 O O . ASP D 1 64 ? -4.759 65.553 51.462 1.00 26.14 56 ASP D O 1
ATOM 3534 N N . ILE D 1 65 ? -6.011 64.948 49.712 1.00 23.49 57 ILE D N 1
ATOM 3535 C CA . ILE D 1 65 ? -6.603 63.858 50.471 1.00 19.09 57 ILE D CA 1
ATOM 3536 C C . ILE D 1 65 ? -5.569 62.781 50.781 1.00 18.86 57 ILE D C 1
ATOM 3537 O O . ILE D 1 65 ? -5.542 62.242 51.889 1.00 18.56 57 ILE D O 1
ATOM 3550 N N . ASN D 1 67 ? -2.350 63.250 51.143 1.00 17.58 59 ASN D N 1
ATOM 3551 C CA . ASN D 1 67 ? -1.436 63.744 52.166 1.00 19.86 59 ASN D CA 1
ATOM 3552 C C . ASN D 1 67 ? -1.999 63.486 53.566 1.00 26.15 59 ASN D C 1
ATOM 3553 O O . ASN D 1 67 ? -1.249 63.277 54.515 1.00 20.41 59 ASN D O 1
ATOM 3558 N N . ASN D 1 68 ? -3.324 63.462 53.686 1.00 20.18 60 ASN D N 1
ATOM 3559 C CA . ASN D 1 68 ? -3.950 63.073 54.946 1.00 17.75 60 ASN D CA 1
ATOM 3560 C C . ASN D 1 68 ? -3.652 61.617 55.339 1.00 23.45 60 ASN D C 1
ATOM 3561 O O . ASN D 1 68 ? -3.725 61.256 56.512 1.00 25.95 60 ASN D O 1
ATOM 3566 N N . ASP D 1 69 ? -3.316 60.784 54.358 1.00 22.32 61 ASP D N 1
ATOM 3567 C CA . ASP D 1 69 ? -2.913 59.409 54.645 1.00 17.82 61 ASP D CA 1
ATOM 3568 C C . ASP D 1 69 ? -1.397 59.259 54.734 1.00 16.29 61 ASP D C 1
ATOM 3569 O O . ASP D 1 69 ? -0.883 58.138 54.809 1.00 19.48 61 ASP D O 1
ATOM 3574 N N . SER D 1 70 ? -0.688 60.387 54.733 1.00 20.69 62 SER D N 1
ATOM 3575 C CA . SER D 1 70 ? 0.781 60.389 54.641 1.00 19.75 62 SER D CA 1
ATOM 3576 C C . SER D 1 70 ? 1.244 59.640 53.409 1.00 18.73 62 SER D C 1
ATOM 3577 O O . SER D 1 70 ? 2.274 58.967 53.426 1.00 15.93 62 SER D O 1
ATOM 3580 N N . VAL D 1 71 ? 0.458 59.752 52.346 1.00 14.97 63 VAL D N 1
ATOM 3581 C CA . VAL D 1 71 ? 0.839 59.224 51.054 1.00 18.99 63 VAL D CA 1
ATOM 3582 C C . VAL D 1 71 ? 1.260 60.380 50.151 1.00 20.74 63 VAL D C 1
ATOM 3583 O O . VAL D 1 71 ? 0.539 61.368 50.013 1.00 14.40 63 VAL D O 1
ATOM 3587 N N . TYR D 1 72 ? 2.431 60.256 49.541 1.00 14.27 64 TYR D N 1
ATOM 3588 C CA . TYR D 1 72 ? 2.977 61.331 48.726 1.00 16.70 64 TYR D CA 1
ATOM 3589 C C . TYR D 1 72 ? 3.293 60.767 47.357 1.00 17.83 64 TYR D C 1
ATOM 3590 O O . TYR D 1 72 ? 4.381 60.260 47.128 1.00 29.31 64 TYR D O 1
ATOM 3599 N N . PRO D 1 73 ? 2.326 60.850 46.446 1.00 21.85 65 PRO D N 1
ATOM 3600 C CA . PRO D 1 73 ? 2.411 60.279 45.105 1.00 19.05 65 PRO D CA 1
ATOM 3601 C C . PRO D 1 73 ? 3.182 61.193 44.178 1.00 17.55 65 PRO D C 1
ATOM 3602 O O . PRO D 1 73 ? 3.319 62.376 44.470 1.00 23.68 65 PRO D O 1
ATOM 3606 N N . PRO D 1 74 ? 3.636 60.657 43.041 1.00 24.72 66 PRO D N 1
ATOM 3607 C CA . PRO D 1 74 ? 4.185 61.483 41.959 1.00 23.67 66 PRO D CA 1
ATOM 3608 C C . PRO D 1 74 ? 3.172 62.580 41.637 1.00 29.36 66 PRO D C 1
ATOM 3609 O O . PRO D 1 74 ? 1.969 62.314 41.654 1.00 26.63 66 PRO D O 1
ATOM 3613 N N . GLU D 1 75 ? 3.635 63.795 41.375 1.00 35.44 67 GLU D N 1
ATOM 3614 C CA . GLU D 1 75 ? 2.725 64.923 41.175 1.00 38.69 67 GLU D CA 1
ATOM 3615 C C . GLU D 1 75 ? 1.746 64.704 40.023 1.00 31.71 67 GLU D C 1
ATOM 3616 O O . GLU D 1 75 ? 0.641 65.246 40.023 1.00 32.74 67 GLU D O 1
ATOM 3622 N N . ILE D 1 76 ? 2.164 63.901 39.052 1.00 21.47 68 ILE D N 1
ATOM 3623 C CA . ILE D 1 76 ? 1.367 63.627 37.862 1.00 29.38 68 ILE D CA 1
ATOM 3624 C C . ILE D 1 76 ? 0.198 62.662 38.123 1.00 27.01 68 ILE D C 1
ATOM 3625 O O . ILE D 1 76 ? -0.613 62.414 37.236 1.00 29.81 68 ILE D O 1
ATOM 3630 N N . THR D 1 77 ? 0.114 62.122 39.337 1.00 18.49 69 THR D N 1
ATOM 3631 C CA . THR D 1 77 ? -0.889 61.099 39.663 1.00 18.34 69 THR D CA 1
ATOM 3632 C C . THR D 1 77 ? -2.336 61.526 39.373 1.00 25.59 69 THR D C 1
ATOM 3633 O O . THR D 1 77 ? -3.113 60.768 38.782 1.00 29.20 69 THR D O 1
ATOM 3637 N N . GLN D 1 78 ? -2.708 62.724 39.803 1.00 19.81 70 GLN D N 1
ATOM 3638 C CA . GLN D 1 78 ? -4.057 63.210 39.542 1.00 25.01 70 GLN D CA 1
ATOM 3639 C C . GLN D 1 78 ? -4.345 63.216 38.037 1.00 30.80 70 GLN D C 1
ATOM 3640 O O . GLN D 1 78 ? -5.436 62.839 37.588 1.00 25.75 70 GLN D O 1
ATOM 3646 N N . ASN D 1 79 ? -3.350 63.638 37.266 1.00 28.11 71 ASN D N 1
ATOM 3647 C CA . ASN D 1 79 ? -3.465 63.677 35.818 1.00 33.46 71 ASN D CA 1
ATOM 3648 C C . ASN D 1 79 ? -3.723 62.294 35.229 1.00 30.42 71 ASN D C 1
ATOM 3649 O O . ASN D 1 79 ? -4.444 62.150 34.248 1.00 27.67 71 ASN D O 1
ATOM 3654 N N . LEU D 1 80 ? -3.132 61.273 35.835 1.00 23.78 72 LEU D N 1
ATOM 3655 C CA . LEU D 1 80 ? -3.357 59.905 35.383 1.00 20.56 72 LEU D CA 1
ATOM 3656 C C . LEU D 1 80 ? -4.818 59.490 35.597 1.00 23.57 72 LEU D C 1
ATOM 3657 O O . LEU D 1 80 ? -5.445 58.921 34.702 1.00 23.58 72 LEU D O 1
ATOM 3662 N N . PHE D 1 81 ? -5.362 59.777 36.777 1.00 20.81 73 PHE D N 1
ATOM 3663 C CA . PHE D 1 81 ? -6.779 59.494 37.032 1.00 22.80 73 PHE D CA 1
ATOM 3664 C C . PHE D 1 81 ? -7.654 60.157 35.982 1.00 26.42 73 PHE D C 1
ATOM 3665 O O . PHE D 1 81 ? -8.554 59.529 35.422 1.00 27.39 73 PHE D O 1
ATOM 3673 N N . GLN D 1 82 ? -7.376 61.427 35.711 1.00 22.64 74 GLN D N 1
ATOM 3674 C CA . GLN D 1 82 ? -8.128 62.171 34.711 1.00 24.68 74 GLN D CA 1
ATOM 3675 C C . GLN D 1 82 ? -8.053 61.503 33.335 1.00 31.73 74 GLN D C 1
ATOM 3676 O O . GLN D 1 82 ? -9.062 61.383 32.642 1.00 26.41 74 GLN D O 1
ATOM 3682 N N . HIS D 1 83 ? -6.861 61.067 32.941 1.00 23.90 75 HIS D N 1
ATOM 3683 C CA . HIS D 1 83 ? -6.683 60.438 31.633 1.00 24.61 75 HIS D CA 1
ATOM 3684 C C . HIS D 1 83 ? -7.485 59.137 31.502 1.00 28.83 75 HIS D C 1
ATOM 3685 O O . HIS D 1 83 ? -8.145 58.902 30.487 1.00 25.03 75 HIS D O 1
ATOM 3692 N N . ALA D 1 84 ? -7.424 58.294 32.528 1.00 25.44 76 ALA D N 1
ATOM 3693 C CA . ALA D 1 84 ? -8.160 57.038 32.528 1.00 26.23 76 ALA D CA 1
ATOM 3694 C C . ALA D 1 84 ? -9.666 57.295 32.412 1.00 27.10 76 ALA D C 1
ATOM 3695 O O . ALA D 1 84 ? -10.366 56.645 31.632 1.00 24.88 76 ALA D O 1
ATOM 3697 N N . TRP D 1 85 ? -10.153 58.246 33.197 1.00 20.48 77 TRP D N 1
ATOM 3698 C CA . TRP D 1 85 ? -11.544 58.658 33.145 1.00 23.17 77 TRP D CA 1
ATOM 3699 C C . TRP D 1 85 ? -11.913 59.110 31.738 1.00 29.45 77 TRP D C 1
ATOM 3700 O O . TRP D 1 85 ? -12.869 58.604 31.146 1.00 27.82 77 TRP D O 1
ATOM 3711 N N . LEU D 1 86 ? -11.142 60.048 31.198 1.00 26.12 78 LEU D N 1
ATOM 3712 C CA . LEU D 1 86 ? -11.431 60.595 29.883 1.00 27.39 78 LEU D CA 1
ATOM 3713 C C . LEU D 1 86 ? -11.467 59.507 28.816 1.00 36.54 78 LEU D C 1
ATOM 3714 O O . LEU D 1 86 ? -12.387 59.465 27.996 1.00 40.88 78 LEU D O 1
ATOM 3719 N N . GLU D 1 87 ? -10.485 58.611 28.842 1.00 37.24 79 GLU D N 1
ATOM 3720 C CA . GLU D 1 87 ? -10.444 57.510 27.883 1.00 38.09 79 GLU D CA 1
ATOM 3721 C C . GLU D 1 87 ? -11.660 56.591 28.022 1.00 36.44 79 GLU D C 1
ATOM 3722 O O . GLU D 1 87 ? -12.269 56.202 27.026 1.00 46.34 79 GLU D O 1
ATOM 3728 N N . TRP D 1 88 ? -12.008 56.250 29.258 1.00 30.43 80 TRP D N 1
ATOM 3729 C CA . TRP D 1 88 ? -13.195 55.443 29.538 1.00 28.60 80 TRP D CA 1
ATOM 3730 C C . TRP D 1 88 ? -14.450 56.152 29.040 1.00 37.35 80 TRP D C 1
ATOM 3731 O O . TRP D 1 88 ? -15.346 55.541 28.454 1.00 37.42 80 TRP D O 1
ATOM 3742 N N . ARG D 1 89 ? -14.494 57.455 29.286 1.00 44.51 81 ARG D N 1
ATOM 3743 C CA . ARG D 1 89 ? -15.633 58.289 28.932 1.00 43.14 81 ARG D CA 1
ATOM 3744 C C . ARG D 1 89 ? -15.889 58.312 27.428 1.00 46.99 81 ARG D C 1
ATOM 3745 O O . ARG D 1 89 ? -17.033 58.404 26.985 1.00 40.67 81 ARG D O 1
ATOM 3753 N N . LYS D 1 90 ? -14.824 58.237 26.640 1.00 51.94 82 LYS D N 1
ATOM 3754 C CA . LYS D 1 90 ? -14.983 58.223 25.193 1.00 50.15 82 LYS D CA 1
ATOM 3755 C C . LYS D 1 90 ? -14.954 56.795 24.649 1.00 50.51 82 LYS D C 1
ATOM 3756 O O . LYS D 1 90 ? -14.751 56.573 23.455 1.00 50.65 82 LYS D O 1
ATOM 3762 N N . GLY D 1 91 ? -15.161 55.832 25.544 1.00 49.69 83 GLY D N 1
ATOM 3763 C CA . GLY D 1 91 ? -15.329 54.438 25.169 1.00 47.40 83 GLY D CA 1
ATOM 3764 C C . GLY D 1 91 ? -14.076 53.671 24.780 1.00 48.29 83 GLY D C 1
ATOM 3765 O O . GLY D 1 91 ? -14.171 52.532 24.328 1.00 49.81 83 GLY D O 1
ATOM 3766 N N . ALA D 1 92 ? -12.905 54.277 24.952 1.00 38.24 84 ALA D N 1
ATOM 3767 C CA . ALA D 1 92 ? -11.652 53.615 24.598 1.00 38.65 84 ALA D CA 1
ATOM 3768 C C . ALA D 1 92 ? -11.246 52.540 25.607 1.00 47.05 84 ALA D C 1
ATOM 3769 O O . ALA D 1 92 ? -10.372 51.720 25.329 1.00 48.20 84 ALA D O 1
ATOM 3771 N N . LEU D 1 93 ? -11.873 52.559 26.780 1.00 46.64 85 LEU D N 1
ATOM 3772 C CA . LEU D 1 93 ? -11.680 51.517 27.785 1.00 40.58 85 LEU D CA 1
ATOM 3773 C C . LEU D 1 93 ? -13.043 51.074 28.274 1.00 37.15 85 LEU D C 1
ATOM 3774 O O . LEU D 1 93 ? -13.934 51.899 28.428 1.00 38.10 85 LEU D O 1
ATOM 3779 N N . ASP D 1 94 ? -13.214 49.785 28.547 1.00 41.47 86 ASP D N 1
ATOM 3780 C CA . ASP D 1 94 ? -14.450 49.341 29.186 1.00 39.47 86 ASP D CA 1
ATOM 3781 C C . ASP D 1 94 ? -14.269 49.360 30.704 1.00 35.76 86 ASP D C 1
ATOM 3782 O O . ASP D 1 94 ? -13.199 49.716 31.199 1.00 35.54 86 ASP D O 1
ATOM 3787 N N . ASN D 1 95 ? -15.313 48.991 31.436 1.00 34.37 87 ASN D N 1
ATOM 3788 C CA . ASN D 1 95 ? -15.278 49.032 32.893 1.00 40.79 87 ASN D CA 1
ATOM 3789 C C . ASN D 1 95 ? -14.161 48.175 33.461 1.00 45.84 87 ASN D C 1
ATOM 3790 O O . ASN D 1 95 ? -13.458 48.590 34.377 1.00 50.26 87 ASN D O 1
ATOM 3795 N N . ASP D 1 96 ? -13.997 46.978 32.909 1.00 46.41 88 ASP D N 1
ATOM 3796 C CA . ASP D 1 96 ? -12.937 46.074 33.341 1.00 43.06 88 ASP D CA 1
ATOM 3797 C C . ASP D 1 96 ? -11.558 46.656 33.059 1.00 40.40 88 ASP D C 1
ATOM 3798 O O . ASP D 1 96 ? -10.619 46.464 33.840 1.00 37.84 88 ASP D O 1
ATOM 3803 N N . GLU D 1 97 ? -11.432 47.360 31.938 1.00 29.91 89 GLU D N 1
ATOM 3804 C CA . GLU D 1 97 ? -10.125 47.875 31.524 1.00 35.03 89 GLU D CA 1
ATOM 3805 C C . GLU D 1 97 ? -9.724 49.140 32.270 1.00 32.26 89 GLU D C 1
ATOM 3806 O O . GLU D 1 97 ? -8.552 49.337 32.587 1.00 33.53 89 GLU D O 1
ATOM 3812 N N . VAL D 1 98 ? -10.691 50.007 32.539 1.00 35.01 90 VAL D N 1
ATOM 3813 C CA . VAL D 1 98 ? -10.392 51.213 33.294 1.00 33.75 90 VAL D CA 1
ATOM 3814 C C . VAL D 1 98 ? -10.065 50.829 34.737 1.00 32.00 90 VAL D C 1
ATOM 3815 O O . VAL D 1 98 ? -9.209 51.440 35.373 1.00 29.26 90 VAL D O 1
ATOM 3819 N N . THR D 1 99 ? -10.740 49.793 35.231 1.00 28.51 91 THR D N 1
ATOM 3820 C CA . THR D 1 99 ? -10.472 49.253 36.557 1.00 21.50 91 THR D CA 1
ATOM 3821 C C . THR D 1 99 ? -9.028 48.792 36.622 1.00 30.91 91 THR D C 1
ATOM 3822 O O . THR D 1 99 ? -8.297 49.125 37.556 1.00 36.96 91 THR D O 1
ATOM 3826 N N . ARG D 1 100 ? -8.620 48.026 35.616 1.00 28.39 92 ARG D N 1
ATOM 3827 C CA . ARG D 1 100 ? -7.266 47.506 35.562 1.00 31.73 92 ARG D CA 1
ATOM 3828 C C . ARG D 1 100 ? -6.226 48.625 35.487 1.00 22.41 92 ARG D C 1
ATOM 3829 O O . ARG D 1 100 ? -5.269 48.630 36.249 1.00 21.20 92 ARG D O 1
ATOM 3837 N N . GLU D 1 101 ? -6.416 49.567 34.567 1.00 24.57 93 GLU D N 1
ATOM 3838 C CA . GLU D 1 101 ? -5.445 50.640 34.368 1.00 22.66 93 GLU D CA 1
ATOM 3839 C C . GLU D 1 101 ? -5.325 51.541 35.594 1.00 27.93 93 GLU D C 1
ATOM 3840 O O . GLU D 1 101 ? -4.236 52.034 35.907 1.00 27.26 93 GLU D O 1
ATOM 3846 N N . LEU D 1 102 ? -6.443 51.757 36.283 1.00 21.32 94 LEU D N 1
ATOM 3847 C CA . LEU D 1 102 ? -6.421 52.523 37.520 1.00 23.23 94 LEU D CA 1
ATOM 3848 C C . LEU D 1 102 ? -5.716 51.741 38.622 1.00 21.01 94 LEU D C 1
ATOM 3849 O O . LEU D 1 102 ? -5.035 52.317 39.461 1.00 20.79 94 LEU D O 1
ATOM 3854 N N . GLU D 1 103 ? -5.873 50.425 38.622 1.00 22.34 95 GLU D N 1
ATOM 3855 C CA . GLU D 1 103 ? -5.212 49.608 39.635 1.00 22.73 95 GLU D CA 1
ATOM 3856 C C . GLU D 1 103 ? -3.695 49.669 39.462 1.00 25.50 95 GLU D C 1
ATOM 3857 O O . GLU D 1 103 ? -2.943 49.558 40.430 1.00 23.45 95 GLU D O 1
ATOM 3863 N N . LEU D 1 104 ? -3.251 49.859 38.226 1.00 26.28 96 LEU D N 1
ATOM 3864 C CA . LEU D 1 104 ? -1.828 50.020 37.952 1.00 28.74 96 LEU D CA 1
ATOM 3865 C C . LEU D 1 104 ? -1.314 51.350 38.495 1.00 27.33 96 LEU D C 1
ATOM 3866 O O . LEU D 1 104 ? -0.150 51.473 38.854 1.00 24.42 96 LEU D O 1
ATOM 3871 N N . VAL D 1 105 ? -2.181 52.350 38.564 1.00 23.08 97 VAL D N 1
ATOM 3872 C CA . VAL D 1 105 ? -1.767 53.620 39.142 1.00 24.27 97 VAL D CA 1
ATOM 3873 C C . VAL D 1 105 ? -1.640 53.452 40.649 1.00 18.56 97 VAL D C 1
ATOM 3874 O O . VAL D 1 105 ? -0.697 53.932 41.265 1.00 21.07 97 VAL D O 1
ATOM 3878 N N . ALA D 1 106 ? -2.596 52.754 41.245 1.00 18.85 98 ALA D N 1
ATOM 3879 C CA . ALA D 1 106 ? -2.576 52.555 42.686 1.00 19.53 98 ALA D CA 1
ATOM 3880 C C . ALA D 1 106 ? -1.350 51.738 43.063 1.00 21.77 98 ALA D C 1
ATOM 3881 O O . ALA D 1 106 ? -0.695 52.008 44.062 1.00 19.04 98 ALA D O 1
ATOM 3883 N N . GLN D 1 107 ? -1.047 50.731 42.253 1.00 20.65 99 GLN D N 1
ATOM 3884 C CA . GLN D 1 107 ? 0.109 49.890 42.509 1.00 21.90 99 GLN D CA 1
ATOM 3885 C C . GLN D 1 107 ? 1.362 50.759 42.545 1.00 19.07 99 GLN D C 1
ATOM 3886 O O . GLN D 1 107 ? 2.214 50.607 43.419 1.00 19.63 99 GLN D O 1
ATOM 3892 N N . TRP D 1 108 ? 1.460 51.673 41.587 1.00 20.67 100 TRP D N 1
ATOM 3893 C CA . TRP D 1 108 ? 2.598 52.585 41.501 1.00 20.87 100 TRP D CA 1
ATOM 3894 C C . TRP D 1 108 ? 2.725 53.392 42.778 1.00 21.78 100 TRP D C 1
ATOM 3895 O O . TRP D 1 108 ? 3.791 53.420 43.408 1.00 21.98 100 TRP D O 1
ATOM 3906 N N . VAL D 1 109 ? 1.624 54.035 43.163 1.00 18.40 101 VAL D N 1
ATOM 3907 C CA . VAL D 1 109 ? 1.596 54.838 44.378 1.00 19.66 101 VAL D CA 1
ATOM 3908 C C . VAL D 1 109 ? 2.080 54.030 45.578 1.00 20.48 101 VAL D C 1
ATOM 3909 O O . VAL D 1 109 ? 2.863 54.517 46.388 1.00 16.13 101 VAL D O 1
ATOM 3913 N N . ASN D 1 110 ? 1.609 52.795 45.701 1.00 16.28 102 ASN D N 1
ATOM 3914 C CA . ASN D 1 110 ? 2.051 51.942 46.807 1.00 14.47 102 ASN D CA 1
ATOM 3915 C C . ASN D 1 110 ? 3.547 51.609 46.725 1.00 16.14 102 ASN D C 1
ATOM 3916 O O . ASN D 1 110 ? 4.225 51.524 47.749 1.00 16.39 102 ASN D O 1
ATOM 3921 N N . LYS D 1 111 ? 4.066 51.439 45.511 1.00 18.29 103 LYS D N 1
ATOM 3922 C CA . LYS D 1 111 ? 5.513 51.236 45.352 1.00 22.37 103 LYS D CA 1
ATOM 3923 C C . LYS D 1 111 ? 6.325 52.487 45.715 1.00 17.65 103 LYS D C 1
ATOM 3924 O O . LYS D 1 111 ? 7.377 52.387 46.338 1.00 17.55 103 LYS D O 1
ATOM 3930 N N . VAL D 1 112 ? 5.832 53.659 45.336 1.00 15.00 104 VAL D N 1
ATOM 3931 C CA . VAL D 1 112 ? 6.488 54.910 45.716 1.00 18.64 104 VAL D CA 1
ATOM 3932 C C . VAL D 1 112 ? 6.603 55.012 47.235 1.00 20.28 104 VAL D C 1
ATOM 3933 O O . VAL D 1 112 ? 7.660 55.360 47.779 1.00 18.00 104 VAL D O 1
ATOM 3937 N N . THR D 1 113 ? 5.507 54.690 47.913 1.00 16.90 105 THR D N 1
ATOM 3938 C CA . THR D 1 113 ? 5.451 54.753 49.366 1.00 14.74 105 THR D CA 1
ATOM 3939 C C . THR D 1 113 ? 6.405 53.751 49.989 1.00 18.58 105 THR D C 1
ATOM 3940 O O . THR D 1 113 ? 7.181 54.086 50.890 1.00 17.02 105 THR D O 1
ATOM 3944 N N . GLU D 1 114 ? 6.349 52.518 49.498 1.00 20.30 106 GLU D N 1
ATOM 3945 C CA . GLU D 1 114 ? 7.205 51.446 49.997 1.00 18.81 106 GLU D CA 1
ATOM 3946 C C . GLU D 1 114 ? 8.687 51.812 49.871 1.00 20.74 106 GLU D C 1
ATOM 3947 O O . GLU D 1 114 ? 9.498 51.456 50.730 1.00 17.11 106 GLU D O 1
ATOM 3953 N N . ALA D 1 115 ? 9.030 52.538 48.806 1.00 18.55 107 ALA D N 1
ATOM 3954 C CA . ALA D 1 115 ? 10.426 52.868 48.508 1.00 14.96 107 ALA D CA 1
ATOM 3955 C C . ALA D 1 115 ? 10.938 54.172 49.133 1.00 18.97 107 ALA D C 1
ATOM 3956 O O . ALA D 1 115 ? 12.024 54.634 48.782 1.00 20.66 107 ALA D O 1
ATOM 3958 N N . LYS D 1 116 ? 10.181 54.768 50.053 1.00 19.13 108 LYS D N 1
ATOM 3959 C CA . LYS D 1 116 ? 10.647 55.995 50.701 1.00 21.08 108 LYS D CA 1
ATOM 3960 C C . LYS D 1 116 ? 12.012 55.809 51.362 1.00 27.36 108 LYS D C 1
ATOM 3961 O O . LYS D 1 116 ? 12.301 54.752 51.917 1.00 24.20 108 LYS D O 1
ATOM 3967 N N . PRO D 1 117 ? 12.854 56.847 51.308 1.00 21.74 109 PRO D N 1
ATOM 3968 C CA . PRO D 1 117 ? 14.172 56.825 51.955 1.00 24.44 109 PRO D CA 1
ATOM 3969 C C . PRO D 1 117 ? 14.067 56.348 53.399 1.00 24.21 109 PRO D C 1
ATOM 3970 O O . PRO D 1 117 ? 13.162 56.755 54.125 1.00 25.83 109 PRO D O 1
ATOM 3974 N N . ASN D 1 118 ? 14.997 55.498 53.817 1.00 20.40 110 ASN D N 1
ATOM 3975 C CA . ASN D 1 118 ? 14.856 54.807 55.093 1.00 25.23 110 ASN D CA 1
ATOM 3976 C C . ASN D 1 118 ? 15.973 55.037 56.114 1.00 21.19 110 ASN D C 1
ATOM 3977 O O . ASN D 1 118 ? 16.073 54.294 57.082 1.00 17.94 110 ASN D O 1
ATOM 3982 N N . SER D 1 119 ? 16.810 56.051 55.908 1.00 18.20 111 SER D N 1
ATOM 3983 C CA . SER D 1 119 ? 17.829 56.387 56.901 1.00 19.36 111 SER D CA 1
ATOM 3984 C C . SER D 1 119 ? 17.173 56.984 58.146 1.00 15.08 111 SER D C 1
ATOM 3985 O O . SER D 1 119 ? 16.027 57.416 58.092 1.00 19.62 111 SER D O 1
ATOM 3988 N N . ASP D 1 120 ? 17.902 57.017 59.259 1.00 15.17 112 ASP D N 1
ATOM 3989 C CA . ASP D 1 120 ? 17.411 57.672 60.475 1.00 24.60 112 ASP D CA 1
ATOM 3990 C C . ASP D 1 120 ? 16.896 59.078 60.151 1.00 22.93 112 ASP D C 1
ATOM 3991 O O . ASP D 1 120 ? 15.826 59.492 60.603 1.00 14.15 112 ASP D O 1
ATOM 3996 N N . PHE D 1 121 ? 17.690 59.807 59.376 1.00 21.71 113 PHE D N 1
ATOM 3997 C CA . PHE D 1 121 ? 17.413 61.200 59.041 1.00 18.11 113 PHE D CA 1
ATOM 3998 C C . PHE D 1 121 ? 16.066 61.338 58.343 1.00 15.81 113 PHE D C 1
ATOM 3999 O O . PHE D 1 121 ? 15.237 62.170 58.721 1.00 15.41 113 PHE D O 1
ATOM 4007 N N . TRP D 1 122 ? 15.832 60.515 57.330 1.00 11.05 114 TRP D N 1
ATOM 4008 C CA . TRP D 1 122 ? 14.584 60.642 56.576 1.00 12.39 114 TRP D CA 1
ATOM 4009 C C . TRP D 1 122 ? 13.355 60.077 57.305 1.00 18.36 114 TRP D C 1
ATOM 4010 O O . TRP D 1 122 ? 12.238 60.582 57.140 1.00 16.67 114 TRP D O 1
ATOM 4021 N N . ARG D 1 123 ? 13.559 59.042 58.114 1.00 17.78 115 ARG D N 1
ATOM 4022 C CA . ARG D 1 123 ? 12.463 58.467 58.888 1.00 12.03 115 ARG D CA 1
ATOM 4023 C C . ARG D 1 123 ? 11.966 59.446 59.947 1.00 16.65 115 ARG D C 1
ATOM 4024 O O . ARG D 1 123 ? 10.761 59.541 60.199 1.00 21.27 115 ARG D O 1
ATOM 4032 N N . LYS D 1 124 ? 12.895 60.170 60.562 1.00 17.39 116 LYS D N 1
ATOM 4033 C CA . LYS D 1 124 ? 12.549 61.247 61.481 1.00 21.64 116 LYS D CA 1
ATOM 4034 C C . LYS D 1 124 ? 11.702 62.324 60.809 1.00 21.03 116 LYS D C 1
ATOM 4035 O O . LYS D 1 124 ? 10.793 62.860 61.424 1.00 22.86 116 LYS D O 1
ATOM 4041 N N . TYR D 1 125 ? 12.003 62.632 59.550 1.00 19.25 117 TYR D N 1
ATOM 4042 C CA . TYR D 1 125 ? 11.383 63.770 58.859 1.00 19.80 117 TYR D CA 1
ATOM 4043 C C . TYR D 1 125 ? 9.985 63.540 58.278 1.00 20.55 117 TYR D C 1
ATOM 4044 O O . TYR D 1 125 ? 9.135 64.423 58.367 1.00 21.96 117 TYR D O 1
ATOM 4053 N N . PHE D 1 126 ? 9.765 62.389 57.647 1.00 15.76 118 PHE D N 1
ATOM 4054 C CA . PHE D 1 126 ? 8.476 62.097 57.019 1.00 25.79 118 PHE D CA 1
ATOM 4055 C C . PHE D 1 126 ? 8.238 60.600 56.822 1.00 30.77 118 PHE D C 1
ATOM 4056 O O . PHE D 1 126 ? 7.196 60.182 56.307 1.00 35.15 118 PHE D O 1
#

Nearest PDB structures (foldseek):
  3fy6-assembly2_B  TM=1.008E+00  e=1.560E-24  Vibrio cholerae
  3fy6-assembly1_C  TM=9.876E-01  e=2.207E-20  Vibrio cholerae
  1dgm-assembly1_A  TM=2.878E-01  e=1.698E+00  Toxoplasma gondii
  1lik-assembly1_A  TM=3.024E-01  e=5.228E+00  Toxoplasma gondii
  1lii-assembly1_A  TM=3.109E-01  e=7.605E+00  Toxoplasma gondii

Sequence (465 aa):
TEVNLNIYSPRWGRHETYIVELHKDYEISGAVTIKATYSENQDPEWSEETLQDINNDSVYPPEITQNLFQHAWLEWRKGALDNDEVTRELELVAQWVNKVTEAKPNSDFWRKYFRENLYFQGTEVNLNIYSPRWGRHETYIVELHKDYEISGAVTIKATYSENQDPEWSEETLQDINNDSVYPPEITQNLFQHAWLEWRKGALDNDEVTRELELVAQWVNKVTEAKPNSDFWRKYFTEVNLNIYSPRWGRHETYIVELHKDYEISGAVTIKATYSENQDPEWSEETLQDINNDSVYPPEITQNLFQHAWLEWRKGALDNDEVTRELELVAQWVNKVTEAKPNSDFWRKYFGTEVNLNIYSPRWGRHETYIVELHKDYEISGAVTIKATYSENQDPEWSEETLQDINNDSVYPPEITQNLFQHAWLEWRKGALDNDEVTRELELVAQWVNKVTEAKPNSDFWRKYF

Secondary structure (DSSP, 8-state):
-EEEEEEEETTTTEEEEEEEEP-S---B-----B-EEEETTEEEEE-SS-TTT--TTS---BTTHHHHHHHHHHHHHTTSS-HHHHHHHHHHHHHHHHHHHHTS--SHHHHHH-/-GGGTT---EEEEEEEETTTTEEEEEEEE--S---B-----B-EEE-TTS-EEE-SS-TTT--TTS---BTTHHHHHHHHHHHHHTTSS-HHHHHHHHHHHHHHHHHHHHT---SHHHHHH-/-EEEEEEEETTTTEEEEEEEE--S---B-----B-EEEETTEEEEEPSS-TTT--TTS---BTTHHHHHHHHHHHHHTTSS-HHHHHHHHHHHHHHHHHHHHTS--SHHHHHH-/--EEEEEEEETTTTEEEEEEEE--S---B-----B-EE--SSS--EEPSS-TTT--TTS---BTTHHHHHHHHHHHHHTTSS-HHHHHHHHHHHHHHHHHHHHTS--SHHHHHH-

InterPro domains:
  IPR048473 Integron cassette protein [PF21648] (11-113)
  IPR048474 Integron cassette protein superfamily [G3DSA:3.30.2210.10] (1-116)

Radius of gyration: 25.77 Å; Cα contacts (8 Å, |Δi|>4): 746; chains: 4; bounding box: 66×66×63 Å

B-factor: mean 31.8, std 15.73, range [8.27, 109.09]

CATH classification: 3.30.2210.10

Foldseek 3Di:
DKAWEFAQFPQVRGTDTWIDDADLAKWIHVVDIWMWGDDDPDQTDTDPCAPQNVVVSVFHAPPCLRVQLSVLRVCVNVPVADPVRSRVSNRVSSVRSNVCVVPPDDDPVVVVPD/DCVQAPLFAKAWEWAQQPQVRGTDTWIDRAGLQKWIHVPDIKMWGQDPVRDIDIDPQAPCNCVVSVQDAPPCLRVQLVVLRVCSSVPNDHHVRSNVSNRVSSVRSRVVVVPPDDDVVVVVPD/DKAWEWAQFPQVRGTDTWIDDADLAKWIDVVDIKMWGDDDPDQTDIDPQAPCNVVVSVQHDPPCLRVQLSVLRVCVSVPVADDVRSNVSNNVSSVRSNVCVVPQDDDPVRVVPD/DAKAWEWAQFPQVRGTDTWIDDADLAKWIDVVDIKMWGDDPPDQTDIDPQAPCNVVVSVQHADPCLRVQLSVLNVCVSVPVADRVRSNVSNNVSSVRSNVVVVPQDDDPVRVVPD